Protein AF-0000000074072069 (afdb_homodimer)

InterPro domains:
  IPR000812 Transcription factor TFIIB [PR00685] (5-18)
  IPR000812 Transcription factor TFIIB [PR00685] (19-40)
  IPR000812 Transcription factor TFIIB [PR00685] (115-134)
  IPR000812 Transcription factor TFIIB [PR00685] (141-156)
  IPR000812 Transcription factor TFIIB [PR00685] (168-186)
  IPR000812 Transcription factor TFIIB [PR00685] (202-218)
  IPR000812 Transcription factor TFIIB [PR00685] (234-248)
  IPR000812 Transcription factor TFIIB [PTHR11618] (2-258)
  IPR013150 Transcription factor TFIIB, cyclin-like domain [PF00382] (65-154)
  IPR013150 Transcription factor TFIIB, cyclin-like domain [PF00382] (160-248)
  IPR013763 Cyclin-like domain [SM00385] (73-154)
  IPR013763 Cyclin-like domain [SM00385] (167-248)
  IPR023486 Transcription factor TFIIB, conserved site [PS00782] (107-122)
  IPR023486 Transcription factor TFIIB, conserved site [PS00782] (201-216)
  IPR036915 Cyclin-like superfamily [SSF47954] (69-160)
  IPR036915 Cyclin-like superfamily [SSF47954] (163-268)

Organism: Necator americanus (NCBI:txid51031)

Sequence (540 aa):
LVDVGTEWRSFSNERSGTDPSRVGAPENPLLSGGDLSTSIAVGFGASDSDTSLANAQRKSMNNTDRQMTQAMSVIREMSERIHLAKSIQDLASKTFKDVLDSKALKGKNNEAQAAACLYIACRKEGVPRTFKEICAVSRVSKKEIGRCFKLIIKSLETNLEQITSADFMSRFCGNLSLPNSIQAAATRIAKRAVEMDLVAGRSPISIAAAAIYMASQASSEKRSAKDIGEIAGAAEVTVKQTYKLLYPKAAELFPEDFKFFTPIDQLPTSLVDVGTEWRSFSNERSGTDPSRVGAPENPLLSGGDLSTSIAVGFGASDSDTSLANAQRKSMNNTDRQMTQAMSVIREMSERIHLAKSIQDLASKTFKDVLDSKALKGKNNEAQAAACLYIACRKEGVPRTFKEICAVSRVSKKEIGRCFKLIIKSLETNLEQITSADFMSRFCGNLSLPNSIQAAATRIAKRAVEMDLVAGRSPISIAAAAIYMASQASSEKRSAKDIGEIAGAAEVTVKQTYKLLYPKAAELFPEDFKFFTPIDQLPTS

Foldseek 3Di:
DCPPCPPPPPDPPDPPPPVVPPPPDPPPPLAPPPPPPVPPPPPDPPPPVVVVVVVVVVVVSVVLRVLLVVLLVLLVQLCVVVVHDPVLSVQLSVLLSVCSVLCLQPPADSQLLSLLSSQQSCQVVLQHDDLVSSVVSGVDDSVSNVVSNVSSCVRVVDDGDDDALLSCLVVLCVVVVHDVLLSVFLNQLLVVCVVVVLQPPDDRLLSSLLSSQLSCQQDPRHDQLCSSCVSSVHDSVSNLVSNLSSLVVVVVRGDPPDDGPPDSVRGDND/DPPPPPPPPPPPPDPDDPPVPPPPDPPDPLAPPPPPPVPPPPPPPDPPVNVVVVVVVVVVSVVLRVLLVVLLVLLVQLCVVVVHDPVLSVQLSVLLSVCSVLCLQPPADSQLLSLLSSQQSCQVVLQHDDLVSSVVSGVDDSVSNVVSNVSSCVRVVDDGDDDALLSCLVVLCVVLVHDVLLSVFLNQLLVVCVVVVLQPPDDRLLSSLLSSQLSQQQDPRHDQLCSSCVSSVHDSVSNLVSNLSSLVVVVVRGDPPDDGPPDSVRGDND

Secondary structure (DSSP, 8-state):
----------------------------TTSGGGS--------TT--HHHHHHHHHHHHHHHHHHHHHHHHHHHHHHHHHHTT--HHHHHHHHHHHHHHHHHTTTTTS-HHHHHHHHHHHHHHHHT----HHHHHHTSSS-HHHHHHHHHHHHHHHT--PPPP-THHHHHHHHHHTT--HHHHHHHHHHHHHHHHTT-STT--HHHHHHHHHHHHHHTSSS---HHHHHHHHT--HHHHHHHHHHHGGGHHHHS-TT---SS-GGGS---/----------------------------TTSGGGS--------TT--HHHHHHHHHHHHHHHHHHHHHHHHHHHHHHHHHHTT--HHHHHHHHHHHHHHHHHTTTTTS-HHHHHHHHHHHHHHHHT----HHHHHHTSSS-HHHHHHHHHHHHHHHT--PPPP-THHHHHHHHHHTT--HHHHHHHHHHHHHHHHTT-STT--HHHHHHHHHHHHHHTSSS---HHHHHHHHT--HHHHHHHHHHHGGGHHHHS-TT---SS-GGGS---

Structure (mmCIF, N/CA/C/O backbone):
data_AF-0000000074072069-model_v1
#
loop_
_entity.id
_entity.type
_entity.pdbx_description
1 polymer 'Transcription initiation factor IIB'
#
loop_
_atom_site.group_PDB
_atom_site.id
_atom_site.type_symbol
_atom_site.label_atom_id
_atom_site.label_alt_id
_atom_site.label_comp_id
_atom_site.label_asym_id
_atom_site.label_entity_id
_atom_site.label_seq_id
_atom_site.pdbx_PDB_ins_code
_atom_site.Cartn_x
_atom_site.Cartn_y
_atom_site.Cartn_z
_atom_site.occupancy
_atom_site.B_iso_or_equiv
_atom_site.auth_seq_id
_atom_site.auth_comp_id
_atom_site.auth_asym_id
_atom_site.auth_atom_id
_atom_site.pdbx_PDB_model_num
ATOM 1 N N . LEU A 1 1 ? -30 -32.469 71 1 23.97 1 LEU A N 1
ATOM 2 C CA . LEU A 1 1 ? -28.828 -31.594 70.875 1 23.97 1 LEU A CA 1
ATOM 3 C C . LEU A 1 1 ? -27.906 -32.125 69.75 1 23.97 1 LEU A C 1
ATOM 5 O O . LEU A 1 1 ? -26.797 -31.625 69.625 1 23.97 1 LEU A O 1
ATOM 9 N N . VAL A 1 2 ? -28.266 -32.938 68.75 1 26.06 2 VAL A N 1
ATOM 10 C CA . VAL A 1 2 ? -27.312 -33.719 67.938 1 26.06 2 VAL A CA 1
ATOM 11 C C . VAL A 1 2 ? -26.484 -32.781 67.062 1 26.06 2 VAL A C 1
ATOM 13 O O . VAL A 1 2 ? -27.031 -32.125 66.188 1 26.06 2 VAL A O 1
ATOM 16 N N . ASP A 1 3 ? -25.359 -32.156 67.562 1 31.73 3 ASP A N 1
ATOM 17 C CA . ASP A 1 3 ? -24.438 -31.125 67.062 1 31.73 3 ASP A CA 1
ATOM 18 C C . ASP A 1 3 ? -23.578 -31.672 65.938 1 31.73 3 ASP A C 1
ATOM 20 O O . ASP A 1 3 ? -22.766 -32.562 66.125 1 31.73 3 ASP A O 1
ATOM 24 N N . VAL A 1 4 ? -24.078 -32.062 64.75 1 32.41 4 VAL A N 1
ATOM 25 C CA . VAL A 1 4 ? -23.359 -32.719 63.625 1 32.41 4 VAL A CA 1
ATOM 26 C C . VAL A 1 4 ? -22.203 -31.828 63.188 1 32.41 4 VAL A C 1
ATOM 28 O O . VAL A 1 4 ? -22.422 -30.703 62.688 1 32.41 4 VAL A O 1
ATOM 31 N N . GLY A 1 5 ? -20.984 -31.75 63.812 1 28.97 5 GLY A N 1
ATOM 32 C CA . GLY A 1 5 ? -19.672 -31.109 63.75 1 28.97 5 GLY A CA 1
ATOM 33 C C . GLY A 1 5 ? -18.938 -31.406 62.469 1 28.97 5 GLY A C 1
ATOM 34 O O . GLY A 1 5 ? -18.031 -32.25 62.438 1 28.97 5 GLY A O 1
ATOM 35 N N . THR A 1 6 ? -19.531 -31.391 61.25 1 31.88 6 THR A N 1
ATOM 36 C CA . THR A 1 6 ? -18.766 -31.891 60.094 1 31.88 6 THR A CA 1
ATOM 37 C C . THR A 1 6 ? -17.5 -31.062 59.875 1 31.88 6 THR A C 1
ATOM 39 O O . THR A 1 6 ? -17.594 -29.844 59.688 1 31.88 6 THR A O 1
ATOM 42 N N . GLU A 1 7 ? -16.344 -31.344 60.531 1 29.14 7 GLU A N 1
ATOM 43 C CA . GLU A 1 7 ? -15.016 -30.75 60.469 1 29.14 7 GLU A CA 1
ATOM 44 C C . GLU A 1 7 ? -14.445 -30.781 59.062 1 29.14 7 GLU A C 1
ATOM 46 O O . GLU A 1 7 ? -14.281 -31.844 58.469 1 29.14 7 GLU A O 1
ATOM 51 N N . TRP A 1 8 ? -14.859 -29.922 58.094 1 32.12 8 TRP A N 1
ATOM 52 C CA . TRP A 1 8 ? -14.328 -29.828 56.75 1 32.12 8 TRP A CA 1
ATOM 53 C C . TRP A 1 8 ? -12.82 -29.625 56.781 1 32.12 8 TRP A C 1
ATOM 55 O O . TRP A 1 8 ? -12.32 -28.688 57.406 1 32.12 8 TRP A O 1
ATOM 65 N N . ARG A 1 9 ? -11.93 -30.672 56.656 1 30.89 9 ARG A N 1
ATOM 66 C CA . ARG A 1 9 ? -10.477 -30.766 56.625 1 30.89 9 ARG A CA 1
ATOM 67 C C . ARG A 1 9 ? -9.898 -29.953 55.469 1 30.89 9 ARG A C 1
ATOM 69 O O . ARG A 1 9 ? -10.352 -30.094 54.344 1 30.89 9 ARG A O 1
ATOM 76 N N . SER A 1 10 ? -9.414 -28.734 55.75 1 28.14 10 SER A N 1
ATOM 77 C CA . SER A 1 10 ? -8.688 -27.781 54.906 1 28.14 10 SER A CA 1
ATOM 78 C C . SER A 1 10 ? -7.41 -28.406 54.344 1 28.14 10 SER A C 1
ATOM 80 O O . SER A 1 10 ? -6.48 -28.719 55.094 1 28.14 10 SER A O 1
ATOM 82 N N . PHE A 1 11 ? -7.48 -29.484 53.531 1 31.08 11 PHE A N 1
ATOM 83 C CA . PHE A 1 11 ? -6.238 -30.078 53.062 1 31.08 11 PHE A CA 1
ATOM 84 C C . PHE A 1 11 ? -5.324 -29.016 52.469 1 31.08 11 PHE A C 1
ATOM 86 O O . PHE A 1 11 ? -5.793 -28 51.938 1 31.08 11 PHE A O 1
ATOM 93 N N . SER A 1 12 ? -4.086 -29.047 52.938 1 28.52 12 SER A N 1
ATOM 94 C CA . SER A 1 12 ? -2.797 -28.391 52.719 1 28.52 12 SER A CA 1
ATOM 95 C C . SER A 1 12 ? -2.354 -28.5 51.281 1 28.52 12 SER A C 1
ATOM 97 O O . SER A 1 12 ? -1.916 -29.562 50.844 1 28.52 12 SER A O 1
ATOM 99 N N . ASN A 1 13 ? -3.164 -28.25 50.312 1 27.48 13 ASN A N 1
ATOM 100 C CA . ASN A 1 13 ? -2.592 -28.422 48.969 1 27.48 13 ASN A CA 1
ATOM 101 C C . ASN A 1 13 ? -1.275 -27.672 48.812 1 27.48 13 ASN A C 1
ATOM 103 O O . ASN A 1 13 ? -1.2 -26.484 49.125 1 27.48 13 ASN A O 1
ATOM 107 N N . GLU A 1 14 ? -0.168 -28.359 48.844 1 28.91 14 GLU A N 1
ATOM 108 C CA . GLU A 1 14 ? 1.23 -28.016 48.594 1 28.91 14 GLU A CA 1
ATOM 109 C C . GLU A 1 14 ? 1.391 -27.188 47.312 1 28.91 14 GLU A C 1
ATOM 111 O O . GLU A 1 14 ? 0.972 -27.625 46.25 1 28.91 14 GLU A O 1
ATOM 116 N N . ARG A 1 15 ? 1.472 -25.828 47.375 1 29.03 15 ARG A N 1
ATOM 117 C CA . ARG A 1 15 ? 1.812 -24.75 46.469 1 29.03 15 ARG A CA 1
ATOM 118 C C . ARG A 1 15 ? 3.137 -25.016 45.781 1 29.03 15 ARG A C 1
ATOM 120 O O . ARG A 1 15 ? 4.094 -24.25 45.906 1 29.03 15 ARG A O 1
ATOM 127 N N . SER A 1 16 ? 3.488 -26.25 45.5 1 28.53 16 SER A N 1
ATOM 128 C CA . SER A 1 16 ? 4.84 -26.375 44.969 1 28.53 16 SER A CA 1
ATOM 129 C C . SER A 1 16 ? 4.996 -25.594 43.688 1 28.53 16 SER A C 1
ATOM 131 O O . SER A 1 16 ? 6.09 -25.516 43.125 1 28.53 16 SER A O 1
ATOM 133 N N . GLY A 1 17 ? 3.924 -25.469 42.938 1 25.38 17 GLY A N 1
ATOM 134 C CA . GLY A 1 17 ? 4.332 -25.391 41.531 1 25.38 17 GLY A CA 1
ATOM 135 C C . GLY A 1 17 ? 5.094 -24.125 41.219 1 25.38 17 GLY A C 1
ATOM 136 O O . GLY A 1 17 ? 4.551 -23.016 41.344 1 25.38 17 GLY A O 1
ATOM 137 N N . THR A 1 18 ? 6.328 -23.953 41.594 1 29.69 18 THR A N 1
ATOM 138 C CA . THR A 1 18 ? 7.211 -22.906 41.094 1 29.69 18 THR A CA 1
ATOM 139 C C . THR A 1 18 ? 7.129 -22.797 39.594 1 29.69 18 THR A C 1
ATOM 141 O O . THR A 1 18 ? 7.574 -23.703 38.875 1 29.69 18 THR A O 1
ATOM 144 N N . ASP A 1 19 ? 5.984 -22.547 39.062 1 31.66 19 ASP A N 1
ATOM 145 C CA . ASP A 1 19 ? 6 -22.359 37.594 1 31.66 19 ASP A CA 1
ATOM 146 C C . ASP A 1 19 ? 7.074 -21.359 37.188 1 31.66 19 ASP A C 1
ATOM 148 O O . ASP A 1 19 ? 7.027 -20.188 37.562 1 31.66 19 ASP A O 1
ATOM 152 N N . PRO A 1 20 ? 8.32 -21.75 37.031 1 33.88 20 PRO A N 1
ATOM 153 C CA . PRO A 1 20 ? 9.445 -20.938 36.562 1 33.88 20 PRO A CA 1
ATOM 154 C C . PRO A 1 20 ? 9.125 -20.172 35.281 1 33.88 20 PRO A C 1
ATOM 156 O O . PRO A 1 20 ? 9.961 -19.422 34.75 1 33.88 20 PRO A O 1
ATOM 159 N N . SER A 1 21 ? 8.133 -20.656 34.5 1 32.31 21 SER A N 1
ATOM 160 C CA . SER A 1 21 ? 8.148 -20.234 33.125 1 32.31 21 SER A CA 1
ATOM 161 C C . SER A 1 21 ? 7.902 -18.734 33 1 32.31 21 SER A C 1
ATOM 163 O O . SER A 1 21 ? 7.461 -18.25 31.969 1 32.31 21 SER A O 1
ATOM 165 N N . ARG A 1 22 ? 7.879 -18 34.062 1 31.23 22 ARG A N 1
ATOM 166 C CA . ARG A 1 22 ? 7.695 -16.609 33.656 1 31.23 22 ARG A CA 1
ATOM 167 C C . ARG A 1 22 ? 8.797 -16.172 32.688 1 31.23 22 ARG A C 1
ATOM 169 O O . ARG A 1 22 ? 9.898 -15.828 33.125 1 31.23 22 ARG A O 1
ATOM 176 N N . VAL A 1 23 ? 9.086 -16.859 31.641 1 34.81 23 VAL A N 1
ATOM 177 C CA . VAL A 1 23 ? 9.93 -16.234 30.625 1 34.81 23 VAL A CA 1
ATOM 178 C C . VAL A 1 23 ? 9.484 -14.789 30.422 1 34.81 23 VAL A C 1
ATOM 180 O O . VAL A 1 23 ? 8.289 -14.508 30.281 1 34.81 23 VAL A O 1
ATOM 183 N N . GLY A 1 24 ? 10.086 -13.805 30.969 1 33.72 24 GLY A N 1
ATOM 184 C CA . GLY A 1 24 ? 9.922 -12.375 30.75 1 33.72 24 GLY A CA 1
ATOM 185 C C . GLY A 1 24 ? 9.625 -12.031 29.297 1 33.72 24 GLY A C 1
ATOM 186 O O . GLY A 1 24 ? 10.18 -12.641 28.391 1 33.72 24 GLY A O 1
ATOM 187 N N . ALA A 1 25 ? 8.477 -11.688 29.016 1 39 25 ALA A N 1
ATOM 188 C CA . ALA A 1 25 ? 8.148 -11.125 27.719 1 39 25 ALA A CA 1
ATOM 189 C C . ALA A 1 25 ? 9.328 -10.344 27.141 1 39 25 ALA A C 1
ATOM 191 O O . ALA A 1 25 ? 10.102 -9.734 27.891 1 39 25 ALA A O 1
ATOM 192 N N . PRO A 1 26 ? 9.859 -10.695 26.016 1 44.06 26 PRO A N 1
ATOM 193 C CA . PRO A 1 26 ? 10.961 -9.922 25.438 1 44.06 26 PRO A CA 1
ATOM 194 C C . PRO A 1 26 ? 10.797 -8.414 25.625 1 44.06 26 PRO A C 1
ATOM 196 O O . PRO A 1 26 ? 9.672 -7.902 25.594 1 44.06 26 PRO A O 1
ATOM 199 N N . GLU A 1 27 ? 11.617 -7.746 26.359 1 53.62 27 GLU A N 1
ATOM 200 C CA . GLU A 1 27 ? 11.688 -6.312 26.625 1 53.62 27 GLU A CA 1
ATOM 201 C C . GLU A 1 27 ? 11.547 -5.508 25.344 1 53.62 27 GLU A C 1
ATOM 203 O O . GLU A 1 27 ? 12.18 -5.82 24.328 1 53.62 27 GLU A O 1
ATOM 208 N N . ASN A 1 28 ? 10.438 -4.777 25.156 1 62.47 28 ASN A N 1
ATOM 209 C CA . ASN A 1 28 ? 10.281 -3.854 24.031 1 62.47 28 ASN A CA 1
ATOM 210 C C . ASN A 1 28 ? 11.367 -2.781 24.047 1 62.47 28 ASN A C 1
ATOM 212 O O . ASN A 1 28 ? 11.445 -1.977 24.969 1 62.47 28 ASN A O 1
ATOM 216 N N . PRO A 1 29 ? 12.305 -2.93 23.156 1 71.19 29 PRO A N 1
ATOM 217 C CA . PRO A 1 29 ? 13.438 -2.006 23.125 1 71.19 29 PRO A CA 1
ATOM 218 C C . PRO A 1 29 ? 13.008 -0.541 23.125 1 71.19 29 PRO A C 1
ATOM 220 O O . PRO A 1 29 ? 13.828 0.345 23.406 1 71.19 29 PRO A O 1
ATOM 223 N N . LEU A 1 30 ? 11.734 -0.346 22.938 1 76 30 LEU A N 1
ATOM 224 C CA . LEU A 1 30 ? 11.297 1.04 22.812 1 76 30 LEU A CA 1
ATOM 225 C C . LEU A 1 30 ? 10.859 1.582 24.172 1 76 30 LEU A C 1
ATOM 227 O O . LEU A 1 30 ? 10.68 2.791 24.328 1 76 30 LEU A O 1
ATOM 231 N N . LEU A 1 31 ? 10.766 0.556 25.109 1 74.06 31 LEU A N 1
ATOM 232 C CA . LEU A 1 31 ? 10.32 0.964 26.438 1 74.06 31 LEU A CA 1
ATOM 233 C C . LEU A 1 31 ? 11.5 1.03 27.406 1 74.06 31 LEU A C 1
ATOM 235 O O . LEU A 1 31 ? 12.477 0.3 27.25 1 74.06 31 LEU A O 1
ATOM 239 N N . SER A 1 32 ? 11.617 1.961 28.25 1 64.44 32 SER A N 1
ATOM 240 C CA . SER A 1 32 ? 12.695 2.152 29.234 1 64.44 32 SER A CA 1
ATOM 241 C C . SER A 1 32 ? 12.773 0.983 30.203 1 64.44 32 SER A C 1
ATOM 243 O O . SER A 1 32 ? 13.852 0.669 30.719 1 64.44 32 SER A O 1
ATOM 245 N N . GLY A 1 33 ? 11.711 0.391 30.672 1 55.16 33 GLY A N 1
ATOM 246 C CA . GLY A 1 33 ? 11.672 -0.431 31.859 1 55.16 33 GLY A CA 1
ATOM 247 C C . GLY A 1 33 ? 12.219 -1.828 31.656 1 55.16 33 GLY A C 1
ATOM 248 O O . GLY A 1 33 ? 12.016 -2.717 32.469 1 55.16 33 GLY A O 1
ATOM 249 N N . GLY A 1 34 ? 12.617 -2.236 30.469 1 46.59 34 GLY A N 1
ATOM 250 C CA . GLY A 1 34 ? 12.992 -3.639 30.516 1 46.59 34 GLY A CA 1
ATOM 251 C C . GLY A 1 34 ? 13.984 -3.945 31.625 1 46.59 34 GLY A C 1
ATOM 252 O O . GLY A 1 34 ? 13.992 -5.051 32.188 1 46.59 34 GLY A O 1
ATOM 253 N N . ASP A 1 35 ? 15.141 -3.324 31.625 1 43.66 35 ASP A N 1
ATOM 254 C CA . ASP A 1 35 ? 16.188 -3.787 32.531 1 43.66 35 ASP A CA 1
ATOM 255 C C . ASP A 1 35 ? 15.797 -3.57 33.969 1 43.66 35 ASP A C 1
ATOM 257 O O . ASP A 1 35 ? 15.898 -4.484 34.812 1 43.66 35 ASP A O 1
ATOM 261 N N . LEU A 1 36 ? 16.141 -2.248 34.5 1 41.69 36 LEU A N 1
ATOM 262 C CA . LEU A 1 36 ? 16.719 -1.829 35.781 1 41.69 36 LEU A CA 1
ATOM 263 C C . LEU A 1 36 ? 15.641 -1.656 36.844 1 41.69 36 LEU A C 1
ATOM 265 O O . LEU A 1 36 ? 15.656 -0.679 37.594 1 41.69 36 LEU A O 1
ATOM 269 N N . SER A 1 37 ? 14.523 -2.188 36.781 1 41.12 37 SER A N 1
ATOM 270 C CA . SER A 1 37 ? 13.805 -1.9 38.031 1 41.12 37 SER A CA 1
ATOM 271 C C . SER A 1 37 ? 14.648 -2.271 39.25 1 41.12 37 SER A C 1
ATOM 273 O O . SER A 1 37 ? 14.312 -3.205 39.969 1 41.12 37 SER A O 1
ATOM 275 N N . THR A 1 38 ? 15.984 -2.322 39.094 1 39.09 38 THR A N 1
ATOM 276 C CA . THR A 1 38 ? 16.641 -2.463 40.406 1 39.09 38 THR A CA 1
ATOM 277 C C . THR A 1 38 ? 16.25 -1.312 41.312 1 39.09 38 THR A C 1
ATOM 279 O O . THR A 1 38 ? 16.547 -0.149 41.031 1 39.09 38 THR A O 1
ATOM 282 N N . SER A 1 39 ? 15.188 -1.306 42.094 1 41.12 39 SER A N 1
ATOM 283 C CA . SER A 1 39 ? 14.961 -0.484 43.281 1 41.12 39 SER A CA 1
ATOM 284 C C . SER A 1 39 ? 16.25 -0.304 44.094 1 41.12 39 SER A C 1
ATOM 286 O O . SER A 1 39 ? 16.75 -1.257 44.688 1 41.12 39 SER A O 1
ATOM 288 N N . ILE A 1 40 ? 17.266 0.395 43.656 1 41.94 40 ILE A N 1
ATOM 289 C CA . ILE A 1 40 ? 18.312 0.728 44.625 1 41.94 40 ILE A CA 1
ATOM 290 C C . ILE A 1 40 ? 17.688 1.212 45.938 1 41.94 40 ILE A C 1
ATOM 292 O O . ILE A 1 40 ? 16.922 2.186 45.938 1 41.94 40 ILE A O 1
ATOM 296 N N . ALA A 1 41 ? 17.672 0.476 47 1 39.41 41 ALA A N 1
ATOM 297 C CA . ALA A 1 41 ? 17.516 0.754 48.406 1 39.41 41 ALA A CA 1
ATOM 298 C C . ALA A 1 41 ? 18.203 2.061 48.781 1 39.41 41 ALA A C 1
ATOM 300 O O . ALA A 1 41 ? 19.422 2.182 48.688 1 39.41 41 ALA A O 1
ATOM 301 N N . VAL A 1 42 ? 17.688 3.289 48.562 1 43.69 42 VAL A N 1
ATOM 302 C CA . VAL A 1 42 ? 18.141 4.488 49.25 1 43.69 42 VAL A CA 1
ATOM 303 C C . VAL A 1 42 ? 18.578 4.129 50.688 1 43.69 42 VAL A C 1
ATOM 305 O O . VAL A 1 42 ? 17.781 3.613 51.469 1 43.69 42 VAL A O 1
ATOM 308 N N . GLY A 1 43 ? 19.797 3.762 50.906 1 42.97 43 GLY A N 1
ATOM 309 C CA . GLY A 1 43 ? 20.328 3.619 52.25 1 42.97 43 GLY A CA 1
ATOM 310 C C . GLY A 1 43 ? 19.828 4.672 53.219 1 42.97 43 GLY A C 1
ATOM 311 O O . GLY A 1 43 ? 19.297 5.703 52.781 1 42.97 43 GLY A O 1
ATOM 312 N N . PHE A 1 44 ? 19.984 4.582 54.594 1 48.69 44 PHE A N 1
ATOM 313 C CA . PHE A 1 44 ? 19.578 5.293 55.781 1 48.69 44 PHE A CA 1
ATOM 314 C C . PHE A 1 44 ? 19.719 6.801 55.594 1 48.69 44 PHE A C 1
ATOM 316 O O . PHE A 1 44 ? 19.094 7.578 56.312 1 48.69 44 PHE A O 1
ATOM 323 N N . GLY A 1 45 ? 20.953 7.316 55.125 1 46.84 45 GLY A N 1
ATOM 324 C CA . GLY A 1 45 ? 21.281 8.734 55.188 1 46.84 45 GLY A CA 1
ATOM 325 C C . GLY A 1 45 ? 20.766 9.508 54 1 46.84 45 GLY A C 1
ATOM 326 O O . GLY A 1 45 ? 21.266 10.586 53.688 1 46.84 45 GLY A O 1
ATOM 327 N N . ALA A 1 46 ? 20.156 8.977 53 1 51 46 ALA A N 1
ATOM 328 C CA . ALA A 1 46 ? 19.766 9.75 51.812 1 51 46 ALA A CA 1
ATOM 329 C C . ALA A 1 46 ? 18.703 10.781 52.156 1 51 46 ALA A C 1
ATOM 331 O O . ALA A 1 46 ? 17.734 10.469 52.844 1 51 46 ALA A O 1
ATOM 332 N N . SER A 1 47 ? 19.109 12.094 52.125 1 59.91 47 SER A N 1
ATOM 333 C CA . SER A 1 47 ? 18.219 13.211 52.438 1 59.91 47 SER A CA 1
ATOM 334 C C . SER A 1 47 ? 16.906 13.102 51.656 1 59.91 47 SER A C 1
ATOM 336 O O . SER A 1 47 ? 16.844 12.43 50.625 1 59.91 47 SER A O 1
ATOM 338 N N . ASP A 1 48 ? 15.75 13.43 52.281 1 63.47 48 ASP A N 1
ATOM 339 C CA . ASP A 1 48 ? 14.383 13.523 51.781 1 63.47 48 ASP A CA 1
ATOM 340 C C . ASP A 1 48 ? 14.367 14.031 50.344 1 63.47 48 ASP A C 1
ATOM 342 O O . ASP A 1 48 ? 13.5 13.633 49.562 1 63.47 48 ASP A O 1
ATOM 346 N N . SER A 1 49 ? 15.484 14.719 50 1 71.5 49 SER A N 1
ATOM 347 C CA . SER A 1 49 ? 15.523 15.336 48.688 1 71.5 49 SER A CA 1
ATOM 348 C C . SER A 1 49 ? 15.859 14.32 47.594 1 71.5 49 SER A C 1
ATOM 350 O O . SER A 1 49 ? 15.297 14.359 46.5 1 71.5 49 SER A O 1
ATOM 352 N N . ASP A 1 50 ? 16.75 13.359 47.938 1 70 50 ASP A N 1
ATOM 353 C CA . ASP A 1 50 ? 17.188 12.367 46.969 1 70 50 ASP A CA 1
ATOM 354 C C . ASP A 1 50 ? 16.062 11.406 46.594 1 70 50 ASP A C 1
ATOM 356 O O . ASP A 1 50 ? 15.914 10.992 45.438 1 70 50 ASP A O 1
ATOM 360 N N . THR A 1 51 ? 15.305 11.109 47.625 1 69.69 51 THR A N 1
ATOM 361 C CA . THR A 1 51 ? 14.18 10.211 47.438 1 69.69 51 THR A CA 1
ATOM 362 C C . THR A 1 51 ? 13.109 10.867 46.562 1 69.69 51 THR A C 1
ATOM 364 O O . THR A 1 51 ? 12.469 10.203 45.75 1 69.69 51 THR A O 1
ATOM 367 N N . SER A 1 52 ? 12.984 12.211 46.781 1 74.81 52 SER A N 1
ATOM 368 C CA . SER A 1 52 ? 11.984 12.945 46 1 74.81 52 SER A CA 1
ATOM 369 C C . SER A 1 52 ? 12.367 13.016 44.531 1 74.81 52 SER A C 1
ATOM 371 O O . SER A 1 52 ? 11.516 12.859 43.656 1 74.81 52 SER A O 1
ATOM 373 N N . LEU A 1 53 ? 13.664 13.18 44.25 1 73.75 53 LEU A N 1
ATOM 374 C CA . LEU A 1 53 ? 14.164 13.234 42.875 1 73.75 53 LEU A CA 1
ATOM 375 C C . LEU A 1 53 ? 14.039 11.867 42.188 1 73.75 53 LEU A C 1
ATOM 377 O O . LEU A 1 53 ? 13.672 11.781 41.031 1 73.75 53 LEU A O 1
ATOM 381 N N . ALA A 1 54 ? 14.336 10.789 42.906 1 70.19 54 ALA A N 1
ATOM 382 C CA . ALA A 1 54 ? 14.219 9.43 42.406 1 70.19 54 ALA A CA 1
ATOM 383 C C . ALA A 1 54 ? 12.766 9.102 42.031 1 70.19 54 ALA A C 1
ATOM 385 O O . ALA A 1 54 ? 12.492 8.484 41 1 70.19 54 ALA A O 1
ATOM 386 N N . ASN A 1 55 ? 11.93 9.555 42.969 1 71.75 55 ASN A N 1
ATOM 387 C CA . ASN A 1 55 ? 10.508 9.328 42.75 1 71.75 55 ASN A CA 1
ATOM 388 C C . ASN A 1 55 ? 10 10.141 41.562 1 71.75 55 ASN A C 1
ATOM 390 O O . ASN A 1 55 ? 9.203 9.648 40.75 1 71.75 55 ASN A O 1
ATOM 394 N N . ALA A 1 56 ? 10.469 11.352 41.438 1 71.25 56 ALA A N 1
ATOM 395 C CA . ALA A 1 56 ? 10.078 12.211 40.312 1 71.25 56 ALA A CA 1
ATOM 396 C C . ALA A 1 56 ? 10.578 11.648 39 1 71.25 56 ALA A C 1
ATOM 398 O O . ALA A 1 56 ? 9.859 11.672 38 1 71.25 56 ALA A O 1
ATOM 399 N N . GLN A 1 57 ? 11.742 11.148 38.969 1 69.06 57 GLN A N 1
ATOM 400 C CA . GLN A 1 57 ? 12.32 10.555 37.75 1 69.06 57 GLN A CA 1
ATOM 401 C C . GLN A 1 57 ? 11.57 9.289 37.344 1 69.06 57 GLN A C 1
ATOM 403 O O . GLN A 1 57 ? 11.336 9.055 36.156 1 69.06 57 GLN A O 1
ATOM 408 N N . ARG A 1 58 ? 11.227 8.539 38.375 1 71 58 ARG A N 1
ATOM 409 C CA . ARG A 1 58 ? 10.469 7.32 38.125 1 71 58 ARG A CA 1
ATOM 410 C C . ARG A 1 58 ? 9.086 7.645 37.531 1 71 58 ARG A C 1
ATOM 412 O O . ARG A 1 58 ? 8.609 6.965 36.625 1 71 58 ARG A O 1
ATOM 419 N N . LYS A 1 59 ? 8.508 8.68 38.156 1 71.44 59 LYS A N 1
ATOM 420 C CA . LYS A 1 59 ? 7.199 9.102 37.656 1 71.44 59 LYS A CA 1
ATOM 421 C C . LYS A 1 59 ? 7.285 9.602 36.219 1 71.44 59 LYS A C 1
ATOM 423 O O . LYS A 1 59 ? 6.414 9.305 35.406 1 71.44 59 LYS A O 1
ATOM 428 N N . SER A 1 60 ? 8.312 10.312 35.906 1 72.62 60 SER A N 1
ATOM 429 C CA . SER A 1 60 ? 8.523 10.828 34.562 1 72.62 60 SER A CA 1
ATOM 430 C C . SER A 1 60 ? 8.75 9.695 33.562 1 72.62 60 SER A C 1
ATOM 432 O O . SER A 1 60 ? 8.203 9.719 32.469 1 72.62 60 SER A O 1
ATOM 434 N N . MET A 1 61 ? 9.477 8.75 34 1 72.69 61 MET A N 1
ATOM 435 C CA . MET A 1 61 ? 9.75 7.594 33.156 1 72.69 61 MET A CA 1
ATOM 436 C C . MET A 1 61 ? 8.484 6.797 32.875 1 72.69 61 MET A C 1
ATOM 438 O O . MET A 1 61 ? 8.258 6.34 31.766 1 72.69 61 MET A O 1
ATOM 442 N N . ASN A 1 62 ? 7.703 6.805 33.906 1 78.69 62 ASN A N 1
ATOM 443 C CA . ASN A 1 62 ? 6.441 6.082 33.75 1 78.69 62 ASN A CA 1
ATOM 444 C C . ASN A 1 62 ? 5.496 6.773 32.781 1 78.69 62 ASN A C 1
ATOM 446 O O . ASN A 1 62 ? 4.832 6.113 31.984 1 78.69 62 ASN A O 1
ATOM 450 N N . ASN A 1 63 ? 5.656 8.125 32.812 1 84.19 63 ASN A N 1
ATOM 451 C CA . ASN A 1 63 ? 4.801 8.883 31.906 1 84.19 63 ASN A CA 1
ATOM 452 C C . ASN A 1 63 ? 5.242 8.727 30.453 1 84.19 63 ASN A C 1
ATOM 454 O O . ASN A 1 63 ? 4.41 8.562 29.562 1 84.19 63 ASN A O 1
ATOM 458 N N . THR A 1 64 ? 6.555 8.742 30.297 1 86 64 THR A N 1
ATOM 459 C CA . THR A 1 64 ? 7.109 8.578 28.953 1 86 64 THR A CA 1
ATOM 460 C C . THR A 1 64 ? 6.777 7.199 28.391 1 86 64 THR A C 1
ATOM 462 O O . THR A 1 64 ? 6.457 7.066 27.219 1 86 64 THR A O 1
ATOM 465 N N . ASP A 1 65 ? 6.797 6.242 29.219 1 89.62 65 ASP A N 1
ATOM 466 C CA . ASP A 1 65 ? 6.477 4.883 28.797 1 89.62 65 ASP A CA 1
ATOM 467 C C . ASP A 1 65 ? 5.004 4.758 28.422 1 89.62 65 ASP A C 1
ATOM 469 O O . ASP A 1 65 ? 4.66 4.039 27.484 1 89.62 65 ASP A O 1
ATOM 473 N N . ARG A 1 66 ? 4.273 5.406 29.188 1 91.56 66 ARG A N 1
ATOM 474 C CA . ARG A 1 66 ? 2.85 5.391 28.875 1 91.56 66 ARG A CA 1
ATOM 475 C C . ARG A 1 66 ? 2.572 6.078 27.547 1 91.56 66 ARG A C 1
ATOM 477 O O . ARG A 1 66 ? 1.805 5.566 26.734 1 91.56 66 ARG A O 1
ATOM 484 N N . GLN A 1 67 ? 3.219 7.223 27.359 1 93.31 67 GLN A N 1
ATOM 485 C CA . GLN A 1 67 ? 3.057 7.945 26.094 1 93.31 67 GLN A CA 1
ATOM 486 C C . GLN A 1 67 ? 3.531 7.105 24.922 1 93.31 67 GLN A C 1
ATOM 488 O O . GLN A 1 67 ? 2.875 7.07 23.875 1 93.31 67 GLN A O 1
ATOM 493 N N . MET A 1 68 ? 4.582 6.422 25.141 1 94.75 68 MET A N 1
ATOM 494 C CA . MET A 1 68 ? 5.152 5.578 24.094 1 94.75 68 MET A CA 1
ATOM 495 C C . MET A 1 68 ? 4.219 4.422 23.75 1 94.75 68 MET A C 1
ATOM 497 O O . MET A 1 68 ? 3.971 4.141 22.578 1 94.75 68 MET A O 1
ATOM 501 N N . THR A 1 69 ? 3.715 3.777 24.703 1 94.25 69 THR A N 1
ATOM 502 C CA . THR A 1 69 ? 2.818 2.643 24.5 1 94.25 69 THR A CA 1
ATOM 503 C C . THR A 1 69 ? 1.553 3.08 23.781 1 94.25 69 THR A C 1
ATOM 505 O O . THR A 1 69 ? 1.096 2.398 22.859 1 94.25 69 THR A O 1
ATOM 508 N N . GLN A 1 70 ? 1.066 4.152 24.172 1 95.06 70 GLN A N 1
ATOM 509 C CA . GLN A 1 70 ? -0.125 4.688 23.531 1 95.06 70 GLN A CA 1
ATOM 510 C C . GLN A 1 70 ? 0.156 5.039 22.062 1 95.06 70 GLN A C 1
ATOM 512 O O . GLN A 1 70 ? -0.651 4.742 21.188 1 95.06 70 GLN A O 1
ATOM 517 N N . ALA A 1 71 ? 1.252 5.664 21.859 1 96.38 71 ALA A N 1
ATOM 518 C CA . ALA A 1 71 ? 1.62 6.062 20.5 1 96.38 71 ALA A CA 1
ATOM 519 C C . ALA A 1 71 ? 1.8 4.84 19.594 1 96.38 71 ALA A C 1
ATOM 521 O O . ALA A 1 71 ? 1.366 4.844 18.453 1 96.38 71 ALA A O 1
ATOM 522 N N . MET A 1 72 ? 2.379 3.859 20.125 1 96.88 72 MET A N 1
ATOM 523 C CA . MET A 1 72 ? 2.582 2.631 19.359 1 96.88 72 MET A CA 1
ATOM 524 C C . MET A 1 72 ? 1.249 2.014 18.953 1 96.88 72 MET A C 1
ATOM 526 O O . MET A 1 72 ? 1.096 1.536 17.828 1 96.88 72 MET A O 1
ATOM 530 N N . SER A 1 73 ? 0.382 2.039 19.859 1 96.69 73 SER A N 1
ATOM 531 C CA . SER A 1 73 ? -0.944 1.5 19.578 1 96.69 73 SER A CA 1
ATOM 532 C C . SER A 1 73 ? -1.646 2.307 18.484 1 96.69 73 SER A C 1
ATOM 534 O O . SER A 1 73 ? -2.236 1.737 17.562 1 96.69 73 SER A O 1
ATOM 536 N N . VAL A 1 74 ? -1.578 3.592 18.578 1 96.69 74 VAL A N 1
ATOM 537 C CA . VAL A 1 74 ? -2.207 4.488 17.609 1 96.69 74 VAL A CA 1
ATOM 538 C C . VAL A 1 74 ? -1.559 4.305 16.25 1 96.69 74 VAL A C 1
ATOM 540 O O . VAL A 1 74 ? -2.254 4.223 15.227 1 96.69 74 VAL A O 1
ATOM 543 N N . ILE A 1 75 ? -0.294 4.223 16.203 1 97.81 75 ILE A N 1
ATOM 544 C CA . ILE A 1 75 ? 0.448 4.031 14.969 1 97.81 75 ILE A CA 1
ATOM 545 C C . ILE A 1 75 ? 0.034 2.713 14.312 1 97.81 75 ILE A C 1
ATOM 547 O O . ILE A 1 75 ? -0.192 2.654 13.102 1 97.81 75 ILE A O 1
ATOM 551 N N . ARG A 1 76 ? -0.081 1.728 15.117 1 95.56 76 ARG A N 1
ATOM 552 C CA . ARG A 1 76 ? -0.491 0.422 14.609 1 95.56 76 ARG A CA 1
ATOM 553 C C . ARG A 1 76 ? -1.895 0.482 14.016 1 95.56 76 ARG A C 1
ATOM 555 O O . ARG A 1 76 ? -2.129 -0.02 12.914 1 95.56 76 ARG A O 1
ATOM 562 N N . GLU A 1 77 ? -2.744 1.069 14.688 1 93.69 77 GLU A N 1
ATOM 563 C CA . GLU A 1 77 ? -4.125 1.178 14.227 1 93.69 77 GLU A CA 1
ATOM 564 C C . GLU A 1 77 ? -4.211 1.964 12.922 1 93.69 77 GLU A C 1
ATOM 566 O O . GLU A 1 77 ? -4.863 1.531 11.969 1 93.69 77 GLU A O 1
ATOM 571 N N . MET A 1 78 ? -3.52 3.102 12.883 1 94.94 78 MET A N 1
ATOM 572 C CA . MET A 1 78 ? -3.525 3.918 11.672 1 94.94 78 MET A CA 1
ATOM 573 C C . MET A 1 78 ? -2.928 3.152 10.492 1 94.94 78 MET A C 1
ATOM 575 O O . MET A 1 78 ? -3.469 3.188 9.383 1 94.94 78 MET A O 1
ATOM 579 N N . SER A 1 79 ? -1.878 2.482 10.781 1 95.5 79 SER A N 1
ATOM 580 C CA . SER A 1 79 ? -1.167 1.736 9.75 1 95.5 79 SER A CA 1
ATOM 581 C C . SER A 1 79 ? -2.041 0.631 9.172 1 95.5 79 SER A C 1
ATOM 583 O O . SER A 1 79 ? -2.055 0.419 7.957 1 95.5 79 SER A O 1
ATOM 585 N N . GLU A 1 80 ? -2.777 -0.016 10 1 89 80 GLU A N 1
ATOM 586 C CA . GLU A 1 80 ? -3.627 -1.118 9.562 1 89 80 GLU A CA 1
ATOM 587 C C . GLU A 1 80 ? -4.777 -0.616 8.695 1 89 80 GLU A C 1
ATOM 589 O O . GLU A 1 80 ? -5.172 -1.277 7.73 1 89 80 GLU A O 1
ATOM 594 N N . ARG A 1 81 ? -5.223 0.508 8.953 1 87.62 81 ARG A N 1
ATOM 595 C CA . ARG A 1 81 ? -6.355 1.063 8.219 1 87.62 81 ARG A CA 1
ATOM 596 C C . ARG A 1 81 ? -5.957 1.421 6.789 1 87.62 81 ARG A C 1
ATOM 598 O O . ARG A 1 81 ? -6.785 1.377 5.879 1 87.62 81 ARG A O 1
ATOM 605 N N . ILE A 1 82 ? -4.684 1.746 6.59 1 88.44 82 ILE A N 1
ATOM 606 C CA . ILE A 1 82 ? -4.258 2.15 5.254 1 88.44 82 ILE A CA 1
ATOM 607 C C . ILE A 1 82 ? -3.201 1.176 4.734 1 88.44 82 ILE A C 1
ATOM 609 O O . ILE A 1 82 ? -2.434 1.508 3.828 1 88.44 82 ILE A O 1
ATOM 613 N N . HIS A 1 83 ? -3.084 0.047 5.336 1 87.5 83 HIS A N 1
ATOM 614 C CA . HIS A 1 83 ? -2.352 -1.125 4.867 1 87.5 83 HIS A CA 1
ATOM 615 C C . HIS A 1 83 ? -0.863 -0.825 4.73 1 87.5 83 HIS A C 1
ATOM 617 O O . HIS A 1 83 ? -0.271 -1.066 3.676 1 87.5 83 HIS A O 1
ATOM 623 N N . LEU A 1 84 ? -0.293 -0.316 5.781 1 93.75 84 LEU A N 1
ATOM 624 C CA . LEU A 1 84 ? 1.146 -0.082 5.816 1 93.75 84 LEU A CA 1
ATOM 625 C C . LEU A 1 84 ? 1.878 -1.287 6.398 1 93.75 84 LEU A C 1
ATOM 627 O O . LEU A 1 84 ? 1.351 -1.977 7.273 1 93.75 84 LEU A O 1
ATOM 631 N N . ALA A 1 85 ? 3.07 -1.453 5.922 1 94.44 85 ALA A N 1
ATOM 632 C CA . ALA A 1 85 ? 3.904 -2.574 6.344 1 94.44 85 ALA A CA 1
ATOM 633 C C . ALA A 1 85 ? 4.371 -2.395 7.789 1 94.44 85 ALA A C 1
ATOM 635 O O . ALA A 1 85 ? 4.449 -1.27 8.289 1 94.44 85 ALA A O 1
ATOM 636 N N . LYS A 1 86 ? 4.77 -3.514 8.375 1 95 86 LYS A N 1
ATOM 637 C CA . LYS A 1 86 ? 5.258 -3.529 9.75 1 95 86 LYS A CA 1
ATOM 638 C C . LYS A 1 86 ? 6.52 -2.686 9.898 1 95 86 LYS A C 1
ATOM 640 O O . LYS A 1 86 ? 6.715 -2.018 10.914 1 95 86 LYS A O 1
ATOM 645 N N . SER A 1 87 ? 7.305 -2.732 8.875 1 96.31 87 SER A N 1
ATOM 646 C CA . SER A 1 87 ? 8.555 -1.987 8.922 1 96.31 87 SER A CA 1
ATOM 647 C C . SER A 1 87 ? 8.305 -0.486 9.016 1 96.31 87 SER A C 1
ATOM 649 O O . SER A 1 87 ? 9.062 0.239 9.656 1 96.31 87 SER A O 1
ATOM 651 N N . ILE A 1 88 ? 7.238 -0.082 8.414 1 97.06 88 ILE A N 1
ATOM 652 C CA . ILE A 1 88 ? 6.895 1.335 8.469 1 97.06 88 ILE A CA 1
ATOM 653 C C . ILE A 1 88 ? 6.391 1.69 9.867 1 97.06 88 ILE A C 1
ATOM 655 O O . ILE A 1 88 ? 6.746 2.736 10.414 1 97.06 88 ILE A O 1
ATOM 659 N N . GLN A 1 89 ? 5.613 0.795 10.422 1 97.38 89 GLN A N 1
ATOM 660 C CA . GLN A 1 89 ? 5.133 0.984 11.789 1 97.38 89 GLN A CA 1
ATOM 661 C C . GLN A 1 89 ? 6.297 1.098 12.766 1 97.38 89 GLN A C 1
ATOM 663 O O . GLN A 1 89 ? 6.301 1.975 13.633 1 97.38 89 GLN A O 1
ATOM 668 N N . ASP A 1 90 ? 7.238 0.243 12.562 1 97.25 90 ASP A N 1
ATOM 669 C CA . ASP A 1 90 ? 8.398 0.221 13.445 1 97.25 90 ASP A CA 1
ATOM 670 C C . ASP A 1 90 ? 9.219 1.506 13.312 1 97.25 90 ASP A C 1
ATOM 672 O O . ASP A 1 90 ? 9.68 2.061 14.312 1 97.25 90 ASP A O 1
ATOM 676 N N . LEU A 1 91 ? 9.359 1.934 12.133 1 97.25 91 LEU A N 1
ATOM 677 C CA . LEU A 1 91 ? 10.102 3.166 11.891 1 97.25 91 LEU A CA 1
ATOM 678 C C . LEU A 1 91 ? 9.383 4.363 12.516 1 97.25 91 LEU A C 1
ATOM 680 O O . LEU A 1 91 ? 10.023 5.238 13.102 1 97.25 91 LEU A O 1
ATOM 684 N N . ALA A 1 92 ? 8.078 4.41 12.344 1 98.19 92 ALA A N 1
ATOM 685 C CA . ALA A 1 92 ? 7.289 5.484 12.938 1 98.19 92 ALA A CA 1
ATOM 686 C C . ALA A 1 92 ? 7.422 5.48 14.461 1 98.19 92 ALA A C 1
ATOM 688 O O . ALA A 1 92 ? 7.582 6.535 15.078 1 98.19 92 ALA A O 1
ATOM 689 N N . SER A 1 93 ? 7.375 4.297 15.016 1 98 93 SER A N 1
ATOM 690 C CA . SER A 1 93 ? 7.516 4.156 16.469 1 98 93 SER A CA 1
ATOM 691 C C . SER A 1 93 ? 8.898 4.598 16.938 1 98 93 SER A C 1
ATOM 693 O O . SER A 1 93 ? 9.031 5.258 17.969 1 98 93 SER A O 1
ATOM 695 N N . LYS A 1 94 ? 9.875 4.246 16.188 1 96.88 94 LYS A N 1
ATOM 696 C CA . LYS A 1 94 ? 11.234 4.668 16.516 1 96.88 94 LYS A CA 1
ATOM 697 C C . LYS A 1 94 ? 11.375 6.188 16.422 1 96.88 94 LYS A C 1
ATOM 699 O O . LYS A 1 94 ? 12.008 6.805 17.281 1 96.88 94 LYS A O 1
ATOM 704 N N . THR A 1 95 ? 10.844 6.734 15.406 1 96.31 95 THR A N 1
ATOM 705 C CA . THR A 1 95 ? 10.867 8.188 15.25 1 96.31 95 THR A CA 1
ATOM 706 C C . THR A 1 95 ? 10.172 8.867 16.422 1 96.31 95 THR A C 1
ATOM 708 O O . THR A 1 95 ? 10.641 9.898 16.906 1 96.31 95 THR A O 1
ATOM 711 N N . PHE A 1 96 ? 9.055 8.289 16.891 1 97.19 96 PHE A N 1
ATOM 712 C CA . PHE A 1 96 ? 8.328 8.844 18.016 1 97.19 96 PHE A CA 1
ATOM 713 C C . PHE A 1 96 ? 9.18 8.805 19.281 1 97.19 96 PHE A C 1
ATOM 715 O O . PHE A 1 96 ? 9.164 9.742 20.078 1 97.19 96 PHE A O 1
ATOM 722 N N . LYS A 1 97 ? 9.859 7.719 19.453 1 96.31 97 LYS A N 1
ATOM 723 C CA . LYS A 1 97 ? 10.758 7.609 20.609 1 96.31 97 LYS A CA 1
ATOM 724 C C . LYS A 1 97 ? 11.812 8.711 20.594 1 96.31 97 LYS A C 1
ATOM 726 O O . LYS A 1 97 ? 12.078 9.336 21.609 1 96.31 97 LYS A O 1
ATOM 731 N N . ASP A 1 98 ? 12.367 8.922 19.438 1 95.5 98 ASP A N 1
ATOM 732 C CA . ASP A 1 98 ? 13.359 9.984 19.281 1 95.5 98 ASP A CA 1
ATOM 733 C C . ASP A 1 98 ? 12.758 11.344 19.609 1 95.5 98 ASP A C 1
ATOM 735 O O . ASP A 1 98 ? 13.43 12.195 20.203 1 95.5 98 ASP A O 1
ATOM 739 N N . VAL A 1 99 ? 11.547 11.531 19.219 1 95 99 VAL A N 1
ATOM 740 C CA . VAL A 1 99 ? 10.844 12.781 19.484 1 95 99 VAL A CA 1
ATOM 741 C C . VAL A 1 99 ? 10.609 12.945 20.984 1 95 99 VAL A C 1
ATOM 743 O O . VAL A 1 99 ? 10.82 14.031 21.531 1 95 99 VAL A O 1
ATOM 746 N N . LEU A 1 100 ? 10.172 11.898 21.609 1 92.75 100 LEU A N 1
ATOM 747 C CA . LEU A 1 100 ? 9.945 11.93 23.047 1 92.75 100 LEU A CA 1
ATOM 748 C C . LEU A 1 100 ? 11.234 12.242 23.797 1 92.75 100 LEU A C 1
ATOM 750 O O . LEU A 1 100 ? 11.234 13.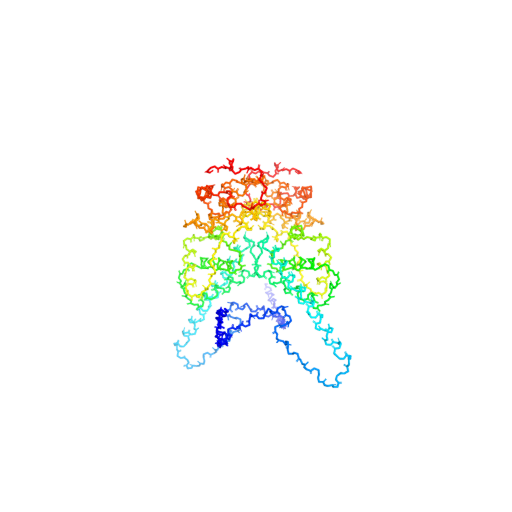039 24.734 1 92.75 100 LEU A O 1
ATOM 754 N N . ASP A 1 101 ? 12.281 11.609 23.375 1 91.69 101 ASP A N 1
ATOM 755 C CA . ASP A 1 101 ? 13.57 11.773 24.031 1 91.69 101 ASP A CA 1
ATOM 756 C C . ASP A 1 101 ? 14.102 13.195 23.859 1 91.69 101 ASP A C 1
ATOM 758 O O . ASP A 1 101 ? 14.758 13.734 24.75 1 91.69 101 ASP A O 1
ATOM 762 N N . SER A 1 102 ? 13.852 13.75 22.781 1 91.69 102 SER A N 1
ATOM 763 C CA . SER A 1 102 ? 14.336 15.094 22.484 1 91.69 102 SER A CA 1
ATOM 764 C C . SER A 1 102 ? 13.484 16.156 23.188 1 91.69 102 SER A C 1
ATOM 766 O O . SER A 1 102 ? 13.891 17.312 23.297 1 91.69 102 SER A O 1
ATOM 768 N N . LYS A 1 103 ? 12.25 15.812 23.562 1 90.25 103 LYS A N 1
ATOM 769 C CA . LYS A 1 103 ? 11.281 16.719 24.188 1 90.25 103 LYS A CA 1
ATOM 770 C C . LYS A 1 103 ? 10.992 17.906 23.281 1 90.25 103 LYS A C 1
ATOM 772 O O . LYS A 1 103 ? 10.68 19 23.781 1 90.25 103 LYS A O 1
ATOM 777 N N . ALA A 1 104 ? 11.188 17.734 22.016 1 89.69 104 ALA A N 1
ATOM 778 C CA . ALA A 1 104 ? 11.016 18.797 21.047 1 89.69 104 ALA A CA 1
ATOM 779 C C . ALA A 1 104 ? 9.547 19.203 20.922 1 89.69 104 ALA A C 1
ATOM 781 O O . ALA A 1 104 ? 9.234 20.344 20.578 1 89.69 104 ALA A O 1
ATOM 782 N N . LEU A 1 105 ? 8.68 18.281 21.266 1 93.88 105 LEU A N 1
ATOM 783 C CA . LEU A 1 105 ? 7.254 18.516 21.047 1 93.88 105 LEU A CA 1
ATOM 784 C C . LEU A 1 105 ? 6.48 18.391 22.359 1 93.88 105 LEU A C 1
ATOM 786 O O . LEU A 1 105 ? 5.293 18.047 22.359 1 93.88 105 LEU A O 1
ATOM 790 N N . LYS A 1 106 ? 7.145 18.688 23.375 1 90.56 106 LYS A N 1
ATOM 791 C CA . LYS A 1 106 ? 6.492 18.641 24.672 1 90.56 106 LYS A CA 1
ATOM 792 C C . LYS A 1 106 ? 5.25 19.516 24.703 1 90.56 106 LYS A C 1
ATOM 794 O O . LYS A 1 106 ? 5.285 20.672 24.25 1 90.56 106 LYS A O 1
ATOM 799 N N . GLY A 1 107 ? 4.098 18.984 25.109 1 89.75 107 GLY A N 1
ATOM 800 C CA . GLY A 1 107 ? 2.869 19.75 25.234 1 89.75 107 GLY A CA 1
ATOM 801 C C . GLY A 1 107 ? 1.948 19.594 24.031 1 89.75 107 GLY A C 1
ATOM 802 O O . GLY A 1 107 ? 0.786 20 24.078 1 89.75 107 GLY A O 1
ATOM 803 N N . LYS A 1 108 ? 2.475 19.062 22.984 1 93.5 108 LYS A N 1
ATOM 804 C CA . LYS A 1 108 ? 1.639 18.844 21.812 1 93.5 108 LYS A CA 1
ATOM 805 C C . LYS A 1 108 ? 0.831 17.562 21.953 1 93.5 108 LYS A C 1
ATOM 807 O O . LYS A 1 108 ? 1.167 16.688 22.75 1 93.5 108 LYS A O 1
ATOM 812 N N . ASN A 1 109 ? -0.219 17.5 21.156 1 94.75 109 ASN A N 1
ATOM 813 C CA . ASN A 1 109 ? -1.097 16.344 21.156 1 94.75 109 ASN A CA 1
ATOM 814 C C . ASN A 1 109 ? -0.34 15.07 20.766 1 94.75 109 ASN A C 1
ATOM 816 O O . ASN A 1 109 ? 0.353 15.039 19.75 1 94.75 109 ASN A O 1
ATOM 820 N N . ASN A 1 110 ? -0.454 14.086 21.578 1 94.81 110 ASN A N 1
ATOM 821 C CA . ASN A 1 110 ? 0.262 12.828 21.391 1 94.81 110 ASN A CA 1
ATOM 822 C C . ASN A 1 110 ? -0.144 12.148 20.078 1 94.81 110 ASN A C 1
ATOM 824 O O . ASN A 1 110 ? 0.697 11.57 19.391 1 94.81 110 ASN A O 1
ATOM 828 N N . GLU A 1 111 ? -1.384 12.164 19.797 1 96.62 111 GLU A N 1
ATOM 829 C CA . GLU A 1 111 ? -1.86 11.547 18.562 1 96.62 111 GLU A CA 1
ATOM 830 C C . GLU A 1 111 ? -1.349 12.297 17.344 1 96.62 111 GLU A C 1
ATOM 832 O O . GLU A 1 111 ? -1.023 11.68 16.328 1 96.62 111 GLU A O 1
ATOM 837 N N . ALA A 1 112 ? -1.276 13.57 17.484 1 97.38 112 ALA A N 1
ATOM 838 C CA . ALA A 1 112 ? -0.745 14.383 16.391 1 97.38 112 ALA A CA 1
ATOM 839 C C . ALA A 1 112 ? 0.729 14.07 16.156 1 97.38 112 ALA A C 1
ATOM 841 O O . ALA A 1 112 ? 1.171 13.984 15 1 97.38 112 ALA A O 1
ATOM 842 N N . GLN A 1 113 ? 1.432 13.914 17.203 1 97.62 113 GLN A N 1
ATOM 843 C CA . GLN A 1 113 ? 2.838 13.547 17.094 1 97.62 113 GLN A CA 1
ATOM 844 C C . GLN A 1 113 ? 2.99 12.18 16.422 1 97.62 113 GLN A C 1
ATOM 846 O O . GLN A 1 113 ? 3.824 12.008 15.531 1 97.62 113 GLN A O 1
ATOM 851 N N . ALA A 1 114 ? 2.164 11.25 16.859 1 98 114 ALA A N 1
ATOM 852 C CA . ALA A 1 114 ? 2.205 9.906 16.297 1 98 114 ALA A CA 1
ATOM 853 C C . ALA A 1 114 ? 1.877 9.922 14.805 1 98 114 ALA A C 1
ATOM 855 O O . ALA A 1 114 ? 2.551 9.266 14.008 1 98 114 ALA A O 1
ATOM 856 N N . ALA A 1 115 ? 0.909 10.68 14.43 1 98.06 115 ALA A N 1
ATOM 857 C CA . ALA A 1 115 ? 0.5 10.797 13.031 1 98.06 115 ALA A CA 1
ATOM 858 C C . ALA A 1 115 ? 1.612 11.406 12.188 1 98.06 115 ALA A C 1
ATOM 860 O O . ALA A 1 115 ? 1.876 10.945 11.07 1 98.06 115 ALA A O 1
ATOM 861 N N . ALA A 1 116 ? 2.26 12.391 12.742 1 97.81 116 ALA A N 1
ATOM 862 C CA . ALA A 1 116 ? 3.367 13.031 12.039 1 97.81 116 ALA A CA 1
ATOM 863 C C . ALA A 1 116 ? 4.523 12.055 11.844 1 97.81 116 ALA A C 1
ATOM 865 O O . ALA A 1 116 ? 5.152 12.031 10.781 1 97.81 116 ALA A O 1
ATOM 866 N N . CYS A 1 117 ? 4.773 11.266 12.836 1 97.94 117 CYS A N 1
ATOM 867 C CA . CYS A 1 117 ? 5.836 10.273 12.734 1 97.94 117 CYS A CA 1
ATOM 868 C C . CYS A 1 117 ? 5.512 9.234 11.672 1 97.94 117 CYS A C 1
ATOM 870 O O . CYS A 1 117 ? 6.398 8.789 10.938 1 97.94 117 CYS A O 1
ATOM 872 N N . LEU A 1 118 ? 4.262 8.859 11.617 1 98.19 118 LEU A N 1
ATOM 873 C CA . LEU A 1 118 ? 3.85 7.91 10.586 1 98.19 118 LEU A CA 1
ATOM 874 C C . LEU A 1 118 ? 4.008 8.508 9.195 1 98.19 118 LEU A C 1
ATOM 876 O O . LEU A 1 118 ? 4.488 7.84 8.281 1 98.19 118 LEU A O 1
ATOM 880 N N . TYR A 1 119 ? 3.674 9.789 9.078 1 97.62 119 TYR A N 1
ATOM 881 C CA . TYR A 1 119 ? 3.832 10.5 7.816 1 97.62 119 TYR A CA 1
ATOM 882 C C . TYR A 1 119 ? 5.293 10.516 7.379 1 97.62 119 TYR A C 1
ATOM 884 O O . TYR A 1 119 ? 5.602 10.234 6.215 1 97.62 119 TYR A O 1
ATOM 892 N N . ILE A 1 120 ? 6.137 10.758 8.297 1 97.19 120 ILE A N 1
ATOM 893 C CA . 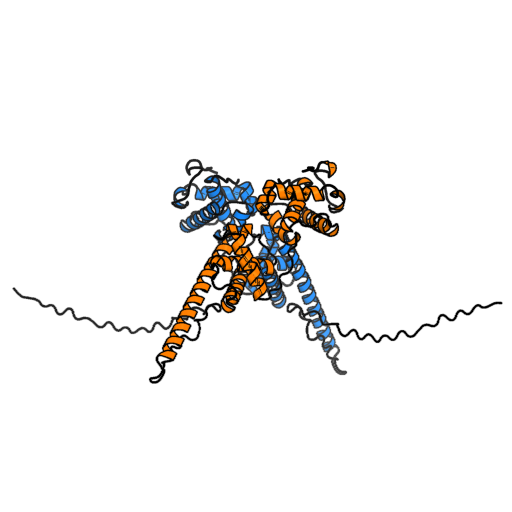ILE A 1 120 ? 7.566 10.828 8.039 1 97.19 120 ILE A CA 1
ATOM 894 C C . ILE A 1 120 ? 8.094 9.445 7.656 1 97.19 120 ILE 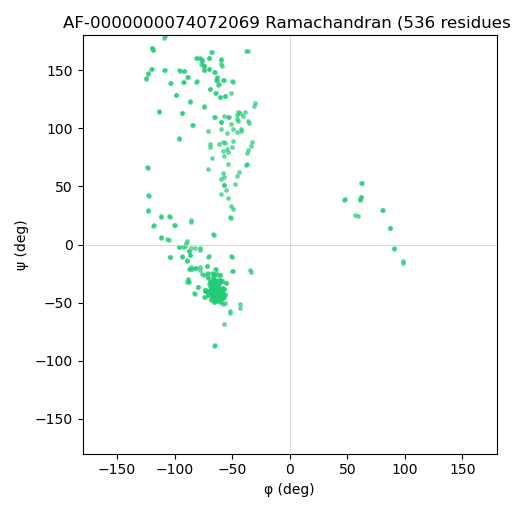A C 1
ATOM 896 O O . ILE A 1 120 ? 8.891 9.312 6.719 1 97.19 120 ILE A O 1
ATOM 900 N N . ALA A 1 121 ? 7.637 8.461 8.391 1 97.38 121 ALA A N 1
ATOM 901 C CA . ALA A 1 121 ? 8.07 7.094 8.109 1 97.38 121 ALA A CA 1
ATOM 902 C C . ALA A 1 121 ? 7.676 6.672 6.699 1 97.38 121 ALA A C 1
ATOM 904 O O . ALA A 1 121 ? 8.461 6.047 5.988 1 97.38 121 ALA A O 1
ATOM 905 N N . CYS A 1 122 ? 6.523 7.02 6.305 1 96.88 122 CYS A N 1
ATOM 906 C CA . CYS A 1 122 ? 6.066 6.695 4.957 1 96.88 122 CYS A CA 1
ATOM 907 C C . CYS A 1 122 ? 6.953 7.359 3.91 1 96.88 122 CYS A C 1
ATOM 909 O O . CYS A 1 122 ? 7.344 6.719 2.93 1 96.88 122 CYS A O 1
ATOM 911 N N . ARG A 1 123 ? 7.293 8.562 4.121 1 95.12 123 ARG A N 1
ATOM 912 C CA . ARG A 1 123 ? 8.133 9.297 3.188 1 95.12 123 ARG A CA 1
ATOM 913 C C . ARG A 1 123 ? 9.523 8.672 3.098 1 95.12 123 ARG A C 1
ATOM 915 O O . ARG A 1 123 ? 10.062 8.492 2 1 95.12 123 ARG A O 1
ATOM 922 N N . LYS A 1 124 ? 10.008 8.336 4.211 1 94.75 124 LYS A N 1
ATOM 923 C CA . LYS A 1 124 ? 11.344 7.746 4.242 1 94.75 124 LYS A CA 1
ATOM 924 C C . LYS A 1 124 ? 11.367 6.395 3.535 1 94.75 124 LYS A C 1
ATOM 926 O O . LYS A 1 124 ? 12.375 6.02 2.936 1 94.75 124 LYS A O 1
ATOM 931 N N . GLU A 1 125 ? 10.266 5.746 3.607 1 94.75 125 GLU A N 1
ATOM 932 C CA . GLU A 1 125 ? 10.18 4.406 3.033 1 94.75 125 GLU A CA 1
ATOM 933 C C . GLU A 1 125 ? 9.789 4.461 1.56 1 94.75 125 GLU A C 1
ATOM 935 O O . GLU A 1 125 ? 9.703 3.428 0.895 1 94.75 125 GLU A O 1
ATOM 940 N N . GLY A 1 126 ? 9.477 5.617 1.014 1 92.12 126 GLY A N 1
ATOM 941 C CA . GLY A 1 126 ? 9.203 5.801 -0.402 1 92.12 126 GLY A CA 1
ATOM 942 C C . GLY A 1 126 ? 7.754 5.543 -0.769 1 92.12 126 GLY A C 1
ATOM 943 O O . GLY A 1 126 ? 7.441 5.273 -1.931 1 92.12 126 GLY A O 1
ATOM 944 N N . VAL A 1 127 ? 6.926 5.477 0.222 1 93.06 127 VAL A N 1
ATOM 945 C CA . VAL A 1 127 ? 5.492 5.324 -0.003 1 93.06 127 VAL A CA 1
ATOM 946 C C . VAL A 1 127 ? 4.738 6.469 0.672 1 93.06 127 VAL A C 1
ATOM 948 O O . VAL A 1 127 ? 3.889 6.238 1.534 1 93.06 127 VAL A O 1
ATOM 951 N N . PRO A 1 128 ? 4.973 7.637 0.152 1 94.69 128 PRO A N 1
ATOM 952 C CA . PRO A 1 128 ? 4.398 8.812 0.816 1 94.69 128 PRO A CA 1
ATOM 953 C C . PRO A 1 128 ? 2.871 8.805 0.807 1 94.69 128 PRO A C 1
ATOM 955 O O . PRO A 1 128 ? 2.258 8.359 -0.167 1 94.69 128 PRO A O 1
ATOM 958 N N . ARG A 1 129 ? 2.35 9.242 1.941 1 94.19 129 ARG A N 1
ATOM 959 C CA . ARG A 1 129 ? 0.915 9.469 2.098 1 94.19 129 ARG A CA 1
ATOM 960 C C . ARG A 1 129 ? 0.597 10.953 2.166 1 94.19 129 ARG A C 1
ATOM 962 O O . ARG A 1 129 ? 1.422 11.75 2.621 1 94.19 129 ARG A O 1
ATOM 969 N N . THR A 1 130 ? -0.584 11.328 1.702 1 92.81 130 THR A N 1
ATOM 970 C CA . THR A 1 130 ? -1.003 12.719 1.806 1 92.81 130 THR A CA 1
ATOM 971 C C . THR A 1 130 ? -1.461 13.047 3.225 1 92.81 130 THR A C 1
ATOM 973 O O . THR A 1 130 ? -1.806 12.141 3.992 1 92.81 130 THR A O 1
ATOM 976 N N . PHE A 1 131 ? -1.473 14.312 3.561 1 92.31 131 PHE A N 1
ATOM 977 C CA . PHE A 1 131 ? -1.977 14.734 4.859 1 92.31 131 PHE A CA 1
ATOM 978 C C . PHE A 1 131 ? -3.445 14.359 5.023 1 92.31 131 PHE A C 1
ATOM 980 O O . PHE A 1 131 ? -3.883 14 6.117 1 92.31 131 PHE A O 1
ATOM 987 N N . LYS A 1 132 ? -4.109 14.391 3.938 1 91.5 132 LYS A N 1
ATOM 988 C CA . LYS A 1 132 ? -5.535 14.07 3.977 1 91.5 132 LYS A CA 1
ATOM 989 C C . LYS A 1 132 ? -5.758 12.602 4.336 1 91.5 132 LYS A C 1
ATOM 991 O O . LYS A 1 132 ? -6.672 12.281 5.102 1 91.5 132 LYS A O 1
ATOM 996 N N . GLU A 1 133 ? -4.922 11.758 3.826 1 91 133 GLU A N 1
ATOM 997 C CA . GLU A 1 133 ? -5.008 10.336 4.125 1 91 133 GLU A CA 1
ATOM 998 C C . GLU A 1 133 ? -4.734 10.062 5.602 1 91 133 GLU A C 1
ATOM 1000 O O . GLU A 1 133 ? -5.461 9.297 6.242 1 91 133 GLU A O 1
ATOM 1005 N N . ILE A 1 134 ? -3.674 10.68 6.09 1 95.25 134 ILE A N 1
ATOM 1006 C CA . ILE A 1 134 ? -3.285 10.469 7.48 1 95.25 134 ILE A CA 1
ATOM 1007 C C . ILE A 1 134 ? -4.348 11.047 8.406 1 95.25 134 ILE A C 1
ATOM 1009 O O . ILE A 1 134 ? -4.684 10.445 9.43 1 95.25 134 ILE A O 1
ATOM 1013 N N . CYS A 1 135 ? -4.91 12.164 8.055 1 93.88 135 CYS A N 1
ATOM 1014 C CA . CYS A 1 135 ? -5.965 12.789 8.836 1 93.88 135 CYS A CA 1
ATOM 1015 C C . CYS A 1 135 ? -7.211 11.906 8.883 1 93.88 135 CYS A C 1
ATOM 1017 O O . CYS A 1 135 ? -7.906 11.859 9.898 1 93.88 135 CYS A O 1
ATOM 1019 N N . ALA A 1 136 ? -7.461 11.242 7.816 1 88.62 136 ALA A N 1
ATOM 1020 C CA . ALA A 1 136 ? -8.664 10.422 7.707 1 88.62 136 ALA A CA 1
ATOM 1021 C C . ALA A 1 136 ? -8.617 9.242 8.672 1 88.62 136 ALA A C 1
ATOM 1023 O O . ALA A 1 136 ? -9.664 8.758 9.125 1 88.62 136 ALA A O 1
ATOM 1024 N N . VAL A 1 137 ? -7.457 8.812 8.992 1 90.75 137 VAL A N 1
ATOM 1025 C CA . VAL A 1 137 ? -7.348 7.637 9.844 1 90.75 137 VAL A CA 1
ATOM 1026 C C . VAL A 1 137 ? -6.906 8.055 11.242 1 90.75 137 VAL A C 1
ATOM 1028 O O . VAL A 1 137 ? -6.582 7.207 12.078 1 90.75 137 VAL A O 1
ATOM 1031 N N . SER A 1 138 ? -6.816 9.328 11.391 1 91.31 138 SER A N 1
ATOM 1032 C CA . SER A 1 138 ? -6.504 9.891 12.703 1 91.31 138 SER A CA 1
ATOM 1033 C C . SER A 1 138 ? -7.621 10.805 13.188 1 91.31 138 SER A C 1
ATOM 1035 O O . SER A 1 138 ? -8.594 11.047 12.469 1 91.31 138 SER A O 1
ATOM 1037 N N . ARG A 1 139 ? -7.594 11.211 14.406 1 90.25 139 ARG A N 1
ATOM 1038 C CA . ARG A 1 139 ? -8.578 12.133 14.961 1 90.25 139 ARG A CA 1
ATOM 1039 C C . ARG A 1 139 ? -7.988 13.531 15.109 1 90.25 139 ARG A C 1
ATOM 1041 O O . ARG A 1 139 ? -8.453 14.328 15.93 1 90.25 139 ARG A O 1
ATOM 1048 N N . VAL A 1 140 ? -6.957 13.805 14.281 1 95.12 140 VAL A N 1
ATOM 1049 C CA . VAL A 1 140 ? -6.258 15.078 14.422 1 95.12 140 VAL A CA 1
ATOM 1050 C C . VAL A 1 140 ? -6.348 15.875 13.125 1 95.12 140 VAL A C 1
ATOM 1052 O O . VAL A 1 140 ? -6.465 15.289 12.039 1 95.12 140 VAL A O 1
ATOM 1055 N N . SER A 1 141 ? -6.324 17.156 13.211 1 95.5 141 SER A N 1
ATOM 1056 C CA . SER A 1 141 ? -6.457 18.031 12.062 1 95.5 141 SER A CA 1
ATOM 1057 C C . SER A 1 141 ? -5.168 18.094 11.25 1 95.5 141 SER A C 1
ATOM 1059 O O . SER A 1 141 ? -4.086 17.812 11.781 1 95.5 141 SER A O 1
ATOM 1061 N N . LYS A 1 142 ? -5.391 18.484 10.008 1 94 142 LYS A N 1
ATOM 1062 C CA . LYS A 1 142 ? -4.254 18.641 9.109 1 94 142 LYS A CA 1
ATOM 1063 C C . LYS A 1 142 ? -3.262 19.672 9.648 1 94 142 LYS A C 1
ATOM 1065 O O . LYS A 1 142 ? -2.049 19.469 9.586 1 94 142 LYS A O 1
ATOM 1070 N N . LYS A 1 143 ? -3.719 20.688 10.18 1 95.56 143 LYS A N 1
ATOM 1071 C CA . LYS A 1 143 ? -2.895 21.781 10.711 1 95.56 143 LYS A CA 1
ATOM 1072 C C . LYS A 1 143 ? -2.012 21.281 11.852 1 95.56 143 LYS A C 1
ATOM 1074 O O . LYS A 1 143 ? -0.825 21.609 11.914 1 95.56 143 LYS A O 1
ATOM 1079 N N . GLU A 1 144 ? -2.578 20.516 12.711 1 96.31 144 GLU A N 1
ATOM 1080 C CA . GLU A 1 144 ? -1.841 20 13.867 1 96.31 144 GLU A CA 1
ATOM 1081 C C . GLU A 1 144 ? -0.755 19.016 13.43 1 96.31 144 GLU A C 1
ATOM 1083 O O . GLU A 1 144 ? 0.365 19.047 13.945 1 96.31 144 GLU A O 1
ATOM 1088 N N . ILE A 1 145 ? -1.134 18.188 12.516 1 96.75 145 ILE A N 1
ATOM 1089 C CA . ILE A 1 145 ? -0.1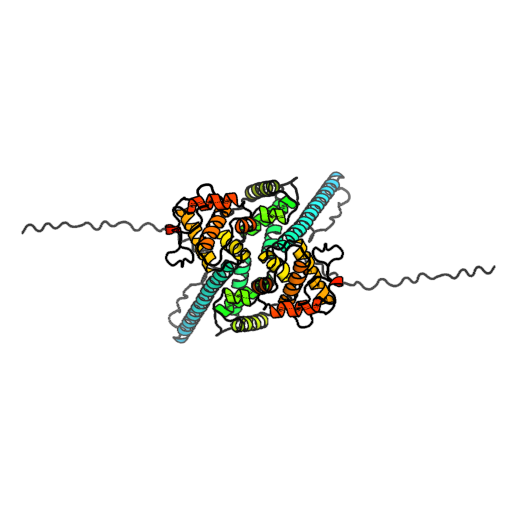52 17.234 12.008 1 96.75 145 ILE A CA 1
ATOM 1090 C C . ILE A 1 145 ? 0.989 17.984 11.328 1 96.75 145 ILE A C 1
ATOM 1092 O O . ILE A 1 145 ? 2.162 17.656 11.523 1 96.75 145 ILE A O 1
ATOM 1096 N N . GLY A 1 146 ? 0.642 18.938 10.547 1 96.06 146 GLY A N 1
ATOM 1097 C CA . GLY A 1 146 ? 1.637 19.75 9.859 1 96.06 146 GLY A CA 1
ATOM 1098 C C . GLY A 1 146 ? 2.592 20.453 10.805 1 96.06 146 GLY A C 1
ATOM 1099 O O . GLY A 1 146 ? 3.793 20.531 10.539 1 96.06 146 GLY A O 1
ATOM 1100 N N . ARG A 1 147 ? 2.098 20.969 11.859 1 96.25 147 ARG A N 1
ATOM 1101 C CA . ARG A 1 147 ? 2.93 21.625 12.859 1 96.25 147 ARG A CA 1
ATOM 1102 C C . ARG A 1 147 ? 3.91 20.641 13.492 1 96.25 147 ARG A C 1
ATOM 1104 O O . ARG A 1 147 ? 5.094 20.953 13.656 1 96.25 147 ARG A O 1
ATOM 1111 N N . CYS A 1 148 ? 3.387 19.531 13.867 1 96.81 148 CYS A N 1
ATOM 1112 C CA . CYS A 1 148 ? 4.25 18.5 14.453 1 96.81 148 CYS A CA 1
ATOM 1113 C C . CYS A 1 148 ? 5.324 18.078 13.461 1 96.81 148 CYS A C 1
ATOM 1115 O O . CYS A 1 148 ? 6.484 17.891 13.836 1 96.81 148 CYS A O 1
ATOM 1117 N N . PHE A 1 149 ? 4.902 17.922 12.219 1 96.56 149 PHE A N 1
ATOM 1118 C CA . PHE A 1 149 ? 5.82 17.531 11.156 1 96.56 149 PHE A CA 1
ATOM 1119 C C . PHE A 1 149 ? 6.984 18.5 11.055 1 96.56 149 PHE A C 1
ATOM 1121 O O . PHE A 1 149 ? 8.148 18.094 11.055 1 96.56 149 PHE A O 1
ATOM 1128 N N . LYS A 1 150 ? 6.727 19.719 10.992 1 95.19 150 LYS A N 1
ATOM 1129 C CA . LYS A 1 150 ? 7.75 20.75 10.859 1 95.19 150 LYS A CA 1
ATOM 1130 C C . LYS A 1 150 ? 8.703 20.75 12.055 1 95.19 150 LYS A C 1
ATOM 1132 O O . LYS A 1 150 ? 9.914 20.844 11.891 1 95.19 150 LYS A O 1
ATOM 1137 N N . LEU A 1 151 ? 8.18 20.625 13.234 1 95.75 151 LEU A N 1
ATOM 1138 C CA . LEU A 1 151 ? 8.977 20.625 14.453 1 95.75 151 LEU A CA 1
ATOM 1139 C C . LEU A 1 151 ? 9.883 19.391 14.508 1 95.75 151 LEU A C 1
ATOM 1141 O O . LEU A 1 151 ? 11.039 19.484 14.938 1 95.75 151 LEU A O 1
ATOM 1145 N N . ILE A 1 152 ? 9.359 18.297 14.055 1 95.94 152 ILE A N 1
ATOM 1146 C CA . ILE A 1 152 ? 10.133 17.047 14.109 1 95.94 152 ILE A CA 1
ATOM 1147 C C . ILE A 1 152 ? 11.305 17.141 13.141 1 95.94 152 ILE A C 1
ATOM 1149 O O . ILE A 1 152 ? 12.438 16.781 13.492 1 95.94 152 ILE A O 1
ATOM 1153 N N . ILE A 1 153 ? 11.047 17.562 11.945 1 94.5 153 ILE A N 1
ATOM 1154 C CA . ILE A 1 153 ? 12.094 17.641 10.93 1 94.5 153 ILE A CA 1
ATOM 1155 C C . ILE A 1 153 ? 13.188 18.609 11.398 1 94.5 153 ILE A C 1
ATOM 1157 O O . ILE A 1 153 ? 14.375 18.344 11.195 1 94.5 153 ILE A O 1
ATOM 1161 N N . LYS A 1 154 ? 12.789 19.688 12.008 1 92.38 154 LYS A N 1
ATOM 1162 C CA . LYS A 1 154 ? 13.742 20.672 12.508 1 92.38 154 LYS A CA 1
ATOM 1163 C C . LYS A 1 154 ? 14.555 20.109 13.672 1 92.38 154 LYS A C 1
ATOM 1165 O O . LYS A 1 154 ? 15.773 20.297 13.727 1 92.38 154 LYS A O 1
ATOM 1170 N N . SER A 1 155 ? 13.93 19.438 14.547 1 91.81 155 SER A N 1
ATOM 1171 C CA . SER A 1 155 ? 14.562 18.969 15.781 1 91.81 155 SER A CA 1
ATOM 1172 C C . SER A 1 155 ? 15.484 17.797 15.508 1 91.81 155 SER A C 1
ATOM 1174 O O . SER A 1 155 ? 16.562 17.688 16.094 1 91.81 155 SER A O 1
ATOM 1176 N N . LEU A 1 156 ? 15.031 16.859 14.719 1 90.94 156 LEU A N 1
ATOM 1177 C CA . LEU A 1 156 ? 15.781 15.617 14.508 1 90.94 156 LEU A CA 1
ATOM 1178 C C . LEU A 1 156 ? 16.734 15.766 13.32 1 90.94 156 LEU A C 1
ATOM 1180 O O . LEU A 1 156 ? 17.5 14.844 13.023 1 90.94 156 LEU A O 1
ATOM 1184 N N . GLU A 1 157 ? 16.781 16.891 12.711 1 86.38 157 GLU A N 1
ATOM 1185 C CA . GLU A 1 157 ? 17.609 17.109 11.531 1 86.38 157 GLU A CA 1
ATOM 1186 C C . GLU A 1 157 ? 17.422 15.992 10.508 1 86.38 157 GLU A C 1
ATOM 1188 O O . GLU A 1 157 ? 18.406 15.43 10.016 1 86.38 157 GLU A O 1
ATOM 1193 N N . THR A 1 158 ? 16.234 15.688 10.492 1 83.06 158 THR A N 1
ATOM 1194 C CA . THR A 1 158 ? 15.883 14.633 9.539 1 83.06 158 THR A CA 1
ATOM 1195 C C . THR A 1 158 ? 15.891 15.164 8.109 1 83.06 158 THR A C 1
ATOM 1197 O O . THR A 1 158 ? 15.234 16.172 7.816 1 83.06 158 THR A O 1
ATOM 1200 N N . ASN A 1 159 ? 16.766 14.562 7.328 1 85.94 159 ASN A N 1
ATOM 1201 C CA . ASN A 1 159 ? 16.797 14.906 5.914 1 85.94 159 ASN A CA 1
ATOM 1202 C C . ASN A 1 159 ? 15.773 14.094 5.121 1 85.94 159 ASN A C 1
ATOM 1204 O O . ASN A 1 159 ? 15.898 12.875 4.996 1 85.94 159 ASN A O 1
ATOM 1208 N N . LEU A 1 160 ? 14.742 14.781 4.832 1 88.94 160 LEU A N 1
ATOM 1209 C CA . LEU A 1 160 ? 13.734 14.148 3.992 1 88.94 160 LEU A CA 1
ATOM 1210 C C . LEU A 1 160 ? 13.883 14.578 2.537 1 88.94 160 LEU A C 1
ATOM 1212 O O . LEU A 1 160 ? 14.07 15.758 2.25 1 88.94 160 LEU A O 1
ATOM 1216 N N . GLU A 1 161 ? 13.938 13.625 1.683 1 87.12 161 GLU A N 1
ATOM 1217 C CA . GLU A 1 161 ? 13.977 13.93 0.256 1 87.12 161 GLU A CA 1
ATOM 1218 C C . GLU A 1 161 ? 12.703 14.633 -0.194 1 87.12 161 GLU A C 1
ATOM 1220 O O . GLU A 1 161 ? 11.625 14.406 0.372 1 87.12 161 GLU A O 1
ATOM 1225 N N . GLN A 1 162 ? 12.938 15.5 -1.091 1 90 162 GLN A N 1
ATOM 1226 C CA . GLN A 1 162 ? 11.773 16.172 -1.657 1 90 162 GLN A CA 1
ATOM 1227 C C . GLN A 1 162 ? 10.852 15.188 -2.361 1 90 162 GLN A C 1
ATOM 1229 O O . GLN A 1 162 ? 11.312 14.273 -3.045 1 90 162 GLN A O 1
ATOM 1234 N N . ILE A 1 163 ? 9.57 15.375 -2.125 1 91.88 163 ILE A N 1
ATOM 1235 C CA . ILE A 1 163 ? 8.562 14.508 -2.74 1 91.88 163 ILE A CA 1
ATOM 1236 C C . ILE A 1 163 ? 8.297 14.969 -4.172 1 91.88 163 ILE A C 1
ATOM 1238 O O . ILE A 1 163 ? 8.297 16.172 -4.457 1 91.88 163 ILE A O 1
ATOM 1242 N N . THR A 1 164 ? 8.125 14.031 -5.055 1 93.62 164 THR A N 1
ATOM 1243 C CA . THR A 1 164 ? 7.766 14.328 -6.438 1 93.62 164 THR A CA 1
ATOM 1244 C C . THR A 1 164 ? 6.422 13.703 -6.793 1 93.62 164 THR A C 1
ATOM 1246 O O . THR A 1 164 ? 5.883 12.898 -6.027 1 93.62 164 THR A O 1
ATOM 1249 N N . SER A 1 165 ? 5.883 14.102 -7.906 1 95.75 165 SER A N 1
ATOM 1250 C CA . SER A 1 165 ? 4.625 13.539 -8.383 1 95.75 165 SER A CA 1
ATOM 1251 C C . SER A 1 165 ? 4.75 12.039 -8.641 1 95.75 165 SER A C 1
ATOM 1253 O O . SER A 1 165 ? 3.789 11.289 -8.445 1 95.75 165 SER A O 1
ATOM 1255 N N . ALA A 1 166 ? 5.93 11.656 -9.023 1 92.62 166 ALA A N 1
ATOM 1256 C CA . ALA A 1 166 ? 6.184 10.258 -9.359 1 92.62 166 ALA A CA 1
ATOM 1257 C C . ALA A 1 166 ? 5.988 9.359 -8.148 1 92.62 166 ALA A C 1
ATOM 1259 O O . ALA A 1 166 ? 5.586 8.203 -8.281 1 92.62 166 ALA A O 1
ATOM 1260 N N . ASP A 1 167 ? 6.145 9.883 -7.047 1 93.06 167 ASP A N 1
ATOM 1261 C CA . ASP A 1 167 ? 6.062 9.102 -5.816 1 93.06 167 ASP A CA 1
ATOM 1262 C C . ASP A 1 167 ? 4.625 8.688 -5.523 1 93.06 167 ASP A C 1
ATOM 1264 O O . ASP A 1 167 ? 4.387 7.73 -4.777 1 93.06 167 ASP A O 1
ATOM 1268 N N . PHE A 1 168 ? 3.688 9.328 -6.109 1 94.5 168 PHE A N 1
ATOM 1269 C CA . PHE A 1 168 ? 2.281 9.062 -5.836 1 94.5 168 PHE A CA 1
ATOM 1270 C C . PHE A 1 168 ? 1.646 8.266 -6.969 1 94.5 168 PHE A C 1
ATOM 1272 O O . PHE A 1 168 ? 0.548 7.73 -6.816 1 94.5 168 PHE A O 1
ATOM 1279 N N . MET A 1 169 ? 2.342 8.141 -8.055 1 95 169 MET A N 1
ATOM 1280 C CA . MET A 1 169 ? 1.74 7.676 -9.305 1 95 169 MET A CA 1
ATOM 1281 C C . MET A 1 169 ? 1.266 6.23 -9.18 1 95 169 MET A C 1
ATOM 1283 O O . MET A 1 169 ? 0.118 5.922 -9.5 1 95 169 MET A O 1
ATOM 1287 N N . SER A 1 170 ? 2.1 5.414 -8.648 1 91.38 170 SER A N 1
ATOM 1288 C CA . SER A 1 170 ? 1.763 3.998 -8.57 1 91.38 170 SER A CA 1
ATOM 1289 C C . SER A 1 170 ? 0.561 3.762 -7.664 1 91.38 170 SER A C 1
ATOM 1291 O O . SER A 1 170 ? -0.366 3.035 -8.023 1 91.38 170 SER A O 1
ATOM 1293 N N . ARG A 1 171 ? 0.576 4.336 -6.59 1 91.25 171 ARG A N 1
ATOM 1294 C CA . ARG A 1 171 ? -0.511 4.152 -5.633 1 91.25 171 ARG A CA 1
ATOM 1295 C C . ARG A 1 171 ? -1.813 4.738 -6.164 1 91.25 171 ARG A C 1
ATOM 1297 O O . ARG A 1 171 ? -2.865 4.102 -6.09 1 91.25 171 ARG A O 1
ATOM 1304 N N . PHE A 1 172 ? -1.765 5.98 -6.723 1 94 172 PHE A N 1
ATOM 1305 C CA . PHE A 1 172 ? -2.971 6.625 -7.227 1 94 172 PHE A CA 1
ATOM 1306 C C . PHE A 1 172 ? -3.57 5.828 -8.375 1 94 172 PHE A C 1
ATOM 1308 O O . PHE A 1 172 ? -4.777 5.582 -8.406 1 94 172 PHE A O 1
ATOM 1315 N N . CYS A 1 173 ? -2.73 5.422 -9.273 1 93.31 173 CYS A N 1
ATOM 1316 C CA . CYS A 1 173 ? -3.221 4.652 -10.414 1 93.31 173 CYS A CA 1
ATOM 1317 C C . CYS A 1 173 ? -3.762 3.301 -9.961 1 93.31 173 CYS A C 1
ATOM 1319 O O . CYS A 1 173 ? -4.785 2.836 -10.469 1 93.31 173 CYS A O 1
ATOM 1321 N N . GLY A 1 174 ? -3.078 2.729 -9 1 87.81 174 GLY A N 1
ATOM 1322 C CA . GLY A 1 174 ? -3.578 1.479 -8.445 1 87.81 174 GLY A CA 1
ATOM 1323 C C . GLY A 1 174 ? -4.949 1.611 -7.812 1 87.81 174 GLY A C 1
ATOM 1324 O O . GLY A 1 174 ? -5.84 0.795 -8.07 1 87.81 174 GL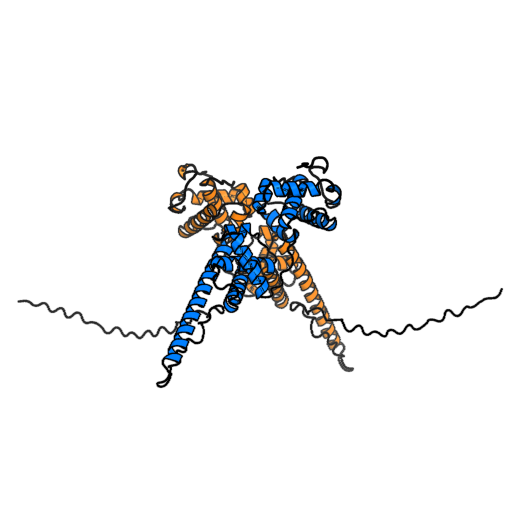Y A O 1
ATOM 1325 N N . ASN A 1 175 ? -5.109 2.574 -7.051 1 87.75 175 ASN A N 1
ATOM 1326 C CA . ASN A 1 175 ? -6.379 2.811 -6.371 1 87.75 175 ASN A CA 1
ATOM 1327 C C . ASN A 1 175 ? -7.496 3.113 -7.367 1 87.75 175 ASN A C 1
ATOM 1329 O O . ASN A 1 175 ? -8.68 2.934 -7.055 1 87.75 175 ASN A O 1
ATOM 1333 N N . LEU A 1 176 ? -7.066 3.545 -8.562 1 91.12 176 LEU A N 1
ATOM 1334 C CA . LEU A 1 176 ? -8.031 3.838 -9.617 1 91.12 176 LEU A CA 1
ATOM 1335 C C . LEU A 1 176 ? -8.18 2.65 -10.562 1 91.12 176 LEU A C 1
ATOM 1337 O O . LEU A 1 176 ? -8.93 2.721 -11.539 1 91.12 176 LEU A O 1
ATOM 1341 N N . SER A 1 177 ? -7.426 1.607 -10.328 1 86.31 177 SER A N 1
ATOM 1342 C CA . SER A 1 177 ? -7.438 0.389 -11.133 1 86.31 177 SER A CA 1
ATOM 1343 C C . SER A 1 177 ? -7.047 0.676 -12.578 1 86.31 177 SER A C 1
ATOM 1345 O O . SER A 1 177 ? -7.695 0.19 -13.508 1 86.31 177 SER A O 1
ATOM 1347 N N . LEU A 1 178 ? -6.117 1.551 -12.695 1 91.69 178 LEU A N 1
ATOM 1348 C CA . LEU A 1 178 ? -5.625 1.869 -14.031 1 91.69 178 LEU A CA 1
ATOM 1349 C C . LEU A 1 178 ? -4.48 0.94 -14.422 1 91.69 178 LEU A C 1
ATOM 1351 O O . LEU A 1 178 ? -3.643 0.592 -13.586 1 91.69 178 LEU A O 1
ATOM 1355 N N . PRO A 1 179 ? -4.453 0.617 -15.648 1 90.12 179 PRO A N 1
ATOM 1356 C CA . PRO A 1 179 ? -3.371 -0.265 -16.094 1 90.12 179 PRO A CA 1
ATOM 1357 C C . PRO A 1 179 ? -2 0.404 -16.031 1 90.12 179 PRO A C 1
ATOM 1359 O O . PRO A 1 179 ? -1.912 1.633 -15.961 1 90.12 179 PRO A O 1
ATOM 1362 N N . ASN A 1 180 ? -0.98 -0.398 -16.125 1 89.25 180 ASN A N 1
ATOM 1363 C CA . ASN A 1 180 ? 0.399 0.064 -16.016 1 89.25 180 ASN A CA 1
ATOM 1364 C C . ASN A 1 180 ? 0.777 0.989 -17.172 1 89.25 180 ASN A C 1
ATOM 1366 O O . ASN A 1 180 ? 1.603 1.889 -17 1 89.25 180 ASN A O 1
ATOM 1370 N N . SER A 1 181 ? 0.165 0.753 -18.297 1 92.69 181 SER A N 1
ATOM 1371 C CA . SER A 1 181 ? 0.462 1.597 -19.453 1 92.69 181 SER A CA 1
ATOM 1372 C C . SER A 1 181 ? 0.052 3.043 -19.203 1 92.69 181 SER A C 1
ATOM 1374 O O . SER A 1 181 ? 0.772 3.973 -19.562 1 92.69 181 SER A O 1
ATOM 1376 N N . ILE A 1 182 ? -1.05 3.197 -18.531 1 95.94 182 ILE A N 1
ATOM 1377 C CA . ILE A 1 182 ? -1.526 4.539 -18.219 1 95.94 182 ILE A CA 1
ATOM 1378 C C . ILE A 1 182 ? -0.653 5.148 -17.125 1 95.94 182 ILE A C 1
ATOM 1380 O O . ILE A 1 182 ? -0.323 6.336 -17.172 1 95.94 182 ILE A O 1
ATOM 1384 N N . GLN A 1 183 ? -0.296 4.316 -16.172 1 94.94 183 GLN A N 1
ATOM 1385 C CA . GLN A 1 183 ? 0.603 4.777 -15.117 1 94.94 183 GLN A CA 1
ATOM 1386 C C . GLN A 1 183 ? 1.921 5.281 -15.703 1 94.94 183 GLN A C 1
ATOM 1388 O O . GLN A 1 183 ? 2.422 6.332 -15.305 1 94.94 183 GLN A O 1
ATOM 1393 N N . ALA A 1 184 ? 2.492 4.543 -16.609 1 94.5 184 ALA A N 1
ATOM 1394 C CA . ALA A 1 184 ? 3.748 4.922 -17.25 1 94.5 184 ALA A CA 1
ATOM 1395 C C . ALA A 1 184 ? 3.602 6.234 -18.016 1 94.5 184 ALA A C 1
ATOM 1397 O O . ALA A 1 184 ? 4.477 7.102 -17.953 1 94.5 184 ALA A O 1
ATOM 1398 N N . ALA A 1 185 ? 2.51 6.336 -18.719 1 97.62 185 ALA A N 1
ATOM 1399 C CA . ALA A 1 185 ? 2.25 7.562 -19.469 1 97.62 185 ALA A CA 1
ATOM 1400 C C . ALA A 1 185 ? 2.1 8.758 -18.531 1 97.62 185 ALA A C 1
ATOM 1402 O O . ALA A 1 185 ? 2.682 9.82 -18.781 1 97.62 185 ALA A O 1
ATOM 1403 N N . ALA A 1 186 ? 1.297 8.578 -17.516 1 98.25 186 ALA A N 1
ATOM 1404 C CA . ALA A 1 186 ? 1.08 9.656 -16.547 1 98.25 186 ALA A CA 1
ATOM 1405 C C . ALA A 1 186 ? 2.395 10.086 -15.906 1 98.25 186 ALA A C 1
ATOM 1407 O O . ALA A 1 186 ? 2.623 11.273 -15.688 1 98.25 186 ALA A O 1
ATOM 1408 N N . THR A 1 187 ? 3.209 9.156 -15.594 1 97.12 187 THR A N 1
ATOM 1409 C CA . THR A 1 187 ? 4.512 9.445 -15.008 1 97.12 187 THR A CA 1
ATOM 1410 C C . THR A 1 187 ? 5.359 10.289 -15.961 1 97.12 187 THR A C 1
ATOM 1412 O O . THR A 1 187 ? 6 11.25 -15.547 1 97.12 187 THR A O 1
ATOM 1415 N N . ARG A 1 188 ? 5.367 9.914 -17.188 1 97.56 188 ARG A N 1
ATOM 1416 C CA . ARG A 1 188 ? 6.105 10.656 -18.203 1 97.56 188 ARG A CA 1
ATOM 1417 C C . ARG A 1 188 ? 5.551 12.062 -18.375 1 97.56 188 ARG A C 1
ATOM 1419 O O . ARG A 1 188 ? 6.309 13.031 -18.484 1 97.56 188 ARG A O 1
ATOM 1426 N N . ILE A 1 189 ? 4.301 12.156 -18.391 1 98.5 189 ILE A N 1
ATOM 1427 C CA . ILE A 1 189 ? 3.639 13.445 -18.531 1 98.5 189 ILE A CA 1
ATOM 1428 C C . ILE A 1 189 ? 4.031 14.359 -17.375 1 98.5 189 ILE A C 1
ATOM 1430 O O . ILE A 1 189 ? 4.41 15.516 -17.594 1 98.5 189 ILE A O 1
ATOM 1434 N N . ALA A 1 190 ? 3.938 13.867 -16.203 1 98.44 190 ALA A N 1
ATOM 1435 C CA . ALA A 1 190 ? 4.277 14.656 -15.023 1 98.44 190 ALA A CA 1
ATOM 1436 C C . ALA A 1 190 ? 5.738 15.094 -15.055 1 98.44 190 ALA A C 1
ATOM 1438 O O . ALA A 1 190 ? 6.055 16.25 -14.766 1 98.44 190 ALA A O 1
ATOM 1439 N N . LYS A 1 191 ? 6.594 14.219 -15.406 1 97.62 191 LYS A N 1
ATOM 1440 C CA . LYS A 1 191 ? 8.023 14.523 -15.484 1 97.62 191 LYS A CA 1
ATOM 1441 C C . LYS A 1 191 ? 8.297 15.617 -16.516 1 97.62 191 LYS A C 1
ATOM 1443 O O . LYS A 1 191 ? 9.008 16.578 -16.234 1 97.62 191 LYS A O 1
ATOM 1448 N N . ARG A 1 192 ? 7.734 15.484 -17.641 1 98.06 192 ARG A N 1
ATOM 1449 C CA . ARG A 1 192 ? 7.938 16.453 -18.719 1 98.06 192 ARG A CA 1
ATOM 1450 C C . ARG A 1 192 ? 7.328 17.812 -18.359 1 98.06 192 ARG A C 1
ATOM 1452 O O . ARG A 1 192 ? 7.879 18.859 -18.703 1 98.06 192 ARG A O 1
ATOM 1459 N N . ALA A 1 193 ? 6.215 17.75 -17.734 1 98.31 193 ALA A N 1
ATOM 1460 C CA . ALA A 1 193 ? 5.57 18.984 -17.312 1 98.31 193 ALA A CA 1
ATOM 1461 C C . ALA A 1 193 ? 6.477 19.781 -16.375 1 98.31 193 ALA A C 1
ATOM 1463 O O . ALA A 1 193 ? 6.543 21.016 -16.469 1 98.31 193 ALA A O 1
ATOM 1464 N N . VAL A 1 194 ? 7.16 19.094 -15.516 1 97.25 194 VAL A N 1
ATOM 1465 C CA . VAL A 1 194 ? 8.078 19.734 -14.578 1 97.25 194 VAL A CA 1
ATOM 1466 C C . VAL A 1 194 ? 9.305 20.25 -15.328 1 97.25 194 VAL A C 1
ATOM 1468 O O . VAL A 1 194 ? 9.75 21.375 -15.102 1 97.25 194 VAL A O 1
ATOM 1471 N N . GLU A 1 195 ? 9.789 19.484 -16.188 1 97.06 195 GLU A N 1
ATOM 1472 C CA . GLU A 1 195 ? 10.969 19.844 -16.969 1 97.06 195 GLU A CA 1
ATOM 1473 C C . GLU A 1 195 ? 10.703 21.078 -17.828 1 97.06 195 GLU A C 1
ATOM 1475 O O . GLU A 1 195 ? 11.586 21.922 -18 1 97.06 195 GLU A O 1
ATOM 1480 N N . MET A 1 196 ? 9.5 21.188 -18.25 1 97.62 196 MET A N 1
ATOM 1481 C CA . MET A 1 196 ? 9.125 22.297 -19.141 1 97.62 196 MET A CA 1
ATOM 1482 C C . MET A 1 196 ? 8.602 23.484 -18.328 1 97.62 196 MET A C 1
ATOM 1484 O O . MET A 1 196 ? 8.164 24.484 -18.906 1 97.62 196 MET A O 1
ATOM 1488 N N . ASP A 1 197 ? 8.523 23.359 -17.047 1 96.88 197 ASP A N 1
ATOM 1489 C CA . ASP A 1 197 ? 8.109 24.406 -16.125 1 96.88 197 ASP A CA 1
ATOM 1490 C C . ASP A 1 197 ? 6.676 24.859 -16.406 1 96.88 197 ASP A C 1
ATOM 1492 O O . ASP A 1 197 ? 6.371 26.047 -16.375 1 96.88 197 ASP A O 1
ATOM 1496 N N . LEU A 1 198 ? 5.836 23.891 -16.688 1 97.44 198 LEU A N 1
ATOM 1497 C CA . LEU A 1 198 ? 4.445 24.203 -16.984 1 97.44 198 LEU A CA 1
ATOM 1498 C C . LEU A 1 198 ? 3.627 24.328 -15.703 1 97.44 198 LEU A C 1
ATOM 1500 O O . LEU A 1 198 ? 2.535 24.906 -15.711 1 97.44 198 LEU A O 1
ATOM 1504 N N . VAL A 1 199 ? 4.176 23.719 -14.648 1 97.06 199 VAL A N 1
ATOM 1505 C CA . VAL A 1 199 ? 3.365 23.547 -13.445 1 97.06 199 VAL A CA 1
ATOM 1506 C C . VAL A 1 199 ? 4.062 24.203 -12.258 1 97.06 199 VAL A C 1
ATOM 1508 O O . VAL A 1 199 ? 4.031 23.672 -11.141 1 97.06 199 VAL A O 1
ATOM 1511 N N . ALA A 1 200 ? 4.605 25.344 -12.5 1 93.25 200 ALA A N 1
ATOM 1512 C CA . ALA A 1 200 ? 5.254 26.078 -11.414 1 93.25 200 ALA A CA 1
ATOM 1513 C C . ALA A 1 200 ? 4.242 26.469 -10.344 1 93.25 200 ALA A C 1
ATOM 1515 O O . ALA A 1 200 ? 3.15 26.953 -10.656 1 93.25 200 ALA A O 1
ATOM 1516 N N . GLY A 1 201 ? 4.555 26.188 -9.109 1 93.44 201 GLY A N 1
ATOM 1517 C CA . GLY A 1 201 ? 3.715 26.594 -7.992 1 93.44 201 GLY A CA 1
ATOM 1518 C C . GLY A 1 201 ? 2.672 25.547 -7.621 1 93.44 201 GLY A C 1
ATOM 1519 O O . GLY A 1 201 ? 1.939 25.719 -6.645 1 93.44 201 GLY A O 1
ATOM 1520 N N . ARG A 1 202 ? 2.611 24.484 -8.359 1 95.94 202 ARG A N 1
ATOM 1521 C CA . ARG A 1 202 ? 1.642 23.438 -8.062 1 95.94 202 ARG A CA 1
ATOM 1522 C C . ARG A 1 202 ? 2.271 22.328 -7.227 1 95.94 202 ARG A C 1
ATOM 1524 O O . ARG A 1 202 ? 3.477 22.094 -7.312 1 95.94 202 ARG A O 1
ATOM 1531 N N . SER A 1 203 ? 1.423 21.75 -6.445 1 95.25 203 SER A N 1
ATOM 1532 C CA . SER A 1 203 ? 1.923 20.672 -5.594 1 95.25 203 SER A CA 1
ATOM 1533 C C . SER A 1 203 ? 2.174 19.406 -6.398 1 95.25 203 SER A C 1
ATOM 1535 O O . SER A 1 203 ? 1.52 19.172 -7.418 1 95.25 203 SER A O 1
ATOM 1537 N N . PRO A 1 204 ? 3.094 18.578 -5.902 1 96.44 204 PRO A N 1
ATOM 1538 C CA . PRO A 1 204 ? 3.309 17.281 -6.551 1 96.44 204 PRO A CA 1
ATOM 1539 C C . PRO A 1 204 ? 2.027 16.453 -6.66 1 96.44 204 PRO A C 1
ATOM 1541 O O . PRO A 1 204 ? 1.836 15.734 -7.641 1 96.44 204 PRO A O 1
ATOM 1544 N N . ILE A 1 205 ? 1.183 16.578 -5.719 1 96.44 205 ILE A N 1
ATOM 1545 C CA . ILE A 1 205 ? -0.081 15.852 -5.695 1 96.44 205 ILE A CA 1
ATOM 1546 C C . ILE A 1 205 ? -0.967 16.328 -6.848 1 96.44 205 ILE A C 1
ATOM 1548 O O . ILE A 1 205 ? -1.519 15.5 -7.586 1 96.44 205 ILE A O 1
ATOM 1552 N N . SER A 1 206 ? -1.054 17.594 -7.027 1 97.5 206 SER A N 1
ATOM 1553 C CA . SER A 1 206 ? -1.876 18.172 -8.086 1 97.5 206 SER A CA 1
ATOM 1554 C C . SER A 1 206 ? -1.319 17.828 -9.461 1 97.5 206 SER A C 1
ATOM 1556 O O . SER A 1 206 ? -2.08 17.547 -10.398 1 97.5 206 SER A O 1
ATOM 1558 N N . ILE A 1 207 ? -0.032 17.859 -9.531 1 98.19 207 ILE A N 1
ATOM 1559 C CA . ILE A 1 207 ? 0.627 17.516 -10.789 1 98.19 207 ILE A CA 1
ATOM 1560 C C . ILE A 1 207 ? 0.343 16.062 -11.148 1 98.19 207 ILE A C 1
ATOM 1562 O O . ILE A 1 207 ? -0.013 15.75 -12.289 1 98.19 207 ILE A O 1
ATOM 1566 N N . ALA A 1 208 ? 0.464 15.188 -10.195 1 98.38 208 ALA A N 1
ATOM 1567 C CA . ALA A 1 208 ? 0.172 13.773 -10.398 1 98.38 208 ALA A CA 1
ATOM 1568 C C . ALA A 1 208 ? -1.278 13.57 -10.836 1 98.38 208 ALA A C 1
ATOM 1570 O O . ALA A 1 208 ? -1.551 12.852 -11.797 1 98.38 208 ALA A O 1
ATOM 1571 N N . ALA A 1 209 ? -2.152 14.203 -10.164 1 98.44 209 ALA A N 1
ATOM 1572 C CA . ALA A 1 209 ? -3.578 14.07 -10.453 1 98.44 209 ALA A CA 1
ATOM 1573 C C . ALA A 1 209 ? -3.902 14.555 -11.859 1 98.44 209 ALA A C 1
ATOM 1575 O O . ALA A 1 209 ? -4.629 13.883 -12.602 1 98.44 209 ALA A O 1
ATOM 1576 N N . ALA A 1 210 ? -3.344 15.672 -12.211 1 98.56 210 ALA A N 1
ATOM 1577 C CA . ALA A 1 210 ? -3.588 16.234 -13.539 1 98.56 210 ALA A CA 1
ATOM 1578 C C . ALA A 1 210 ? -3.006 15.328 -14.625 1 98.56 210 ALA A C 1
ATOM 1580 O O . ALA A 1 210 ? -3.621 15.141 -15.68 1 98.56 210 ALA A O 1
ATOM 1581 N N . ALA A 1 211 ? -1.838 14.844 -14.383 1 98.75 211 ALA A N 1
ATOM 1582 C CA . ALA A 1 211 ? -1.196 13.938 -15.328 1 98.75 211 ALA A CA 1
ATOM 1583 C C . ALA A 1 2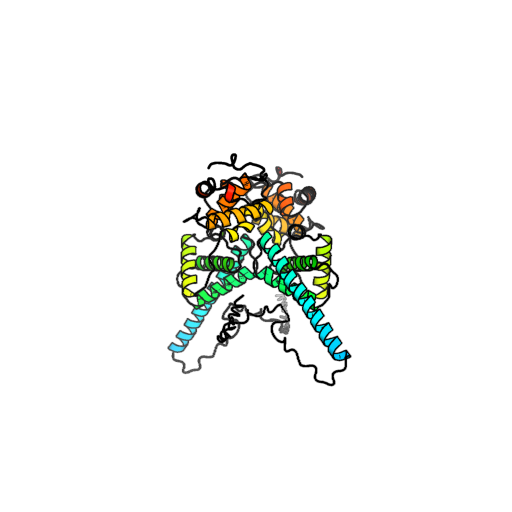11 ? -2.018 12.672 -15.523 1 98.75 211 ALA A C 1
ATOM 1585 O O . ALA A 1 211 ? -2.184 12.188 -16.641 1 98.75 211 ALA A O 1
ATOM 1586 N N . ILE A 1 212 ? -2.516 12.109 -14.453 1 98.5 212 ILE A N 1
ATOM 1587 C CA . ILE A 1 212 ? -3.357 10.914 -14.523 1 98.5 212 ILE A CA 1
ATOM 1588 C C . ILE A 1 212 ? -4.629 11.227 -15.305 1 98.5 212 ILE A C 1
ATOM 1590 O O . ILE A 1 212 ? -5.074 10.422 -16.125 1 98.5 212 ILE A O 1
ATOM 1594 N N . TYR A 1 213 ? -5.156 12.383 -15.047 1 98.56 213 TYR A N 1
ATOM 1595 C CA . TYR A 1 213 ? -6.363 12.789 -15.758 1 98.56 213 TYR A CA 1
ATOM 1596 C C . TYR A 1 213 ? -6.113 12.859 -17.266 1 98.56 213 TYR A C 1
ATOM 1598 O O . TYR A 1 213 ? -6.879 12.297 -18.047 1 98.56 213 TYR A O 1
ATOM 1606 N N . MET A 1 214 ? -5.062 13.445 -17.625 1 98.5 214 MET A N 1
ATOM 1607 C CA . MET A 1 214 ? -4.727 13.578 -19.047 1 98.5 214 MET A CA 1
ATOM 1608 C C . MET A 1 214 ? -4.5 12.219 -19.672 1 98.5 214 MET A C 1
ATOM 1610 O O . MET A 1 214 ? -5.059 11.922 -20.734 1 98.5 214 MET A O 1
ATOM 1614 N N . ALA A 1 215 ? -3.715 11.414 -19.016 1 98.44 215 ALA A N 1
ATOM 1615 C CA . ALA A 1 215 ? -3.396 10.086 -19.547 1 98.44 215 ALA A CA 1
ATOM 1616 C C . ALA A 1 215 ? -4.648 9.219 -19.656 1 98.44 215 ALA A C 1
ATOM 1618 O O . ALA A 1 215 ? -4.848 8.516 -20.656 1 98.44 215 ALA A O 1
ATOM 1619 N N . SER A 1 216 ? -5.461 9.273 -18.641 1 98.19 216 SER A N 1
ATOM 1620 C CA . SER A 1 216 ? -6.668 8.453 -18.625 1 98.19 216 SER A CA 1
ATOM 1621 C C . SER A 1 216 ? -7.656 8.906 -19.703 1 98.19 216 SER A C 1
ATOM 1623 O O . SER A 1 216 ? -8.273 8.078 -20.375 1 98.19 216 SER A O 1
ATOM 1625 N N . GLN A 1 217 ? -7.781 10.219 -19.875 1 98.06 217 GLN A N 1
ATOM 1626 C CA . GLN A 1 217 ? -8.703 10.758 -20.875 1 98.06 217 GLN A CA 1
ATOM 1627 C C . GLN A 1 217 ? -8.258 10.391 -22.281 1 98.06 217 GLN A C 1
ATOM 1629 O O . GLN A 1 217 ? -9.078 10.266 -23.188 1 98.06 217 GLN A O 1
ATOM 1634 N N . ALA A 1 218 ? -7.012 10.18 -22.422 1 98.12 218 ALA A N 1
ATOM 1635 C CA . ALA A 1 218 ? -6.469 9.836 -23.734 1 98.12 218 ALA A CA 1
ATOM 1636 C C . ALA A 1 218 ? -6.539 8.336 -23.984 1 98.12 218 ALA A C 1
ATOM 1638 O O . ALA A 1 218 ? -6.297 7.875 -25.109 1 98.12 218 ALA A O 1
ATOM 1639 N N . SER A 1 219 ? -6.883 7.617 -22.969 1 97.56 219 SER A N 1
ATOM 1640 C CA . SER A 1 219 ? -6.91 6.16 -23.047 1 97.56 219 SER A CA 1
ATOM 1641 C C . SER A 1 219 ? -8.344 5.633 -23.031 1 97.56 219 SER A C 1
ATOM 1643 O O . SER A 1 219 ? -9.297 6.414 -22.984 1 97.56 219 SER A O 1
ATOM 1645 N N . SER A 1 220 ? -8.477 4.312 -23.141 1 96 220 SER A N 1
ATOM 1646 C CA . SER A 1 220 ? -9.789 3.689 -23.109 1 96 220 SER A CA 1
ATOM 1647 C C . SER A 1 220 ? -10.375 3.662 -21.703 1 96 220 SER A C 1
ATOM 1649 O O . SER A 1 220 ? -11.594 3.648 -21.531 1 96 220 SER A O 1
ATOM 1651 N N . GLU A 1 221 ? -9.492 3.67 -20.703 1 95.06 221 GLU A N 1
ATOM 1652 C CA . GLU A 1 221 ? -9.914 3.664 -19.312 1 95.06 221 GLU A CA 1
ATOM 1653 C C . GLU A 1 221 ? -9.938 5.078 -18.734 1 95.06 221 GLU A C 1
ATOM 1655 O O . GLU A 1 221 ? -9.008 5.488 -18.047 1 95.06 221 GLU A O 1
ATOM 1660 N N . LYS A 1 222 ? -11.078 5.652 -18.844 1 96.69 222 LYS A N 1
ATOM 1661 C CA . LYS A 1 222 ? -11.211 7.051 -18.438 1 96.69 222 LYS A CA 1
ATOM 1662 C C . LYS A 1 222 ? -11.656 7.168 -16.984 1 96.69 222 LYS A C 1
ATOM 1664 O O . LYS A 1 222 ? -12.469 6.371 -16.516 1 96.69 222 LYS A O 1
ATOM 1669 N N . ARG A 1 223 ? -11.031 8.148 -16.344 1 96.44 223 ARG A N 1
ATOM 1670 C CA . ARG A 1 223 ? -11.438 8.5 -14.984 1 96.44 223 ARG A CA 1
ATOM 1671 C C . ARG A 1 223 ? -11.781 9.984 -14.891 1 96.44 223 ARG A C 1
ATOM 1673 O O . ARG A 1 223 ? -11.109 10.828 -15.492 1 96.44 223 ARG A O 1
ATOM 1680 N N . SER A 1 224 ? -12.773 10.289 -14.109 1 97.12 224 SER A N 1
ATOM 1681 C CA . SER A 1 224 ? -13.164 11.688 -13.938 1 97.12 224 SER A CA 1
ATOM 1682 C C . SER A 1 224 ? -12.195 12.422 -13.008 1 97.12 224 SER A C 1
ATOM 1684 O O . SER A 1 224 ? -11.531 11.797 -12.172 1 97.12 224 SER A O 1
ATOM 1686 N N . ALA A 1 225 ? -12.141 13.742 -13.188 1 97.56 225 ALA A N 1
ATOM 1687 C CA . ALA A 1 225 ? -11.344 14.57 -12.289 1 97.56 225 ALA A CA 1
ATOM 1688 C C . ALA A 1 225 ? -11.812 14.43 -10.844 1 97.56 225 ALA A C 1
ATOM 1690 O O . ALA A 1 225 ? -11 14.484 -9.914 1 97.56 225 ALA A O 1
ATOM 1691 N N . LYS A 1 226 ? -13.023 14.211 -10.68 1 96.19 226 LYS A N 1
ATOM 1692 C CA . LYS A 1 226 ? -13.602 14.023 -9.359 1 96.19 226 LYS A CA 1
ATOM 1693 C C . LYS A 1 226 ? -13.07 12.75 -8.695 1 96.19 226 LYS A C 1
ATOM 1695 O O . LYS A 1 226 ? -12.617 12.781 -7.551 1 96.19 226 LYS A O 1
ATOM 1700 N N . ASP A 1 227 ? -13.148 11.672 -9.492 1 94.5 227 ASP A N 1
ATOM 1701 C CA . ASP A 1 227 ? -12.664 10.398 -8.977 1 94.5 227 ASP A CA 1
ATOM 1702 C C . ASP A 1 227 ? -11.18 10.477 -8.617 1 94.5 227 ASP A C 1
ATOM 1704 O O . ASP A 1 227 ? -10.758 9.969 -7.57 1 94.5 227 ASP A O 1
ATOM 1708 N N . ILE A 1 228 ? -10.445 11.086 -9.422 1 96.88 228 ILE A N 1
ATOM 1709 C CA . ILE A 1 228 ? -9.008 11.219 -9.227 1 96.88 228 ILE A CA 1
ATOM 1710 C C . ILE A 1 228 ? -8.727 12.102 -8.016 1 96.88 228 ILE A C 1
ATOM 1712 O O . ILE A 1 228 ? -7.871 11.781 -7.191 1 96.88 228 ILE A O 1
ATOM 1716 N N . GLY A 1 229 ? -9.461 13.203 -7.934 1 96.19 229 GLY A N 1
ATOM 1717 C CA . GLY A 1 229 ? -9.32 14.102 -6.797 1 96.19 229 GLY A CA 1
ATOM 1718 C C . GLY A 1 229 ? -9.594 13.422 -5.465 1 96.19 229 GLY A C 1
ATOM 1719 O O . GLY A 1 229 ? -8.891 13.672 -4.48 1 96.19 229 GLY A O 1
ATOM 1720 N N . GLU A 1 230 ? -10.516 12.562 -5.426 1 90.94 230 GLU A N 1
ATOM 1721 C CA . GLU A 1 230 ? -10.883 11.852 -4.203 1 90.94 230 GLU A CA 1
ATOM 1722 C C . GLU A 1 230 ? -9.758 10.93 -3.746 1 90.94 230 GLU A C 1
ATOM 1724 O O . GLU A 1 230 ? -9.477 10.828 -2.551 1 90.94 230 GLU A O 1
ATOM 1729 N N . ILE A 1 231 ? -9.109 10.297 -4.668 1 90.31 231 ILE A N 1
ATOM 1730 C CA . ILE A 1 231 ? -8.016 9.391 -4.359 1 90.31 231 ILE A CA 1
ATOM 1731 C C . ILE A 1 231 ? -6.777 10.188 -3.951 1 90.31 231 ILE A C 1
ATOM 1733 O O . ILE A 1 231 ? -6.07 9.812 -3.014 1 90.31 231 ILE A O 1
ATOM 1737 N N . ALA A 1 232 ? -6.562 11.273 -4.645 1 93.94 232 ALA A N 1
ATOM 1738 C CA . ALA A 1 232 ? -5.344 12.055 -4.453 1 93.94 232 ALA A CA 1
ATOM 1739 C C . ALA A 1 232 ? -5.465 12.977 -3.244 1 93.94 232 ALA A C 1
ATOM 1741 O O . ALA A 1 232 ? -4.457 13.477 -2.732 1 93.94 232 ALA A O 1
ATOM 1742 N N . GLY A 1 233 ? -6.695 13.227 -2.85 1 90.75 233 GLY A N 1
ATOM 1743 C CA . GLY A 1 233 ? -6.906 14.195 -1.784 1 90.75 233 GLY A CA 1
ATOM 1744 C C . GLY A 1 233 ? -6.859 15.633 -2.266 1 90.75 233 GLY A C 1
ATOM 1745 O O . GLY A 1 233 ? -6.391 16.516 -1.547 1 90.75 233 GLY A O 1
ATOM 1746 N N . ALA A 1 234 ? -7.23 15.859 -3.494 1 93.75 234 ALA A N 1
ATOM 1747 C CA . ALA A 1 234 ? -7.273 17.188 -4.102 1 93.75 234 ALA A CA 1
ATOM 1748 C C . ALA A 1 234 ? -8.672 17.5 -4.629 1 93.75 234 ALA A C 1
ATOM 1750 O O . ALA A 1 234 ? -9.414 16.594 -5.02 1 93.75 234 ALA A O 1
ATOM 1751 N N . ALA A 1 235 ? -8.961 18.75 -4.543 1 95.62 235 ALA A N 1
ATOM 1752 C CA . ALA A 1 235 ? -10.25 19.156 -5.09 1 95.62 235 ALA A CA 1
ATOM 1753 C C . ALA A 1 235 ? -10.297 18.969 -6.602 1 95.62 235 ALA A C 1
ATOM 1755 O O . ALA A 1 235 ? -9.289 19.156 -7.285 1 95.62 235 ALA A O 1
ATOM 1756 N N . GLU A 1 236 ? -11.539 18.672 -7.062 1 97.12 236 GLU A N 1
ATOM 1757 C CA . GLU A 1 236 ? -11.758 18.5 -8.5 1 97.12 236 GLU A CA 1
ATOM 1758 C C . GLU A 1 236 ? -11.305 19.734 -9.273 1 97.12 236 GLU A C 1
ATOM 1760 O O . GLU A 1 236 ? -10.68 19.625 -10.328 1 97.12 236 GLU A O 1
ATOM 1765 N N . VAL A 1 237 ? -11.625 20.891 -8.766 1 97.44 237 VAL A N 1
ATOM 1766 C CA . VAL A 1 237 ? -11.297 22.156 -9.406 1 97.44 237 VAL A CA 1
ATOM 1767 C C . VAL A 1 237 ? -9.781 22.281 -9.547 1 97.44 237 VAL A C 1
ATOM 1769 O O . VAL A 1 237 ? -9.281 22.75 -10.578 1 97.44 237 VAL A O 1
ATOM 1772 N N . THR A 1 238 ? -9.039 21.875 -8.539 1 97.12 238 THR A N 1
ATOM 1773 C CA . THR A 1 238 ? -7.578 21.953 -8.539 1 97.12 238 THR A CA 1
ATOM 1774 C C . THR A 1 238 ? -6.992 21.031 -9.609 1 97.12 238 THR A C 1
ATOM 1776 O O . THR A 1 238 ? -6.051 21.406 -10.312 1 97.12 238 THR A O 1
ATOM 1779 N N . VAL A 1 239 ? -7.562 19.875 -9.758 1 97.88 239 VAL A N 1
ATOM 1780 C CA . VAL A 1 239 ? -7.117 18.906 -10.766 1 97.88 239 VAL A CA 1
ATOM 1781 C C . VAL A 1 239 ? -7.324 19.5 -12.156 1 97.88 239 VAL A C 1
ATOM 1783 O O . VAL A 1 239 ? -6.418 19.469 -12.992 1 97.88 239 VAL A O 1
ATOM 1786 N N . LYS A 1 240 ? -8.406 20.094 -12.359 1 97.94 240 LYS A N 1
ATOM 1787 C CA . LYS A 1 240 ? -8.758 20.656 -13.656 1 97.94 240 LYS A CA 1
ATOM 1788 C C . LYS A 1 240 ? -7.906 21.875 -13.977 1 97.94 240 LYS A C 1
ATOM 1790 O O . LYS A 1 240 ? -7.504 22.078 -15.125 1 97.94 240 LYS A O 1
ATOM 1795 N N . GLN A 1 241 ? -7.691 22.656 -12.984 1 97.56 241 GLN A N 1
ATOM 1796 C CA . GLN A 1 241 ? -6.867 23.844 -13.18 1 97.56 241 GLN A CA 1
ATOM 1797 C C . GLN A 1 241 ? -5.441 23.469 -13.57 1 97.56 241 GLN A C 1
ATOM 1799 O O . GLN A 1 241 ? -4.836 24.109 -14.43 1 97.56 241 GLN A O 1
ATOM 1804 N N . THR A 1 242 ? -4.938 22.484 -12.898 1 98.06 242 THR A N 1
ATOM 1805 C CA . THR A 1 242 ? -3.598 22.016 -13.234 1 98.06 242 THR A CA 1
ATOM 1806 C C . THR A 1 242 ? 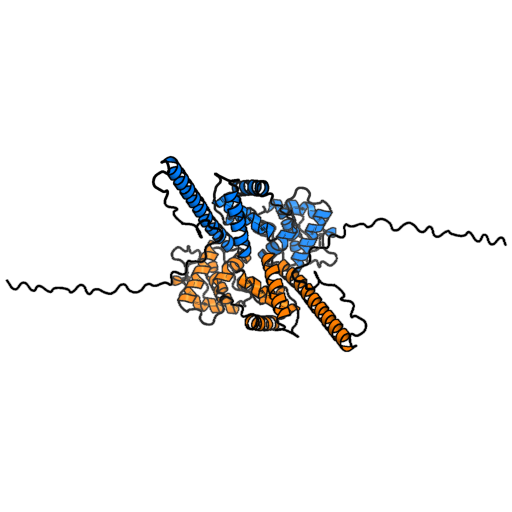-3.572 21.391 -14.625 1 98.06 242 THR A C 1
ATOM 1808 O O . THR A 1 242 ? -2.617 21.578 -15.383 1 98.06 242 THR A O 1
ATOM 1811 N N . TYR A 1 243 ? -4.598 20.688 -14.93 1 98.31 243 TYR A N 1
ATOM 1812 C CA . TYR A 1 243 ? -4.734 20.062 -16.234 1 98.31 243 TYR A CA 1
ATOM 1813 C C . TYR A 1 243 ? -4.73 21.109 -17.344 1 98.31 243 TYR A C 1
ATOM 1815 O O . TYR A 1 243 ? -4.121 20.906 -18.406 1 98.31 243 TYR A O 1
ATOM 1823 N N . LYS A 1 244 ? -5.352 22.172 -17.109 1 97.56 244 LYS A N 1
ATOM 1824 C CA . LYS A 1 244 ? -5.434 23.25 -18.094 1 97.56 244 LYS A CA 1
ATOM 1825 C C . LYS A 1 244 ? -4.047 23.781 -18.438 1 97.56 244 LYS A C 1
ATOM 1827 O O . LYS A 1 244 ? -3.82 24.266 -19.547 1 97.56 244 LYS A O 1
ATOM 1832 N N . LEU A 1 245 ? -3.172 23.734 -17.484 1 97.44 245 LEU A N 1
ATOM 1833 C CA . LEU A 1 245 ? -1.802 24.172 -17.719 1 97.44 245 LEU A CA 1
ATOM 1834 C C . LEU A 1 245 ? -1.057 23.188 -18.609 1 97.44 245 LEU A C 1
ATOM 1836 O O . LEU A 1 245 ? -0.133 23.578 -19.328 1 97.44 245 LEU A O 1
ATOM 1840 N N . LEU A 1 246 ? -1.493 21.922 -18.625 1 97.94 246 LEU A N 1
ATOM 1841 C CA . LEU A 1 246 ? -0.819 20.875 -19.375 1 97.94 246 LEU A CA 1
ATOM 1842 C C . LEU A 1 246 ? -1.354 20.797 -20.812 1 97.94 246 LEU A C 1
ATOM 1844 O O . LEU A 1 246 ? -0.609 20.469 -21.734 1 97.94 246 LEU A O 1
ATOM 1848 N N . TYR A 1 247 ? -2.559 21.141 -20.953 1 97.25 247 TYR A N 1
ATOM 1849 C CA . TYR A 1 247 ? -3.316 20.844 -22.156 1 97.25 247 TYR A CA 1
ATOM 1850 C C . TYR A 1 247 ? -2.67 21.5 -23.375 1 97.25 247 TYR A C 1
ATOM 1852 O O . TYR A 1 247 ? -2.518 20.859 -24.422 1 97.25 247 TYR A O 1
ATOM 1860 N N . PRO A 1 248 ? -2.256 22.719 -23.312 1 96.5 248 PRO A N 1
ATOM 1861 C CA . PRO A 1 248 ? -1.686 23.375 -24.484 1 96.5 248 PRO A CA 1
ATOM 1862 C C . PRO A 1 248 ? -0.442 22.672 -25.016 1 96.5 248 PRO A C 1
ATOM 1864 O O . PRO A 1 248 ? -0.139 22.75 -26.203 1 96.5 248 PRO A O 1
ATOM 1867 N N . LYS A 1 249 ? 0.273 21.953 -24.125 1 97.25 249 LYS A N 1
ATOM 1868 C CA . LYS A 1 249 ? 1.5 21.281 -24.531 1 97.25 249 LYS A CA 1
ATOM 1869 C C . LYS A 1 249 ? 1.327 19.766 -24.5 1 97.25 249 LYS A C 1
ATOM 1871 O O . LYS A 1 249 ? 2.309 19.016 -24.406 1 97.25 249 LYS A O 1
ATOM 1876 N N . ALA A 1 250 ? 0.137 19.297 -24.609 1 97.25 250 ALA A N 1
ATOM 1877 C CA . ALA A 1 250 ? -0.191 17.875 -24.484 1 97.25 250 ALA A CA 1
ATOM 1878 C C . ALA A 1 250 ? 0.595 17.031 -25.484 1 97.25 250 ALA A C 1
ATOM 1880 O O . ALA A 1 250 ? 1.062 15.945 -25.156 1 97.25 250 ALA A O 1
ATOM 1881 N N . ALA A 1 251 ? 0.769 17.516 -26.625 1 95.62 251 ALA A N 1
ATOM 1882 C CA . ALA A 1 251 ? 1.425 16.75 -27.688 1 95.62 251 ALA A CA 1
ATOM 1883 C C . ALA A 1 251 ? 2.865 16.422 -27.312 1 95.62 251 ALA A C 1
ATOM 1885 O O . ALA A 1 251 ? 3.379 15.359 -27.672 1 95.62 251 ALA A O 1
ATOM 1886 N N . GLU A 1 252 ? 3.469 17.297 -26.547 1 97.19 252 GLU A N 1
ATOM 1887 C CA . GLU A 1 252 ? 4.867 17.109 -26.172 1 97.19 252 GLU A CA 1
ATOM 1888 C C . GLU A 1 252 ? 4.996 16.297 -24.891 1 97.19 252 GLU A C 1
ATOM 1890 O O . GLU A 1 252 ? 6.078 15.797 -24.562 1 97.19 252 GLU A O 1
ATOM 1895 N N . LEU A 1 253 ? 3.922 16.141 -24.219 1 98.31 253 LEU A N 1
ATOM 1896 C CA . LEU A 1 253 ? 3.986 15.547 -22.875 1 98.31 253 LEU A CA 1
ATOM 1897 C C . LEU A 1 253 ? 3.863 14.031 -22.953 1 98.31 253 LEU A C 1
ATOM 1899 O O . LEU A 1 253 ? 4.477 13.312 -22.172 1 98.31 253 LEU A O 1
ATOM 1903 N N . PHE A 1 254 ? 3.133 13.555 -23.906 1 97.88 254 PHE A N 1
ATOM 1904 C CA . PHE A 1 254 ? 2.904 12.117 -24.031 1 97.88 254 PHE A CA 1
ATOM 1905 C C . PHE A 1 254 ? 4.148 11.414 -24.562 1 97.88 254 PHE A C 1
ATOM 1907 O O . PHE A 1 254 ? 4.945 12.016 -25.281 1 97.88 254 PHE A O 1
ATOM 1914 N N . PRO A 1 255 ? 4.277 10.172 -24.141 1 95.81 255 PRO A N 1
ATOM 1915 C CA . PRO A 1 255 ? 5.32 9.383 -24.812 1 95.81 255 PRO A CA 1
ATOM 1916 C C . PRO A 1 255 ? 5.105 9.273 -26.312 1 95.81 255 PRO A C 1
ATOM 1918 O O . PRO A 1 255 ? 3.963 9.258 -26.781 1 95.81 255 PRO A O 1
ATOM 1921 N N . GLU A 1 256 ? 6.184 9.086 -27 1 93.56 256 GLU A N 1
ATOM 1922 C CA . GLU A 1 256 ? 6.121 9.055 -28.453 1 93.56 256 GLU A CA 1
ATOM 1923 C C . GLU A 1 256 ? 5.324 7.852 -28.953 1 93.56 256 GLU A C 1
ATOM 1925 O O . GLU A 1 256 ? 4.625 7.938 -29.969 1 93.56 256 GLU A O 1
ATOM 1930 N N . ASP A 1 257 ? 5.383 6.82 -28.203 1 93.62 257 ASP A N 1
ATOM 1931 C CA . ASP A 1 257 ? 4.754 5.582 -28.656 1 93.62 257 ASP A CA 1
ATOM 1932 C C . ASP A 1 257 ? 3.389 5.391 -28 1 93.62 257 ASP A C 1
ATOM 1934 O O . ASP A 1 257 ? 2.836 4.289 -28.016 1 93.62 257 ASP A O 1
ATOM 1938 N N . PHE A 1 258 ? 2.9 6.438 -27.469 1 95.31 258 PHE A N 1
ATOM 1939 C CA . PHE A 1 258 ? 1.621 6.309 -26.781 1 95.31 258 PHE A CA 1
ATOM 1940 C C . PHE A 1 258 ? 0.497 6.039 -27.766 1 95.31 258 PHE A C 1
ATOM 1942 O O . PHE A 1 258 ? 0.435 6.66 -28.828 1 95.31 258 PHE A O 1
ATOM 1949 N N . LYS A 1 259 ? -0.337 5.086 -27.469 1 94.56 259 LYS A N 1
ATOM 1950 C CA . LYS A 1 259 ? -1.493 4.77 -28.297 1 94.56 259 LYS A CA 1
ATOM 1951 C C . LYS A 1 259 ? -2.736 5.512 -27.812 1 94.56 259 LYS A C 1
ATOM 1953 O O . LYS A 1 259 ? -3.365 5.109 -26.844 1 94.56 259 LYS A O 1
ATOM 1958 N N . PHE A 1 260 ? -3.172 6.383 -28.625 1 95.81 260 PHE A N 1
ATOM 1959 C CA . PHE A 1 260 ? -4.305 7.223 -28.266 1 95.81 260 PHE A CA 1
ATOM 1960 C C . PHE A 1 260 ? -5.621 6.539 -28.609 1 95.81 260 PHE A C 1
ATOM 1962 O O . PHE A 1 260 ? -5.84 6.145 -29.75 1 95.81 260 PHE A O 1
ATOM 1969 N N . PHE A 1 261 ? -6.387 6.402 -27.656 1 96.69 261 PHE A N 1
ATOM 1970 C CA . PHE A 1 261 ? -7.785 6.066 -27.891 1 96.69 261 PHE A CA 1
ATOM 1971 C C . PHE A 1 261 ? -8.594 7.312 -28.234 1 96.69 261 PHE A C 1
ATOM 1973 O O . PHE A 1 261 ? -9.477 7.273 -29.094 1 96.69 261 PHE A O 1
ATOM 1980 N N . THR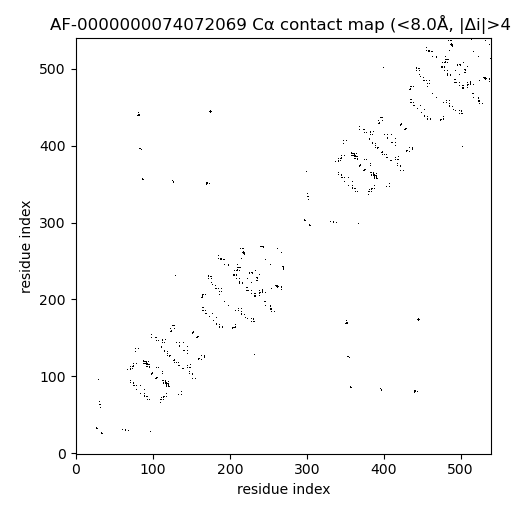 A 1 262 ? -8.297 8.367 -27.484 1 96.81 262 THR A N 1
ATOM 1981 C CA . THR A 1 262 ? -8.812 9.703 -27.766 1 96.81 262 THR A CA 1
ATOM 1982 C C . THR A 1 262 ? -7.68 10.641 -28.172 1 96.81 262 THR A C 1
ATOM 1984 O O . THR A 1 262 ? -6.785 10.93 -27.391 1 96.81 262 THR A O 1
ATOM 1987 N N . PRO A 1 263 ? -7.754 11.062 -29.375 1 96 263 PRO A N 1
ATOM 1988 C CA . PRO A 1 263 ? -6.699 11.969 -29.828 1 96 263 PRO A CA 1
ATOM 1989 C C . PRO A 1 263 ? -6.633 13.25 -29 1 96 263 PRO A C 1
ATOM 1991 O O . PRO A 1 263 ? -7.617 13.633 -28.359 1 96 263 PRO A O 1
ATOM 1994 N N . ILE A 1 264 ? -5.516 13.906 -29.047 1 95.06 264 ILE A N 1
ATOM 1995 C CA . ILE A 1 264 ? -5.219 15.062 -28.203 1 95.06 264 ILE A CA 1
ATOM 1996 C C . ILE A 1 264 ? -6.234 16.172 -28.469 1 95.06 264 ILE A C 1
ATOM 1998 O O . ILE A 1 264 ? -6.68 16.859 -27.547 1 95.06 264 ILE A O 1
ATOM 2002 N N . ASP A 1 265 ? -6.625 16.344 -29.703 1 93.81 265 ASP A N 1
ATOM 2003 C CA . ASP A 1 265 ? -7.52 17.422 -30.094 1 93.81 265 ASP A CA 1
ATOM 2004 C C . ASP A 1 265 ? -8.938 17.188 -29.562 1 93.81 265 ASP A C 1
ATOM 2006 O O . ASP A 1 265 ? -9.766 18.109 -29.562 1 93.81 265 ASP A O 1
ATOM 2010 N N . GLN A 1 266 ? -9.195 15.984 -29.031 1 95.44 266 GLN A N 1
ATOM 2011 C CA . GLN A 1 266 ? -10.516 15.656 -28.516 1 95.44 266 GLN A CA 1
ATOM 2012 C C . GLN A 1 266 ? -10.484 15.492 -27 1 95.44 266 GLN A C 1
ATOM 2014 O O . GLN A 1 266 ? -11.492 15.117 -26.391 1 95.44 266 GLN A O 1
ATOM 2019 N N . LEU A 1 267 ? -9.367 15.797 -26.438 1 95.19 267 LEU A N 1
ATOM 2020 C CA . LEU A 1 267 ? -9.281 15.781 -24.984 1 95.19 267 LEU A CA 1
ATOM 2021 C C . LEU A 1 267 ? -10.086 16.922 -24.375 1 95.19 267 LEU A C 1
ATOM 2023 O O . LEU A 1 267 ? -10.266 17.969 -25.016 1 95.19 267 LEU A O 1
ATOM 2027 N N . PRO A 1 268 ? -10.562 16.656 -23.141 1 93.19 268 PRO A N 1
ATOM 2028 C CA . PRO A 1 268 ? -11.273 17.766 -22.5 1 93.19 268 PRO A CA 1
ATOM 2029 C C . PRO A 1 268 ? -10.43 19.016 -22.375 1 93.19 268 PRO A C 1
ATOM 2031 O O . PRO A 1 268 ? -9.219 18.938 -22.109 1 93.19 268 PRO A O 1
ATOM 2034 N N . THR A 1 269 ? -11.023 20.172 -22.562 1 88.19 269 THR A N 1
ATOM 2035 C CA . THR A 1 269 ? -10.305 21.438 -22.484 1 88.19 269 THR A CA 1
ATOM 2036 C C . THR A 1 269 ? -10.266 21.953 -21.047 1 88.19 269 THR A C 1
ATOM 2038 O O . THR A 1 269 ? -9.531 22.891 -20.734 1 88.19 269 THR A O 1
ATOM 2041 N N . SER A 1 270 ? -11.234 21.438 -20.219 1 80.69 270 SER A N 1
ATOM 2042 C CA . SER A 1 270 ? -11.25 21.734 -18.781 1 80.69 270 SER A CA 1
ATOM 2043 C C . SER A 1 270 ? -11.695 20.531 -17.969 1 80.69 270 SER A C 1
ATOM 2045 O O . SER A 1 270 ? -12.359 19.625 -18.484 1 80.69 270 SER A O 1
ATOM 2047 N N . LEU B 1 1 ? 60.625 22.141 -54.312 1 24.16 1 LEU B N 1
ATOM 2048 C CA . LEU B 1 1 ? 59.906 21.078 -53.625 1 24.16 1 LEU B CA 1
ATOM 2049 C C . LEU B 1 1 ? 60.219 21.078 -52.125 1 24.16 1 LEU B C 1
ATOM 2051 O O . LEU B 1 1 ? 61.094 20.297 -51.688 1 24.16 1 LEU B O 1
ATOM 2055 N N . VAL B 1 2 ? 60.25 22.203 -51.375 1 26.19 2 VAL B N 1
ATOM 2056 C CA . VAL B 1 2 ? 60.812 22.438 -50.062 1 26.19 2 VAL B CA 1
ATOM 2057 C C . VAL B 1 2 ? 60 21.703 -49 1 26.19 2 VAL B C 1
ATOM 2059 O O . VAL B 1 2 ? 58.781 21.938 -48.875 1 26.19 2 VAL B O 1
ATOM 2062 N N . ASP B 1 3 ? 60.312 20.391 -48.719 1 31.2 3 ASP B N 1
ATOM 2063 C CA . ASP B 1 3 ? 59.625 19.406 -47.875 1 31.2 3 ASP B CA 1
ATOM 2064 C C . ASP B 1 3 ? 59.531 19.891 -46.438 1 31.2 3 ASP B C 1
ATOM 2066 O O . ASP B 1 3 ? 60.562 19.984 -45.75 1 31.2 3 ASP B O 1
ATOM 2070 N N . VAL B 1 4 ? 58.969 21.047 -46.125 1 30.33 4 VAL B N 1
ATOM 2071 C CA . VAL B 1 4 ? 58.969 21.641 -44.781 1 30.33 4 VAL B CA 1
ATOM 2072 C C . VAL B 1 4 ? 58.406 20.641 -43.781 1 30.33 4 VAL B C 1
ATOM 2074 O O . VAL B 1 4 ? 57.25 20.234 -43.875 1 30.33 4 VAL B O 1
ATOM 2077 N N . GLY B 1 5 ? 59.188 19.625 -43.219 1 29.09 5 GLY B N 1
ATOM 2078 C CA . GLY B 1 5 ? 59.094 18.578 -42.219 1 29.09 5 GLY B CA 1
ATOM 2079 C C . GLY B 1 5 ? 58.656 19.078 -40.875 1 29.09 5 GLY B C 1
ATOM 2080 O O . GLY B 1 5 ? 59.469 19.25 -39.938 1 29.09 5 GLY B O 1
ATOM 2081 N N . THR B 1 6 ? 57.656 20.047 -40.812 1 31.44 6 THR B N 1
ATOM 2082 C CA . THR B 1 6 ? 57.531 20.672 -39.5 1 31.44 6 THR B CA 1
ATOM 2083 C C . THR B 1 6 ? 57.281 19.625 -38.438 1 31.44 6 THR B C 1
ATOM 2085 O O . THR B 1 6 ? 56.5 18.672 -38.625 1 31.44 6 THR B O 1
ATOM 2088 N N . GLU B 1 7 ? 58.25 19.344 -37.5 1 28.83 7 GLU B N 1
ATOM 2089 C CA . GLU B 1 7 ? 58.5 18.531 -36.312 1 28.83 7 GLU B CA 1
ATOM 2090 C C . GLU B 1 7 ? 57.406 18.766 -35.25 1 28.83 7 GLU B C 1
ATOM 2092 O O . GLU B 1 7 ? 57.25 19.891 -34.75 1 28.83 7 GLU B O 1
ATOM 2097 N N . TRP B 1 8 ? 56.125 18.328 -35.469 1 31.03 8 TRP B N 1
ATOM 2098 C CA . TRP B 1 8 ? 55 18.5 -34.5 1 31.03 8 TRP B CA 1
ATOM 2099 C C . TRP B 1 8 ? 55.406 17.938 -33.125 1 31.03 8 TRP B C 1
ATOM 2101 O O . TRP B 1 8 ? 55.688 16.75 -33 1 31.03 8 TRP B O 1
ATOM 2111 N N . ARG B 1 9 ? 56.188 18.625 -32.25 1 30.33 9 ARG B N 1
ATOM 2112 C CA . ARG B 1 9 ? 56.625 18.25 -30.922 1 30.33 9 ARG B CA 1
ATOM 2113 C C . ARG B 1 9 ? 55.438 17.875 -30.031 1 30.33 9 ARG B C 1
ATOM 2115 O O . ARG B 1 9 ? 54.438 18.562 -30.047 1 30.33 9 ARG B O 1
ATOM 2122 N N . SER B 1 10 ? 55.312 16.547 -29.688 1 27.11 10 SER B N 1
ATOM 2123 C CA . SER B 1 10 ? 54.438 15.758 -28.812 1 27.11 10 SER B CA 1
ATOM 2124 C C . SER B 1 10 ? 54.5 16.281 -27.375 1 27.11 10 SER B C 1
ATOM 2126 O O . SER B 1 10 ? 55.5 16.141 -26.703 1 27.11 10 SER B O 1
ATOM 2128 N N . PHE B 1 11 ? 54.188 17.547 -27.078 1 30.42 11 PHE B N 1
ATOM 2129 C CA . PHE B 1 11 ? 54.344 17.953 -25.688 1 30.42 11 PHE B CA 1
ATOM 2130 C C . PHE B 1 11 ? 53.594 17 -24.75 1 30.42 11 PHE B C 1
ATOM 2132 O O . PHE B 1 11 ? 52.5 16.578 -25.047 1 30.42 11 PHE B O 1
ATOM 2139 N N . SER B 1 12 ? 54.406 16.188 -23.969 1 27.14 12 SER B N 1
ATOM 2140 C CA . SER B 1 12 ? 54.188 15.312 -22.828 1 27.14 12 SER B CA 1
ATOM 2141 C C . SER B 1 12 ? 53.344 16.016 -21.75 1 27.14 12 SER B C 1
ATOM 2143 O O . SER B 1 12 ? 53.844 16.938 -21.094 1 27.14 12 SER B O 1
ATOM 2145 N N . ASN B 1 13 ? 52.219 16.562 -22.062 1 27.33 13 ASN B N 1
ATOM 2146 C CA . ASN B 1 13 ? 51.438 17.172 -20.984 1 27.33 13 ASN B CA 1
ATOM 2147 C C . ASN B 1 13 ? 51.375 16.266 -19.75 1 27.33 13 ASN B C 1
ATOM 2149 O O . ASN B 1 13 ? 51.125 15.062 -19.875 1 27.33 13 ASN B O 1
ATOM 2153 N N . GLU B 1 14 ? 51.969 16.672 -18.656 1 28.22 14 GLU B N 1
ATOM 2154 C CA . GLU B 1 14 ? 52.125 16.203 -17.297 1 28.22 14 GLU B CA 1
ATOM 2155 C C . GLU B 1 14 ? 50.781 15.797 -16.688 1 28.22 14 GLU B C 1
ATOM 2157 O O . GLU B 1 14 ? 49.844 16.594 -16.656 1 28.22 14 GLU B O 1
ATOM 2162 N N . ARG B 1 15 ? 50.406 14.453 -16.641 1 29.3 15 ARG B N 1
ATOM 2163 C CA . ARG B 1 15 ? 49.406 13.609 -15.984 1 29.3 15 ARG B CA 1
ATOM 2164 C C . ARG B 1 15 ? 49.375 13.883 -14.484 1 29.3 15 ARG B C 1
ATOM 2166 O O . ARG B 1 15 ? 48.875 13.055 -13.711 1 29.3 15 ARG B O 1
ATOM 2173 N N . SER B 1 16 ? 49.656 15.07 -14.008 1 26.91 16 SER B N 1
ATOM 2174 C CA . SER B 1 16 ? 49.812 15.07 -12.555 1 26.91 16 SER B CA 1
ATOM 2175 C C . SER B 1 16 ? 48.562 14.547 -11.867 1 26.91 16 SER B C 1
ATOM 2177 O O . SER B 1 16 ? 48.656 13.828 -10.867 1 26.91 16 SER B O 1
ATOM 2179 N N . GLY B 1 17 ? 47.469 15.32 -11.953 1 26.31 17 GLY B N 1
ATOM 2180 C CA . GLY B 1 17 ? 46.719 15.508 -10.719 1 26.31 17 GLY B CA 1
ATOM 2181 C C . GLY B 1 17 ? 45.969 14.266 -10.273 1 26.31 17 GLY B C 1
ATOM 2182 O O . GLY B 1 17 ? 45.312 13.625 -11.078 1 26.31 17 GLY B O 1
ATOM 2183 N N . THR B 1 18 ? 46.5 13.453 -9.344 1 29.83 18 THR B N 1
ATOM 2184 C CA . THR B 1 18 ? 45.938 12.359 -8.555 1 29.83 18 THR B CA 1
ATOM 2185 C C . THR B 1 18 ? 44.562 12.734 -8.016 1 29.83 18 THR B C 1
ATOM 2187 O O . THR B 1 18 ? 44.438 13.625 -7.168 1 29.83 18 THR B O 1
ATOM 2190 N N . ASP B 1 19 ? 43.594 12.992 -8.836 1 32.12 19 ASP B N 1
ATOM 2191 C CA . ASP B 1 19 ? 42.281 13.219 -8.219 1 32.12 19 ASP B CA 1
ATOM 2192 C C . ASP B 1 19 ? 41.938 12.109 -7.227 1 32.12 19 ASP B C 1
ATOM 2194 O O . ASP B 1 19 ? 41.844 10.938 -7.605 1 32.12 19 ASP B O 1
ATOM 2198 N N . PRO B 1 20 ? 42.281 12.156 -5.945 1 33.47 20 PRO B N 1
ATOM 2199 C CA . PRO B 1 20 ? 42 11.234 -4.84 1 33.47 20 PRO B CA 1
ATOM 2200 C C . PRO B 1 20 ? 40.531 10.867 -4.738 1 33.47 20 PRO B C 1
ATOM 2202 O O . PRO B 1 20 ? 40.156 10.086 -3.867 1 33.47 20 PRO B O 1
ATOM 2205 N N . SER B 1 21 ? 39.625 11.695 -5.266 1 32.59 21 SER B N 1
ATOM 2206 C CA . SER B 1 21 ? 38.25 11.578 -4.746 1 32.59 21 SER B CA 1
ATOM 2207 C C . SER B 1 21 ? 37.625 10.234 -5.113 1 32.59 21 SER B C 1
ATOM 2209 O O . SER B 1 21 ? 36.406 10.102 -5.172 1 32.59 21 SER B O 1
ATOM 2211 N N . ARG B 1 22 ? 38.312 9.281 -5.637 1 32.44 22 ARG B N 1
ATOM 2212 C CA . ARG B 1 22 ? 37.531 8.07 -5.812 1 32.44 22 ARG B CA 1
ATOM 2213 C C . ARG B 1 22 ? 36.938 7.598 -4.48 1 32.44 22 ARG B C 1
ATOM 2215 O O . ARG B 1 22 ? 37.625 6.914 -3.713 1 32.44 22 ARG B O 1
ATOM 2222 N N . VAL B 1 23 ? 36.281 8.352 -3.713 1 35.41 23 VAL B N 1
ATOM 2223 C CA . VAL B 1 23 ? 35.5 7.754 -2.619 1 35.41 23 VAL B CA 1
ATOM 2224 C C . VAL B 1 23 ? 34.781 6.512 -3.117 1 35.41 23 VAL B C 1
ATOM 2226 O O . VAL B 1 23 ? 34.156 6.531 -4.188 1 35.41 23 VAL B O 1
ATOM 2229 N N . GLY B 1 24 ? 35.25 5.324 -2.93 1 33 24 GLY B N 1
ATOM 2230 C CA . GLY B 1 24 ? 34.625 4.039 -3.178 1 33 24 GLY B CA 1
ATOM 2231 C C . GLY B 1 24 ? 33.125 4.043 -2.895 1 33 24 GLY B C 1
ATOM 2232 O O . GLY B 1 24 ? 32.688 4.637 -1.911 1 33 24 GLY B O 1
ATOM 2233 N N . ALA B 1 25 ? 32.312 4.059 -3.84 1 40.81 25 ALA B N 1
ATOM 2234 C CA . ALA B 1 25 ? 30.891 3.82 -3.672 1 40.81 25 ALA B CA 1
ATOM 2235 C C . ALA B 1 25 ? 30.625 2.875 -2.504 1 40.81 25 ALA B C 1
ATOM 2237 O O . ALA B 1 25 ? 31.422 1.969 -2.238 1 40.81 25 ALA B O 1
ATOM 2238 N N . PRO B 1 26 ? 29.891 3.203 -1.513 1 46.44 26 PRO B N 1
ATOM 2239 C CA . PRO B 1 26 ? 29.578 2.27 -0.426 1 46.44 26 PRO B CA 1
ATOM 2240 C C . PRO B 1 26 ? 29.297 0.854 -0.926 1 46.44 26 PRO B C 1
ATOM 2242 O O . PRO B 1 26 ? 28.703 0.679 -1.993 1 46.44 26 PRO B O 1
ATOM 2245 N N . GLU B 1 27 ? 30.109 -0.125 -0.695 1 54.66 27 GLU B N 1
ATOM 2246 C CA . GLU B 1 27 ? 30 -1.55 -0.996 1 54.66 27 GLU B CA 1
ATOM 2247 C C . GLU B 1 27 ? 28.594 -2.074 -0.679 1 54.66 27 GLU B C 1
ATOM 2249 O O . GLU B 1 27 ? 28.047 -1.784 0.385 1 54.66 27 GLU B O 1
ATOM 2254 N N . ASN B 1 28 ? 27.812 -2.479 -1.679 1 63.09 28 ASN B N 1
ATOM 2255 C CA . ASN B 1 28 ? 26.531 -3.145 -1.465 1 63.09 28 ASN B CA 1
ATOM 2256 C C . ASN B 1 28 ? 26.688 -4.441 -0.681 1 63.09 28 ASN B C 1
ATOM 2258 O O . ASN B 1 28 ? 27.344 -5.379 -1.153 1 63.09 28 ASN B O 1
ATOM 2262 N N . PRO B 1 29 ? 26.312 -4.391 0.555 1 72.06 29 PRO B N 1
ATOM 2263 C CA . PRO B 1 29 ? 26.5 -5.555 1.428 1 72.06 29 PRO B CA 1
ATOM 2264 C C . PRO B 1 29 ? 25.953 -6.844 0.82 1 72.06 29 PRO B C 1
ATOM 2266 O O . PRO B 1 29 ? 26.297 -7.938 1.281 1 72.06 29 PRO B O 1
ATOM 2269 N N . LEU B 1 30 ? 25.234 -6.695 -0.255 1 76.12 30 LEU B N 1
ATOM 2270 C CA . LEU B 1 30 ? 24.609 -7.887 -0.81 1 76.12 30 LEU B CA 1
ATOM 2271 C C . LEU B 1 30 ? 25.484 -8.516 -1.888 1 76.12 30 LEU B C 1
ATOM 2273 O O . LEU B 1 30 ? 25.234 -9.648 -2.309 1 76.12 30 LEU B O 1
ATOM 2277 N N . LEU B 1 31 ? 26.531 -7.668 -2.211 1 73.5 31 LEU B N 1
ATOM 2278 C CA . LEU B 1 31 ? 27.422 -8.164 -3.256 1 73.5 31 LEU B CA 1
ATOM 2279 C C . LEU B 1 31 ? 28.734 -8.68 -2.658 1 73.5 31 LEU B C 1
ATOM 2281 O O . LEU B 1 31 ? 29.172 -8.195 -1.615 1 73.5 31 LEU B O 1
ATOM 2285 N N . SER B 1 32 ? 29.297 -9.734 -3.07 1 64.31 32 SER B N 1
ATOM 2286 C CA . SER B 1 32 ? 30.531 -10.344 -2.578 1 64.31 32 SER B CA 1
ATOM 2287 C C . SER B 1 32 ? 31.719 -9.414 -2.762 1 64.31 32 SER B C 1
ATOM 2289 O O . SER B 1 32 ? 32.688 -9.484 -2.006 1 64.31 32 SER B O 1
ATOM 2291 N N . GLY B 1 33 ? 31.844 -8.648 -3.812 1 54.84 33 GLY B N 1
ATOM 2292 C CA . GLY B 1 33 ? 33.094 -8.062 -4.262 1 54.84 33 GLY B CA 1
ATOM 2293 C C . GLY B 1 33 ? 33.5 -6.848 -3.451 1 54.84 33 GLY B C 1
ATOM 2294 O O . GLY B 1 33 ? 34.406 -6.098 -3.857 1 54.84 33 GLY B O 1
ATOM 2295 N N . GLY B 1 34 ? 32.719 -6.348 -2.506 1 47.19 34 GLY B N 1
ATOM 2296 C CA . GLY B 1 34 ? 33.312 -5.125 -1.965 1 47.19 34 GLY B CA 1
ATOM 2297 C C . GLY B 1 34 ? 34.75 -5.285 -1.519 1 47.19 34 GLY B C 1
ATOM 2298 O O . GLY B 1 34 ? 35.531 -4.324 -1.555 1 47.19 34 GLY B O 1
ATOM 2299 N N . ASP B 1 35 ? 35 -6.195 -0.62 1 44.09 35 ASP B N 1
ATOM 2300 C CA . ASP B 1 35 ? 36.312 -6.195 -0.005 1 44.09 35 ASP B CA 1
ATOM 2301 C C . ASP B 1 35 ? 37.406 -6.52 -1.031 1 44.09 35 ASP B C 1
ATOM 2303 O O . ASP B 1 35 ? 38.406 -5.812 -1.13 1 44.09 35 ASP B O 1
ATOM 2307 N N . LEU B 1 36 ? 37.625 -7.941 -1.201 1 42.28 36 LEU B N 1
ATOM 2308 C CA . LEU B 1 36 ? 38.875 -8.695 -1.318 1 42.28 36 LEU B CA 1
ATOM 2309 C C . LEU B 1 36 ? 39.375 -8.727 -2.764 1 42.28 36 LEU B C 1
ATOM 2311 O O . LEU B 1 36 ? 39.812 -9.773 -3.25 1 42.28 36 LEU B O 1
ATOM 2315 N N . SER B 1 37 ? 39 -7.922 -3.627 1 41.31 37 SER B N 1
ATOM 2316 C CA . SER B 1 37 ? 39.75 -8.203 -4.848 1 41.31 37 SER B CA 1
ATOM 2317 C C . SER B 1 37 ? 41.25 -8.258 -4.578 1 41.31 37 SER B C 1
ATOM 2319 O O . SER B 1 37 ? 42 -7.367 -5.008 1 41.31 37 SER B O 1
ATOM 2321 N N . THR B 1 38 ? 41.656 -8.523 -3.342 1 40.22 38 THR B N 1
ATOM 2322 C CA . THR B 1 38 ? 43.094 -8.758 -3.316 1 40.22 38 THR B CA 1
ATOM 2323 C C . THR B 1 38 ? 43.5 -9.883 -4.273 1 40.22 38 THR B C 1
ATOM 2325 O O . THR B 1 38 ? 43.062 -11.023 -4.098 1 40.22 38 THR B O 1
ATOM 2328 N N . SER B 1 39 ? 43.781 -9.727 -5.559 1 41.94 39 SER B N 1
ATOM 2329 C CA . SER B 1 39 ? 44.531 -10.617 -6.426 1 41.94 39 SER B CA 1
ATOM 2330 C C . SER B 1 39 ? 45.688 -11.258 -5.672 1 41.94 39 SER B C 1
ATOM 2332 O O . SER B 1 39 ? 46.656 -10.57 -5.305 1 41.94 39 SER B O 1
ATOM 2334 N N . ILE B 1 40 ? 45.531 -12.141 -4.727 1 43.28 40 ILE B N 1
ATOM 2335 C CA . ILE B 1 40 ? 46.719 -12.891 -4.273 1 43.28 40 ILE B CA 1
ATOM 2336 C C . ILE B 1 40 ? 47.5 -13.383 -5.48 1 43.28 40 ILE B C 1
ATOM 2338 O O . ILE B 1 40 ? 47 -14.102 -6.332 1 43.28 40 ILE B O 1
ATOM 2342 N N . ALA B 1 41 ? 48.625 -12.852 -5.797 1 39.81 41 ALA B N 1
ATOM 2343 C CA . ALA B 1 41 ? 49.781 -13.297 -6.594 1 39.81 41 ALA B CA 1
ATOM 2344 C C . ALA B 1 41 ? 50.031 -14.789 -6.391 1 39.81 41 ALA B C 1
ATOM 2346 O O . ALA B 1 41 ? 50.344 -15.227 -5.281 1 39.81 41 ALA B O 1
ATOM 2347 N N . VAL B 1 42 ? 49.375 -15.797 -7.016 1 44.22 42 VAL B N 1
ATOM 2348 C CA . VAL B 1 42 ? 49.844 -17.172 -7.148 1 44.22 42 VAL B CA 1
ATOM 2349 C C . VAL B 1 42 ? 51.375 -17.188 -7.27 1 44.22 42 VAL B C 1
ATOM 2351 O O . VAL B 1 42 ? 51.938 -16.594 -8.195 1 44.22 42 VAL B O 1
ATOM 2354 N N . GLY B 1 43 ? 52.062 -17.172 -6.195 1 43.81 43 GLY B N 1
ATOM 2355 C CA . GLY B 1 43 ? 53.5 -17.406 -6.273 1 43.81 43 GLY B CA 1
ATOM 2356 C C . GLY B 1 43 ? 53.875 -18.422 -7.324 1 43.81 43 GLY B C 1
ATOM 2357 O O . GLY B 1 43 ? 53.031 -19.203 -7.785 1 43.81 43 GLY B O 1
ATOM 2358 N N . PHE B 1 44 ? 55.188 -18.609 -7.781 1 49.84 44 PHE B N 1
ATOM 2359 C CA . PHE B 1 44 ? 55.906 -19.391 -8.789 1 49.84 44 PHE B CA 1
ATOM 2360 C C . PHE B 1 44 ? 55.375 -20.828 -8.812 1 49.84 44 PHE B C 1
ATOM 2362 O O . PHE B 1 44 ? 55.5 -21.5 -9.828 1 49.84 44 PHE B O 1
ATOM 2369 N N . GLY B 1 45 ? 55.375 -21.547 -7.613 1 48.28 45 GLY B N 1
ATOM 2370 C CA . GLY B 1 45 ? 55.156 -22.984 -7.578 1 48.28 45 GLY B CA 1
ATOM 2371 C C . GLY B 1 45 ? 53.719 -23.375 -7.617 1 48.28 45 GLY B C 1
ATOM 2372 O O . GLY B 1 45 ? 53.344 -24.484 -7.199 1 48.28 45 GLY B O 1
ATOM 2373 N N . ALA B 1 46 ? 52.719 -22.547 -7.621 1 51.84 46 ALA B N 1
ATOM 2374 C CA . ALA B 1 46 ? 51.344 -23 -7.562 1 51.84 46 ALA B CA 1
ATOM 2375 C C . ALA B 1 46 ? 50.969 -23.797 -8.812 1 51.84 46 ALA B C 1
ATOM 2377 O O . ALA B 1 46 ? 51.281 -23.375 -9.93 1 51.84 46 ALA B O 1
ATOM 2378 N N . SER B 1 47 ? 50.781 -25.156 -8.641 1 60.47 47 SER B N 1
ATOM 2379 C CA . SER B 1 47 ? 50.406 -26.047 -9.734 1 60.47 47 SER B CA 1
ATOM 2380 C C . SER B 1 47 ? 49.219 -25.484 -10.516 1 60.47 47 SER B C 1
ATOM 2382 O O . SER B 1 47 ? 48.469 -24.641 -10.008 1 60.47 47 SER B O 1
ATOM 2384 N N . ASP B 1 48 ? 49.219 -25.594 -11.891 1 64.56 48 ASP B N 1
ATOM 2385 C CA . ASP B 1 48 ? 48.219 -25.266 -12.883 1 64.56 48 ASP B CA 1
ATOM 2386 C C . ASP B 1 48 ? 46.812 -25.5 -12.328 1 64.56 48 ASP B C 1
ATOM 2388 O O . ASP B 1 48 ? 45.875 -24.781 -12.672 1 64.56 48 ASP B O 1
ATOM 2392 N N . SER B 1 49 ? 46.781 -26.391 -11.305 1 72.88 49 SER B N 1
ATOM 2393 C CA . SER B 1 49 ? 45.469 -26.781 -10.781 1 72.88 49 SER B CA 1
ATOM 2394 C C . SER B 1 49 ? 44.906 -25.719 -9.836 1 72.88 49 SER B C 1
ATOM 2396 O O . SER B 1 49 ? 43.719 -25.438 -9.844 1 72.88 49 SER B O 1
ATOM 2398 N N . ASP B 1 50 ? 45.812 -25.094 -9.039 1 70.5 50 ASP B N 1
ATOM 2399 C CA . ASP B 1 50 ? 45.406 -24.094 -8.062 1 70.5 50 ASP B CA 1
ATOM 2400 C C . ASP B 1 50 ? 44.875 -22.828 -8.75 1 70.5 50 ASP B C 1
ATOM 2402 O O . ASP B 1 50 ? 43.906 -22.219 -8.297 1 70.5 50 ASP B O 1
ATOM 2406 N N . THR B 1 51 ? 45.531 -22.531 -9.844 1 69.81 51 THR B N 1
ATOM 2407 C CA . THR B 1 51 ? 45.156 -21.344 -10.609 1 69.81 51 THR B CA 1
ATOM 2408 C C . THR B 1 51 ? 43.781 -21.562 -11.273 1 69.81 51 THR B C 1
ATOM 2410 O O . THR B 1 51 ? 42.969 -20.641 -11.359 1 69.81 51 THR B O 1
ATOM 2413 N N . SER B 1 52 ? 43.562 -22.859 -11.703 1 75.12 52 SER B N 1
ATOM 2414 C CA . SER B 1 52 ? 42.312 -23.172 -12.352 1 75.12 52 SER B CA 1
ATOM 2415 C C . SER B 1 52 ? 41.156 -23.094 -11.367 1 75.12 52 SER B C 1
ATOM 2417 O O . SER B 1 52 ? 40.062 -22.609 -11.711 1 75.12 52 SER B O 1
ATOM 2419 N N . LEU B 1 53 ? 41.375 -23.562 -10.109 1 73.31 53 LEU B N 1
ATOM 2420 C CA . LEU B 1 53 ? 40.344 -23.516 -9.078 1 73.31 53 LEU B CA 1
ATOM 2421 C C . LEU B 1 53 ? 40.062 -22.078 -8.672 1 73.31 53 LEU B C 1
ATOM 2423 O O . LEU B 1 53 ? 38.906 -21.719 -8.461 1 73.31 53 LEU B O 1
ATOM 2427 N N . ALA B 1 54 ? 41.094 -21.234 -8.586 1 68.38 54 ALA B N 1
ATOM 2428 C CA . ALA B 1 54 ? 40.906 -19.828 -8.242 1 68.38 54 ALA B CA 1
ATOM 2429 C C . ALA B 1 54 ? 40.125 -19.094 -9.312 1 68.38 54 ALA B C 1
ATOM 2431 O O . ALA B 1 54 ? 39.25 -18.281 -9 1 68.38 54 ALA B O 1
ATOM 2432 N N . ASN B 1 55 ? 40.469 -19.453 -10.523 1 72.75 55 ASN B N 1
ATOM 2433 C CA . ASN B 1 55 ? 39.75 -18.844 -11.641 1 72.75 55 ASN B CA 1
ATOM 2434 C C . ASN B 1 55 ? 38.281 -19.297 -11.688 1 72.75 55 ASN B C 1
ATOM 2436 O O . ASN B 1 55 ? 37.406 -18.484 -11.961 1 72.75 55 ASN B O 1
ATOM 2440 N N . ALA B 1 56 ? 38.094 -20.547 -11.422 1 71 56 ALA B N 1
ATOM 2441 C CA . ALA B 1 56 ? 36.719 -21.094 -11.406 1 71 56 ALA B CA 1
ATOM 2442 C C . ALA B 1 56 ? 35.906 -20.453 -10.297 1 71 56 ALA B C 1
ATOM 2444 O O . ALA B 1 56 ? 34.719 -20.141 -10.492 1 71 56 ALA B O 1
ATOM 2445 N N . GLN B 1 57 ? 36.469 -20.266 -9.156 1 70 57 GLN B N 1
ATOM 2446 C CA . GLN B 1 57 ? 35.781 -19.656 -8.023 1 70 57 GLN B CA 1
ATOM 2447 C C . GLN B 1 57 ? 35.438 -18.203 -8.305 1 70 57 GLN B C 1
ATOM 2449 O O . GLN B 1 57 ? 34.344 -17.719 -7.953 1 70 57 GLN B O 1
ATOM 2454 N N . ARG B 1 58 ? 36.344 -17.547 -8.961 1 72.06 58 ARG B N 1
ATOM 2455 C CA . ARG B 1 58 ? 36.125 -16.156 -9.336 1 72.06 58 ARG B CA 1
ATOM 2456 C C . ARG B 1 58 ? 35 -16.031 -10.352 1 72.06 58 ARG B C 1
ATOM 2458 O O . ARG B 1 58 ? 34.188 -15.117 -10.258 1 72.06 58 ARG B O 1
ATOM 2465 N N . LYS B 1 59 ? 35.062 -16.953 -11.266 1 72.06 59 LYS B N 1
ATOM 2466 C CA . LYS B 1 59 ? 34 -16.953 -12.273 1 72.06 59 LYS B CA 1
ATOM 2467 C C . LYS B 1 59 ? 32.625 -17.203 -11.641 1 72.06 59 LYS B C 1
ATOM 2469 O O . LYS B 1 59 ? 31.641 -16.562 -12 1 72.06 59 LYS B O 1
ATOM 2474 N N . SER B 1 60 ? 32.594 -18.109 -10.719 1 72.62 60 SER B N 1
ATOM 2475 C CA . SER B 1 60 ? 31.375 -18.438 -10.016 1 72.62 60 SER B CA 1
ATOM 2476 C C . SER B 1 60 ? 30.875 -17.25 -9.195 1 72.62 60 SER B C 1
ATOM 2478 O O . SER B 1 60 ? 29.672 -16.953 -9.18 1 72.62 60 SER B O 1
ATOM 2480 N N . MET B 1 61 ? 31.781 -16.594 -8.586 1 73.19 61 MET B N 1
ATOM 2481 C CA . MET B 1 61 ? 31.453 -15.43 -7.781 1 73.19 61 MET B CA 1
ATOM 2482 C C . MET B 1 61 ? 30.906 -14.305 -8.656 1 73.19 61 MET B C 1
ATOM 2484 O O . MET B 1 61 ? 29.953 -13.625 -8.289 1 73.19 61 MET B O 1
ATOM 2488 N N . ASN B 1 62 ? 31.469 -14.289 -9.82 1 78.88 62 ASN B N 1
ATOM 2489 C CA . ASN B 1 62 ? 31.047 -13.258 -10.766 1 78.88 62 ASN B CA 1
ATOM 2490 C C . ASN B 1 62 ? 29.625 -13.516 -11.273 1 78.88 62 ASN B C 1
ATOM 2492 O O . ASN B 1 62 ? 28.828 -12.594 -11.398 1 78.88 62 ASN B O 1
ATOM 2496 N N . ASN B 1 63 ? 29.375 -14.852 -11.375 1 84.19 63 ASN B N 1
ATOM 2497 C CA . ASN B 1 63 ? 28.047 -15.211 -11.852 1 84.19 63 ASN B CA 1
ATOM 2498 C C . ASN B 1 63 ? 26.984 -14.945 -10.781 1 84.19 63 ASN B C 1
ATOM 2500 O O . ASN B 1 63 ? 25.906 -14.43 -11.094 1 84.19 63 ASN B O 1
ATOM 2504 N N . THR B 1 64 ? 27.359 -15.25 -9.555 1 86.06 64 THR B N 1
ATOM 2505 C CA . THR B 1 64 ? 26.438 -15.023 -8.445 1 86.06 64 THR B CA 1
ATOM 2506 C C . THR B 1 64 ? 26.156 -13.531 -8.266 1 86.06 64 THR B C 1
ATOM 2508 O O . THR B 1 64 ? 25.031 -13.133 -8.008 1 86.06 64 THR B O 1
ATOM 2511 N N . ASP B 1 65 ? 27.125 -12.758 -8.453 1 89.62 65 ASP B N 1
ATOM 2512 C CA . ASP B 1 65 ? 26.984 -11.312 -8.336 1 89.62 65 ASP B CA 1
ATOM 2513 C C . ASP B 1 65 ? 26.094 -10.758 -9.445 1 89.62 65 ASP B C 1
ATOM 2515 O O . ASP B 1 65 ? 25.297 -9.836 -9.211 1 89.62 65 ASP B O 1
ATOM 2519 N N . ARG B 1 66 ? 26.328 -11.328 -10.539 1 91.69 66 ARG B N 1
ATOM 2520 C CA . ARG B 1 66 ? 25.484 -10.906 -11.656 1 91.69 66 ARG B CA 1
ATOM 2521 C C . ARG B 1 66 ? 24.031 -11.273 -11.414 1 91.69 66 ARG B C 1
ATOM 2523 O O . ARG B 1 66 ? 23.125 -10.461 -11.648 1 91.69 66 ARG B O 1
ATOM 2530 N N . GLN B 1 67 ? 23.812 -12.492 -10.945 1 93.38 67 GLN B N 1
ATOM 2531 C CA . GLN B 1 67 ? 22.469 -12.938 -10.641 1 93.38 67 GLN B CA 1
ATOM 2532 C C . GLN B 1 67 ? 21.828 -12.07 -9.562 1 93.38 67 GLN B C 1
ATOM 2534 O O . GLN B 1 67 ? 20.656 -11.695 -9.672 1 93.38 67 GLN B O 1
ATOM 2539 N N . MET B 1 68 ? 22.609 -11.727 -8.625 1 94.75 68 MET B N 1
ATOM 2540 C CA . MET B 1 68 ? 22.125 -10.898 -7.523 1 94.75 68 MET B CA 1
ATOM 2541 C C . MET B 1 68 ? 21.75 -9.5 -8.008 1 94.75 68 MET B C 1
ATOM 2543 O O . MET B 1 68 ? 20.688 -8.984 -7.668 1 94.75 68 MET B O 1
ATOM 2547 N N . THR B 1 69 ? 22.547 -8.914 -8.797 1 94.25 69 THR B N 1
ATOM 2548 C CA . THR B 1 69 ? 22.297 -7.574 -9.32 1 94.25 69 THR B CA 1
ATOM 2549 C C . THR B 1 69 ? 21.047 -7.555 -10.18 1 94.25 69 THR B C 1
ATOM 2551 O O . THR B 1 69 ? 20.219 -6.641 -10.062 1 94.25 69 THR B O 1
ATOM 2554 N N . GLN B 1 70 ? 20.938 -8.523 -10.953 1 95.06 70 GLN B N 1
ATOM 2555 C CA . GLN B 1 70 ? 19.75 -8.625 -11.797 1 95.06 70 GLN B CA 1
ATOM 2556 C C . GLN B 1 70 ? 18.484 -8.797 -10.961 1 95.06 70 GLN B C 1
ATOM 2558 O O . GLN B 1 70 ? 17.469 -8.164 -11.227 1 95.06 70 GLN B O 1
ATOM 2563 N N . ALA B 1 71 ? 18.578 -9.625 -9.992 1 96.44 71 ALA B N 1
ATOM 2564 C CA . ALA B 1 71 ? 17.422 -9.883 -9.125 1 96.44 71 ALA B CA 1
ATOM 2565 C C . ALA B 1 71 ? 17.016 -8.617 -8.375 1 96.44 71 ALA B C 1
ATOM 2567 O O . ALA B 1 71 ? 15.828 -8.328 -8.242 1 96.44 71 ALA B O 1
ATOM 2568 N N . MET B 1 72 ? 17.953 -7.918 -7.934 1 96.81 72 MET B N 1
ATOM 2569 C CA . MET B 1 72 ? 17.672 -6.68 -7.215 1 96.81 72 MET B CA 1
ATOM 2570 C C . MET B 1 72 ? 16.953 -5.684 -8.109 1 96.81 72 MET B C 1
ATOM 2572 O O . MET B 1 72 ? 16.016 -5.008 -7.672 1 96.81 72 MET B O 1
ATOM 2576 N N . SER B 1 73 ? 17.406 -5.633 -9.297 1 96.62 73 SER B N 1
ATOM 2577 C CA . SER B 1 73 ? 16.766 -4.734 -10.25 1 96.62 73 SER B CA 1
ATOM 2578 C C . SER B 1 73 ? 15.32 -5.148 -10.523 1 96.62 73 SER B C 1
ATOM 2580 O O . SER B 1 73 ? 14.414 -4.309 -10.547 1 96.62 73 SER B O 1
ATOM 2582 N N . VAL B 1 74 ? 15.102 -6.406 -10.703 1 96.69 74 VAL B N 1
ATOM 2583 C CA . VAL B 1 74 ? 13.766 -6.945 -10.969 1 96.69 74 VAL B CA 1
ATOM 2584 C C . VAL B 1 74 ? 12.867 -6.715 -9.758 1 96.69 74 VAL B C 1
ATOM 2586 O O . VAL B 1 74 ? 11.711 -6.301 -9.906 1 96.69 74 VAL B O 1
ATOM 2589 N N . ILE B 1 75 ? 13.352 -6.949 -8.609 1 97.81 75 ILE B N 1
ATOM 2590 C CA . ILE B 1 75 ? 12.594 -6.758 -7.371 1 97.81 75 ILE B CA 1
ATOM 2591 C C . ILE B 1 75 ? 12.195 -5.289 -7.238 1 97.81 75 ILE B C 1
ATOM 2593 O O . ILE B 1 75 ? 11.055 -4.984 -6.887 1 97.81 75 ILE B O 1
ATOM 2597 N N . ARG B 1 76 ? 13.102 -4.449 -7.539 1 95.56 76 ARG B N 1
ATOM 2598 C CA . ARG B 1 76 ? 12.82 -3.02 -7.469 1 95.56 76 ARG B CA 1
ATOM 2599 C C . ARG B 1 76 ? 11.727 -2.627 -8.453 1 95.56 76 ARG B C 1
ATOM 2601 O O . ARG B 1 76 ? 10.789 -1.91 -8.094 1 95.56 76 ARG B O 1
ATOM 2608 N N . GLU B 1 77 ? 11.836 -3.086 -9.594 1 93.75 77 GLU B N 1
ATOM 2609 C CA . GLU B 1 77 ? 10.852 -2.764 -10.625 1 93.75 77 GLU B CA 1
ATOM 2610 C C . GLU B 1 77 ? 9.469 -3.283 -10.25 1 93.75 77 GLU B C 1
ATOM 2612 O O . GLU B 1 77 ? 8.477 -2.553 -10.336 1 93.75 77 GLU B O 1
ATOM 2617 N N . MET B 1 78 ? 9.422 -4.531 -9.805 1 95.06 78 MET B N 1
ATOM 2618 C CA . MET B 1 78 ? 8.141 -5.117 -9.406 1 95.06 78 MET B CA 1
ATOM 2619 C C . MET B 1 78 ? 7.539 -4.352 -8.234 1 95.06 78 MET B C 1
ATOM 2621 O O . MET B 1 78 ? 6.34 -4.07 -8.219 1 95.06 78 MET B O 1
ATOM 2625 N N . SER B 1 79 ? 8.383 -4.031 -7.32 1 95.56 79 SER B N 1
ATOM 2626 C CA . SER B 1 79 ? 7.941 -3.336 -6.113 1 95.56 79 SER B CA 1
ATOM 2627 C C . SER B 1 79 ? 7.359 -1.966 -6.449 1 95.56 79 SER B C 1
ATOM 2629 O O . SER B 1 79 ? 6.336 -1.567 -5.887 1 95.56 79 SER B O 1
ATOM 2631 N N . GLU B 1 80 ? 7.949 -1.289 -7.363 1 89.12 80 GLU B N 1
ATOM 2632 C CA . GLU B 1 80 ? 7.504 0.049 -7.742 1 89.12 80 GLU B CA 1
ATOM 2633 C C . GLU B 1 80 ? 6.156 0.002 -8.453 1 89.12 80 GLU B C 1
ATOM 2635 O O . GLU B 1 80 ? 5.32 0.886 -8.266 1 89.12 80 GLU B O 1
ATOM 2640 N N . ARG B 1 81 ? 5.934 -1.004 -9.141 1 87.62 81 ARG B N 1
ATOM 2641 C CA . ARG B 1 81 ? 4.695 -1.13 -9.906 1 87.62 81 ARG B CA 1
ATOM 2642 C C . ARG B 1 81 ? 3.502 -1.346 -8.977 1 87.62 81 ARG B C 1
ATOM 2644 O O . ARG B 1 81 ? 2.381 -0.941 -9.297 1 87.62 81 ARG B O 1
ATOM 2651 N N . ILE B 1 82 ? 3.748 -1.953 -7.824 1 88.56 82 ILE B N 1
ATOM 2652 C CA . ILE B 1 82 ? 2.637 -2.234 -6.918 1 88.56 82 ILE B CA 1
ATOM 2653 C C . ILE B 1 82 ? 2.842 -1.489 -5.602 1 88.56 82 ILE B C 1
ATOM 2655 O O . ILE B 1 82 ? 2.26 -1.854 -4.578 1 88.56 82 ILE B O 1
ATOM 2659 N N . HIS B 1 83 ? 3.693 -0.534 -5.586 1 87.44 83 HIS B N 1
ATOM 2660 C CA . HIS B 1 83 ? 3.867 0.472 -4.543 1 87.44 83 HIS B CA 1
ATOM 2661 C C . HIS B 1 83 ? 4.258 -0.171 -3.217 1 87.44 83 HIS B C 1
ATOM 2663 O O . HIS B 1 83 ? 3.617 0.076 -2.191 1 87.44 83 HIS B O 1
ATOM 2669 N N . LEU B 1 84 ? 5.289 -0.966 -3.258 1 93.81 84 LEU B N 1
ATOM 2670 C CA . LEU B 1 84 ? 5.828 -1.56 -2.041 1 93.81 84 LEU B CA 1
ATOM 2671 C C . LEU B 1 84 ? 6.938 -0.687 -1.456 1 93.81 84 LEU B C 1
ATOM 2673 O O . LEU B 1 84 ? 7.676 -0.034 -2.197 1 93.81 84 LEU B O 1
ATOM 2677 N N . ALA B 1 85 ? 7.031 -0.75 -0.171 1 94.5 85 ALA B N 1
ATOM 2678 C CA . ALA B 1 85 ? 8.016 0.04 0.559 1 94.5 85 ALA B CA 1
ATOM 2679 C C . ALA B 1 85 ? 9.43 -0.475 0.302 1 94.5 85 ALA B C 1
ATOM 2681 O O . ALA B 1 85 ? 9.617 -1.646 -0.036 1 94.5 85 ALA B O 1
ATOM 2682 N N . LYS B 1 86 ? 10.391 0.4 0.579 1 95 86 LYS B N 1
ATOM 2683 C CA . LYS B 1 86 ? 11.805 0.073 0.398 1 95 86 LYS B CA 1
ATOM 2684 C C . LYS B 1 86 ? 12.227 -1.074 1.313 1 95 86 LYS B C 1
ATOM 2686 O O . LYS B 1 86 ? 13.031 -1.921 0.926 1 95 86 LYS B O 1
ATOM 2691 N N . SER B 1 87 ? 11.641 -1.065 2.455 1 96.38 87 SER B N 1
ATOM 2692 C CA . SER B 1 87 ? 11.992 -2.102 3.42 1 96.38 87 SER B CA 1
ATOM 2693 C C . SER B 1 87 ? 11.594 -3.484 2.916 1 96.38 87 SER B C 1
ATOM 2695 O O . SER B 1 87 ? 12.281 -4.473 3.184 1 96.38 87 SER B O 1
ATOM 2697 N N . ILE B 1 88 ? 10.547 -3.516 2.182 1 97.06 88 ILE B N 1
ATOM 2698 C CA . ILE B 1 88 ? 10.102 -4.789 1.628 1 97.06 88 ILE B CA 1
ATOM 2699 C C . ILE B 1 88 ? 11.047 -5.223 0.506 1 97.06 88 ILE B C 1
ATOM 2701 O O . ILE B 1 88 ? 11.406 -6.398 0.41 1 97.06 88 ILE B O 1
ATOM 2705 N N . GLN B 1 89 ? 11.445 -4.254 -0.274 1 97.44 89 GLN B N 1
ATOM 2706 C CA . GLN B 1 89 ? 12.414 -4.531 -1.333 1 97.44 89 GLN B CA 1
ATOM 2707 C C . GLN B 1 89 ? 13.711 -5.09 -0.762 1 97.44 89 GLN B C 1
ATOM 2709 O O . GLN B 1 89 ? 14.25 -6.07 -1.28 1 97.44 89 GLN B O 1
ATOM 2714 N N . ASP B 1 90 ? 14.125 -4.473 0.297 1 97.25 90 ASP B N 1
ATOM 2715 C CA . ASP B 1 90 ? 15.367 -4.887 0.936 1 97.25 90 ASP B CA 1
ATOM 2716 C C . ASP B 1 90 ? 15.25 -6.301 1.507 1 97.25 90 ASP B C 1
ATOM 2718 O O . ASP B 1 90 ? 16.172 -7.102 1.384 1 97.25 90 ASP B O 1
ATOM 2722 N N . LEU B 1 91 ? 14.164 -6.559 2.076 1 97.31 91 LEU B N 1
ATOM 2723 C CA . LEU B 1 91 ? 13.938 -7.887 2.639 1 97.31 91 LEU B CA 1
ATOM 2724 C C . LEU B 1 91 ? 13.898 -8.945 1.541 1 97.31 91 LEU B C 1
ATOM 2726 O O . LEU B 1 91 ? 14.453 -10.031 1.702 1 97.31 91 LEU B O 1
ATOM 2730 N N . ALA B 1 92 ? 13.211 -8.633 0.473 1 98.19 92 ALA B N 1
ATOM 2731 C CA . ALA B 1 92 ? 13.156 -9.555 -0.66 1 98.19 92 ALA B CA 1
ATOM 2732 C C . ALA B 1 92 ? 14.555 -9.828 -1.214 1 98.19 92 ALA B C 1
ATOM 2734 O O . ALA B 1 92 ? 14.891 -10.977 -1.521 1 98.19 92 ALA B O 1
ATOM 2735 N N . SER B 1 93 ? 15.328 -8.758 -1.317 1 98 93 SER B N 1
ATOM 2736 C CA . SER B 1 93 ? 16.688 -8.891 -1.811 1 98 93 SER B CA 1
ATOM 2737 C C . SER B 1 93 ? 17.547 -9.742 -0.867 1 98 93 SER B C 1
ATOM 2739 O O . SER B 1 93 ? 18.344 -10.57 -1.312 1 98 93 SER B O 1
ATOM 2741 N N . LYS B 1 94 ? 17.359 -9.531 0.379 1 96.88 94 LYS B N 1
ATOM 2742 C CA . LYS B 1 94 ? 18.078 -10.328 1.372 1 96.88 94 LYS B CA 1
ATOM 2743 C C . LYS B 1 94 ? 17.672 -11.805 1.29 1 96.88 94 LYS B C 1
ATOM 2745 O O . LYS B 1 94 ? 18.531 -12.688 1.37 1 96.88 94 LYS B O 1
ATOM 2750 N N . THR B 1 95 ? 16.422 -12.047 1.185 1 96.38 95 THR B N 1
ATOM 2751 C CA . THR B 1 95 ? 15.938 -13.414 1.046 1 96.38 95 THR B CA 1
ATOM 2752 C C . THR B 1 95 ? 16.516 -14.078 -0.196 1 96.38 95 THR B C 1
ATOM 2754 O O . THR B 1 95 ? 16.891 -15.25 -0.162 1 96.38 95 THR B O 1
ATOM 2757 N N . PHE B 1 96 ? 16.609 -13.312 -1.275 1 97.12 96 PHE B N 1
ATOM 2758 C CA . PHE B 1 96 ? 17.172 -13.836 -2.514 1 97.12 96 PHE B CA 1
ATOM 2759 C C . PHE B 1 96 ? 18.641 -14.219 -2.32 1 97.12 96 PHE B C 1
ATOM 2761 O O . PHE B 1 96 ? 19.094 -15.234 -2.838 1 97.12 96 PHE B O 1
ATOM 2768 N N . LYS B 1 97 ? 19.344 -13.359 -1.636 1 96.31 97 LYS B N 1
ATOM 2769 C CA . LYS B 1 97 ? 20.75 -13.664 -1.34 1 96.31 97 LYS B CA 1
ATOM 2770 C C . LYS B 1 97 ? 20.875 -14.984 -0.585 1 96.31 97 LYS B C 1
ATOM 2772 O O . LYS B 1 97 ? 21.734 -15.812 -0.908 1 96.31 97 LYS B O 1
ATOM 2777 N N . ASP B 1 98 ? 20.031 -15.148 0.383 1 95.5 98 ASP B N 1
ATOM 2778 C CA . ASP B 1 98 ? 20.016 -16.391 1.156 1 95.5 98 ASP B CA 1
ATOM 2779 C C . ASP B 1 98 ? 19.734 -17.594 0.263 1 95.5 98 ASP B C 1
ATOM 2781 O O . ASP B 1 98 ? 20.312 -18.656 0.454 1 95.5 98 ASP B O 1
ATOM 2785 N N . VAL B 1 99 ? 18.859 -17.391 -0.661 1 94.94 99 VAL B N 1
ATOM 2786 C CA . VAL B 1 99 ? 18.5 -18.453 -1.598 1 94.94 99 VAL B CA 1
ATOM 2787 C C . VAL B 1 99 ? 19.688 -18.781 -2.492 1 94.94 99 VAL B C 1
ATOM 2789 O O . VAL B 1 99 ? 19.984 -19.969 -2.729 1 94.94 99 VAL B O 1
ATOM 2792 N N . LEU B 1 100 ? 20.328 -17.781 -2.984 1 92.75 100 LEU B N 1
ATOM 2793 C CA . LEU B 1 100 ? 21.5 -17.969 -3.834 1 92.75 100 LEU B CA 1
ATOM 2794 C C . LEU B 1 100 ? 22.594 -18.719 -3.08 1 92.75 100 LEU B C 1
ATOM 2796 O O . LEU B 1 100 ? 23.219 -19.625 -3.625 1 92.75 100 LEU B O 1
ATOM 2800 N N . ASP B 1 101 ? 22.812 -18.312 -1.873 1 91.69 101 ASP B N 1
ATOM 2801 C CA . ASP B 1 101 ? 23.859 -18.906 -1.046 1 91.69 101 ASP B CA 1
ATOM 2802 C C . ASP B 1 101 ? 23.547 -20.375 -0.732 1 91.69 101 ASP B C 1
ATOM 2804 O O . ASP B 1 101 ? 24.469 -21.188 -0.639 1 91.69 101 ASP B O 1
ATOM 2808 N N . SER B 1 102 ? 22.359 -20.656 -0.558 1 91.69 102 SER B N 1
ATOM 2809 C CA . SER B 1 102 ? 21.953 -22.016 -0.213 1 91.69 102 SER B CA 1
ATOM 2810 C C . SER B 1 102 ? 21.953 -22.922 -1.441 1 91.69 102 SER B C 1
ATOM 2812 O O . SER B 1 102 ? 21.938 -24.156 -1.316 1 91.69 102 SER B O 1
ATOM 2814 N N . LYS B 1 103 ? 21.906 -22.359 -2.656 1 90.31 103 LYS B N 1
ATOM 2815 C CA . LYS B 1 103 ? 21.828 -23.078 -3.926 1 90.31 103 LYS B CA 1
ATOM 2816 C C . LYS B 1 103 ? 20.625 -24 -3.975 1 90.31 103 LYS B C 1
ATOM 2818 O O . LYS B 1 103 ? 20.656 -25.047 -4.637 1 90.31 103 LYS B O 1
ATOM 2823 N N . ALA B 1 104 ? 19.625 -23.672 -3.207 1 89.81 104 ALA B N 1
ATOM 2824 C CA . ALA B 1 104 ? 18.422 -24.484 -3.102 1 89.81 104 ALA B CA 1
ATOM 2825 C C . ALA B 1 104 ? 17.641 -24.484 -4.41 1 89.81 104 ALA B C 1
ATOM 2827 O O . ALA B 1 104 ? 16.922 -25.438 -4.715 1 89.81 104 ALA B O 1
ATOM 2828 N N . LEU B 1 105 ? 17.828 -23.438 -5.191 1 93.94 105 LEU B N 1
ATOM 2829 C CA . LEU B 1 105 ? 17.016 -23.266 -6.391 1 93.94 105 LEU B CA 1
ATOM 2830 C C . LEU B 1 105 ? 17.891 -23.156 -7.633 1 93.94 105 LEU B C 1
ATOM 2832 O O . LEU B 1 105 ? 17.5 -22.516 -8.617 1 93.94 105 LEU B O 1
ATOM 2836 N N . LYS B 1 106 ? 18.969 -23.781 -7.539 1 90.62 106 LYS B N 1
ATOM 2837 C CA . LYS B 1 106 ? 19.875 -23.781 -8.688 1 90.62 106 LYS B CA 1
ATOM 2838 C C . LYS B 1 106 ? 19.188 -24.312 -9.938 1 90.62 106 LYS B C 1
ATOM 2840 O O . LYS B 1 106 ? 18.5 -25.328 -9.883 1 90.62 106 LYS B O 1
ATOM 2845 N N . GLY B 1 107 ? 19.234 -23.562 -11.055 1 89.94 107 GLY B N 1
ATOM 2846 C CA . GLY B 1 107 ? 18.656 -24 -12.312 1 89.94 107 GLY B CA 1
ATOM 2847 C C . GLY B 1 107 ? 17.281 -23.406 -12.57 1 89.94 107 GLY B C 1
ATOM 2848 O O . GLY B 1 107 ? 16.766 -23.516 -13.68 1 89.94 107 GLY B O 1
ATOM 2849 N N . LYS B 1 108 ? 16.688 -22.891 -11.57 1 93.62 108 LYS B N 1
ATOM 2850 C CA . LYS B 1 108 ? 15.375 -22.281 -11.75 1 93.62 108 LYS B CA 1
ATOM 2851 C C . LYS B 1 108 ? 15.5 -20.875 -12.32 1 93.62 108 LYS B C 1
ATOM 2853 O O . LYS B 1 108 ? 16.562 -20.266 -12.25 1 93.62 108 LYS B O 1
ATOM 2858 N N . ASN B 1 109 ? 14.398 -20.438 -12.867 1 94.88 109 ASN B N 1
ATOM 2859 C CA . ASN B 1 109 ? 14.336 -19.109 -13.453 1 94.88 109 ASN B CA 1
ATOM 2860 C C . ASN B 1 109 ? 14.625 -18.016 -12.414 1 94.88 109 ASN B C 1
ATOM 2862 O O . ASN B 1 109 ? 14.016 -18 -11.344 1 94.88 109 ASN B O 1
ATOM 2866 N N . ASN B 1 110 ? 15.547 -17.172 -12.711 1 95 110 ASN B N 1
ATOM 2867 C CA . ASN B 1 110 ? 15.984 -16.109 -11.797 1 95 110 ASN B CA 1
ATOM 2868 C C . ASN B 1 110 ? 14.844 -15.156 -11.469 1 95 110 ASN B C 1
ATOM 2870 O O . ASN B 1 110 ? 14.719 -14.711 -10.328 1 95 110 ASN B O 1
ATOM 2874 N N . GLU B 1 111 ? 14.094 -14.828 -12.438 1 96.69 111 GLU B N 1
ATOM 2875 C CA . GLU B 1 111 ? 12.977 -13.922 -12.211 1 96.69 111 GLU B CA 1
ATOM 2876 C C . GLU B 1 111 ? 11.906 -14.57 -11.336 1 96.69 111 GLU B C 1
ATOM 2878 O O . GLU B 1 111 ? 11.297 -13.906 -10.5 1 96.69 111 GLU B O 1
ATOM 2883 N N . ALA B 1 112 ? 11.734 -15.812 -11.547 1 97.38 112 ALA B N 1
ATOM 2884 C CA . ALA B 1 112 ? 10.773 -16.547 -10.727 1 97.38 112 ALA B CA 1
ATOM 2885 C C . ALA B 1 112 ? 11.227 -16.594 -9.266 1 97.38 112 ALA B C 1
ATOM 2887 O O . ALA B 1 112 ? 10.414 -16.438 -8.352 1 97.38 112 ALA B O 1
ATOM 2888 N N . GLN B 1 113 ? 12.477 -16.797 -9.086 1 97.62 113 GLN B N 1
ATOM 2889 C CA . GLN B 1 113 ? 13.031 -16.781 -7.734 1 97.62 113 GLN B CA 1
ATOM 2890 C C . GLN B 1 113 ? 12.844 -15.406 -7.086 1 97.62 113 GLN B C 1
ATOM 2892 O O . GLN B 1 113 ? 12.438 -15.32 -5.926 1 97.62 113 GLN B O 1
ATOM 2897 N N . ALA B 1 114 ? 13.133 -14.375 -7.852 1 98 114 ALA B N 1
ATOM 2898 C CA . ALA B 1 114 ? 12.992 -13.008 -7.352 1 98 114 ALA B CA 1
ATOM 2899 C C . ALA B 1 114 ? 11.539 -12.711 -6.984 1 98 114 ALA B C 1
ATOM 2901 O O . ALA B 1 114 ? 11.266 -12.133 -5.93 1 98 114 ALA B O 1
ATOM 2902 N N . ALA B 1 115 ? 10.633 -13.125 -7.793 1 98.06 115 ALA B N 1
ATOM 2903 C CA . ALA B 1 115 ? 9.211 -12.914 -7.555 1 98.06 115 ALA B CA 1
ATOM 2904 C C . ALA B 1 115 ? 8.75 -13.641 -6.293 1 98.06 115 ALA B C 1
ATOM 2906 O O . ALA B 1 115 ? 7.988 -13.094 -5.492 1 98.06 115 ALA B O 1
ATOM 2907 N N . ALA B 1 116 ? 9.242 -14.844 -6.141 1 97.81 116 ALA B N 1
ATOM 2908 C CA . ALA B 1 116 ? 8.898 -15.617 -4.949 1 97.81 116 ALA B CA 1
ATOM 2909 C C . ALA B 1 116 ? 9.438 -14.945 -3.688 1 97.81 116 ALA B C 1
ATOM 2911 O O . ALA B 1 116 ? 8.758 -14.914 -2.658 1 97.81 116 ALA B O 1
ATOM 2912 N N . CYS B 1 117 ? 10.609 -14.414 -3.768 1 97.88 117 CYS B N 1
ATOM 2913 C CA . CYS B 1 117 ? 11.195 -13.719 -2.627 1 97.88 117 CYS B CA 1
ATOM 2914 C C . CYS B 1 117 ? 10.391 -12.469 -2.275 1 97.88 117 CYS B C 1
ATOM 2916 O O . CYS B 1 117 ? 10.211 -12.148 -1.1 1 97.88 117 CYS B O 1
ATOM 2918 N N . LEU B 1 118 ? 9.945 -11.789 -3.303 1 98.19 118 LEU B N 1
ATOM 2919 C CA . LEU B 1 118 ? 9.117 -10.609 -3.059 1 98.19 118 LEU B CA 1
ATOM 2920 C C . LEU B 1 118 ? 7.805 -11 -2.395 1 98.19 118 LEU B C 1
ATOM 2922 O O . LEU B 1 118 ? 7.352 -10.336 -1.46 1 98.19 118 LEU B O 1
ATOM 2926 N N . TYR B 1 119 ? 7.246 -12.102 -2.828 1 97.56 119 TYR B N 1
ATOM 2927 C CA . TYR B 1 119 ? 6.016 -12.625 -2.242 1 97.56 119 TYR B CA 1
ATOM 2928 C C . TYR B 1 119 ? 6.207 -12.938 -0.765 1 97.56 119 TYR B C 1
ATOM 2930 O O . TYR B 1 119 ? 5.375 -12.578 0.069 1 97.56 119 TYR B O 1
ATOM 2938 N N . ILE B 1 120 ? 7.281 -13.555 -0.472 1 97.12 120 ILE B N 1
ATOM 2939 C CA . ILE B 1 120 ? 7.598 -13.953 0.895 1 97.12 120 ILE B CA 1
ATOM 2940 C C . ILE B 1 120 ? 7.82 -12.711 1.755 1 97.12 120 ILE B C 1
ATOM 2942 O O . ILE B 1 120 ? 7.344 -12.641 2.889 1 97.12 120 ILE B O 1
ATOM 2946 N N . ALA B 1 121 ? 8.539 -11.758 1.179 1 97.38 121 ALA B N 1
ATOM 2947 C CA . ALA B 1 121 ? 8.812 -10.523 1.909 1 97.38 121 ALA B CA 1
ATOM 2948 C C . ALA B 1 121 ? 7.512 -9.797 2.254 1 97.38 121 ALA B C 1
ATOM 2950 O O . ALA B 1 121 ? 7.355 -9.289 3.365 1 97.38 121 ALA B O 1
ATOM 2951 N N . CYS B 1 122 ? 6.621 -9.766 1.352 1 96.81 122 CYS B N 1
ATOM 2952 C CA . CYS B 1 122 ? 5.336 -9.125 1.598 1 96.81 122 CYS B CA 1
ATOM 2953 C C . CYS B 1 122 ? 4.594 -9.82 2.736 1 96.81 122 CYS B C 1
ATOM 2955 O O . CYS B 1 122 ? 4.043 -9.156 3.617 1 96.81 122 CYS B O 1
ATOM 2957 N N . ARG B 1 123 ? 4.609 -11.078 2.752 1 95.12 123 ARG B N 1
ATOM 2958 C CA . ARG B 1 123 ? 3.934 -11.852 3.791 1 95.12 123 ARG B CA 1
ATOM 2959 C C . ARG B 1 123 ? 4.562 -11.594 5.156 1 95.12 123 ARG B C 1
ATOM 2961 O O . ARG B 1 123 ? 3.855 -11.383 6.141 1 95.12 123 ARG B O 1
ATOM 2968 N N . LYS B 1 124 ? 5.816 -11.578 5.141 1 94.75 124 LYS B N 1
ATOM 2969 C CA . LYS B 1 124 ? 6.527 -11.367 6.402 1 94.75 124 LYS B CA 1
ATOM 2970 C C . LYS B 1 124 ? 6.258 -9.969 6.957 1 94.75 124 LYS B C 1
ATOM 2972 O O . LYS B 1 124 ? 6.223 -9.781 8.172 1 94.75 124 LYS B O 1
ATOM 2977 N N . GLU B 1 125 ? 6.047 -9.07 6.055 1 94.69 125 GLU B N 1
ATOM 2978 C CA . GLU B 1 125 ? 5.848 -7.68 6.449 1 94.69 125 GLU B CA 1
ATOM 2979 C C . GLU B 1 125 ? 4.375 -7.402 6.75 1 94.69 125 GLU B C 1
ATOM 2981 O O . GLU B 1 125 ? 4.02 -6.293 7.148 1 94.69 125 GLU B O 1
ATOM 2986 N N . GLY B 1 126 ? 3.49 -8.336 6.523 1 92.19 126 GLY B N 1
ATOM 2987 C CA . GLY B 1 126 ? 2.084 -8.219 6.879 1 92.19 126 GLY B CA 1
ATOM 2988 C C . GLY B 1 126 ? 1.252 -7.543 5.809 1 92.19 126 GLY B C 1
ATOM 2989 O O . GLY B 1 126 ? 0.174 -7.016 6.094 1 92.19 126 GLY B O 1
ATOM 2990 N N . VAL B 1 127 ? 1.796 -7.434 4.656 1 93 127 VAL B N 1
ATOM 2991 C CA . VAL B 1 127 ? 1.065 -6.887 3.516 1 93 127 VAL B CA 1
ATOM 2992 C C . VAL B 1 127 ? 1.07 -7.895 2.367 1 93 127 VAL B C 1
ATOM 2994 O O . VAL B 1 127 ? 1.552 -7.598 1.273 1 93 127 VAL B O 1
ATOM 2997 N N . PRO B 1 128 ? 0.413 -8.977 2.605 1 94.69 128 PRO B N 1
ATOM 2998 C CA . PRO B 1 128 ? 0.475 -10.055 1.615 1 94.69 128 PRO B CA 1
ATOM 2999 C C . PRO B 1 128 ? -0.138 -9.656 0.274 1 94.69 128 PRO B C 1
ATOM 3001 O O . PRO B 1 128 ? -1.127 -8.922 0.235 1 94.69 128 PRO B O 1
ATOM 3004 N N . ARG B 1 129 ? 0.545 -10.133 -0.75 1 94.06 129 ARG B N 1
ATOM 3005 C CA . ARG B 1 129 ? 0.057 -10.008 -2.119 1 94.06 129 ARG B CA 1
ATOM 3006 C C . ARG B 1 129 ? -0.385 -11.359 -2.672 1 94.06 129 ARG B C 1
ATOM 3008 O O . ARG B 1 129 ? 0.142 -12.398 -2.273 1 94.06 129 ARG B O 1
ATOM 3015 N N . THR B 1 130 ? -1.349 -11.336 -3.576 1 92.81 130 THR B N 1
ATOM 3016 C CA . THR B 1 130 ? -1.775 -12.578 -4.215 1 92.81 130 THR B CA 1
ATOM 3017 C C . THR B 1 130 ? -0.784 -13 -5.297 1 92.81 130 THR B C 1
ATOM 3019 O O . THR B 1 130 ? -0.019 -12.172 -5.797 1 92.81 130 THR B O 1
ATOM 3022 N N . PHE B 1 131 ? -0.823 -14.258 -5.656 1 92.25 131 PHE B N 1
ATOM 3023 C CA . PHE B 1 131 ? 0.017 -14.742 -6.746 1 92.25 131 PHE B CA 1
ATOM 3024 C C . PHE B 1 131 ? -0.328 -14.039 -8.055 1 92.25 131 PHE B C 1
ATOM 3026 O O . PHE B 1 131 ? 0.555 -13.758 -8.867 1 92.25 131 PHE B O 1
ATOM 3033 N N . LYS B 1 132 ? -1.551 -13.727 -8.172 1 91.38 132 LYS B N 1
ATOM 3034 C CA . LYS B 1 132 ? -2 -13.07 -9.398 1 91.38 132 LYS B CA 1
ATOM 3035 C C . LYS B 1 132 ? -1.399 -11.672 -9.523 1 91.38 132 LYS B C 1
ATOM 3037 O O . LYS B 1 132 ? -1.005 -11.25 -10.609 1 91.38 132 LYS B O 1
ATOM 3042 N N . GLU B 1 133 ? -1.313 -10.992 -8.422 1 91 133 GLU B N 1
ATOM 3043 C CA . GLU B 1 133 ? -0.722 -9.656 -8.406 1 91 133 GLU B CA 1
ATOM 3044 C C . GLU B 1 133 ? 0.759 -9.703 -8.773 1 91 133 GLU B C 1
ATOM 3046 O O . GLU B 1 133 ? 1.23 -8.898 -9.578 1 91 133 GLU B O 1
ATOM 3051 N N . ILE B 1 134 ? 1.452 -10.641 -8.156 1 95.25 134 ILE B N 1
ATOM 3052 C CA . ILE B 1 134 ? 2.889 -10.758 -8.391 1 95.25 134 ILE B CA 1
ATOM 3053 C C . ILE B 1 134 ? 3.143 -11.195 -9.828 1 95.25 134 ILE B C 1
ATOM 3055 O O . ILE B 1 134 ? 4.062 -10.695 -10.477 1 95.25 134 ILE B O 1
ATOM 3059 N N . CYS B 1 135 ? 2.324 -12.055 -10.336 1 93.81 135 CYS B N 1
ATOM 3060 C CA . CYS B 1 135 ? 2.443 -12.516 -11.719 1 93.81 135 CYS B CA 1
ATOM 3061 C C . CYS B 1 135 ? 2.207 -11.375 -12.695 1 93.81 135 CYS B C 1
ATOM 3063 O O . CYS B 1 135 ? 2.848 -11.305 -13.742 1 93.81 135 CYS B O 1
ATOM 3065 N N . ALA B 1 136 ? 1.323 -10.508 -12.344 1 88.69 136 ALA B N 1
ATOM 3066 C CA . ALA B 1 136 ? 0.955 -9.406 -13.234 1 88.69 136 ALA B CA 1
ATOM 3067 C C . ALA B 1 136 ? 2.125 -8.445 -13.43 1 88.69 136 ALA B C 1
ATOM 3069 O O . ALA B 1 136 ? 2.234 -7.797 -14.477 1 88.69 136 ALA B O 1
ATOM 3070 N N . VAL B 1 137 ? 2.967 -8.359 -12.469 1 90.56 137 VAL B N 1
ATOM 3071 C CA . VAL B 1 137 ? 4.062 -7.398 -12.562 1 90.56 137 VAL B CA 1
ATOM 3072 C C . VAL B 1 137 ? 5.367 -8.133 -12.867 1 90.56 137 VAL B C 1
ATOM 3074 O O . VAL B 1 137 ? 6.445 -7.539 -12.828 1 90.56 137 VAL B O 1
ATOM 3077 N N . SER B 1 138 ? 5.215 -9.406 -13.055 1 91.31 138 SER B N 1
ATOM 3078 C CA . SER B 1 138 ? 6.352 -10.227 -13.461 1 91.31 138 SER B CA 1
ATOM 3079 C C . SER B 1 138 ? 6.102 -10.898 -14.805 1 91.31 138 SER B C 1
ATOM 3081 O O . SER B 1 138 ? 5.016 -10.766 -15.375 1 91.31 138 SER B O 1
ATOM 3083 N N . ARG B 1 139 ? 7.07 -11.469 -15.375 1 90.06 139 ARG B N 1
ATOM 3084 C CA . ARG B 1 139 ? 6.934 -12.203 -16.641 1 90.06 139 ARG B CA 1
ATOM 3085 C C . ARG B 1 139 ? 6.941 -13.703 -16.406 1 90.06 139 ARG B C 1
ATOM 3087 O O . ARG B 1 139 ? 7.27 -14.477 -17.297 1 90.06 139 ARG B O 1
ATOM 3094 N N . VAL B 1 140 ? 6.582 -14.086 -15.188 1 95.19 140 VAL B N 1
ATOM 3095 C CA . VAL B 1 140 ? 6.668 -15.5 -14.836 1 95.19 140 VAL B CA 1
ATOM 3096 C C . VAL B 1 140 ? 5.285 -16.031 -14.461 1 95.19 140 VAL B C 1
ATOM 3098 O O . VAL B 1 140 ? 4.434 -15.266 -13.992 1 95.19 140 VAL B O 1
ATOM 3101 N N . SER B 1 141 ? 5.047 -17.266 -14.68 1 95.5 141 SER B N 1
ATOM 3102 C CA . SER B 1 141 ? 3.75 -17.891 -14.43 1 95.5 141 SER B CA 1
ATOM 3103 C C . SER B 1 141 ? 3.539 -18.141 -12.945 1 95.5 141 SER B C 1
ATOM 3105 O O . SER B 1 141 ? 4.504 -18.25 -12.18 1 95.5 141 SER B O 1
ATOM 3107 N N . LYS B 1 142 ? 2.252 -18.266 -12.633 1 94 142 LYS B N 1
ATOM 3108 C CA . LYS B 1 142 ? 1.873 -18.562 -11.258 1 94 142 LYS B CA 1
ATOM 3109 C C . LYS B 1 142 ? 2.486 -19.875 -10.789 1 94 142 LYS B C 1
ATOM 3111 O O . LYS B 1 142 ? 2.961 -19.984 -9.656 1 94 142 LYS B O 1
ATOM 3116 N N . LYS B 1 143 ? 2.516 -20.812 -11.586 1 95.5 143 LYS B N 1
ATOM 3117 C CA . LYS B 1 143 ? 3.039 -22.141 -11.273 1 95.5 143 LYS B CA 1
ATOM 3118 C C . LYS B 1 143 ? 4.523 -22.078 -10.922 1 95.5 143 LYS B C 1
ATOM 3120 O O . LYS B 1 143 ? 4.965 -22.703 -9.953 1 95.5 143 LYS B O 1
ATOM 3125 N N . GLU B 1 144 ? 5.246 -21.344 -11.68 1 96.38 144 GLU B N 1
ATOM 3126 C CA . GLU B 1 144 ? 6.684 -21.219 -11.461 1 96.38 144 GLU B CA 1
ATOM 3127 C C . GLU B 1 144 ? 6.98 -20.484 -10.156 1 96.38 144 GLU B C 1
ATOM 3129 O O . GLU B 1 144 ? 7.871 -20.891 -9.406 1 96.38 144 GLU B O 1
ATOM 3134 N N . ILE B 1 145 ? 6.238 -19.453 -9.945 1 96.69 145 ILE B N 1
ATOM 3135 C CA . ILE B 1 145 ? 6.422 -18.719 -8.695 1 96.69 145 ILE B CA 1
ATOM 3136 C C . ILE B 1 145 ? 6.082 -19.609 -7.512 1 96.69 145 ILE B C 1
ATOM 3138 O O . ILE B 1 145 ? 6.809 -19.641 -6.516 1 96.69 145 ILE B O 1
ATOM 3142 N N . GLY B 1 146 ? 5.016 -20.312 -7.621 1 96 146 GLY B N 1
ATOM 3143 C CA . GLY B 1 146 ? 4.602 -21.219 -6.57 1 96 146 GLY B CA 1
ATOM 3144 C C . GLY B 1 146 ? 5.637 -22.281 -6.262 1 96 146 GLY B C 1
ATOM 3145 O O . GLY B 1 146 ? 5.863 -22.625 -5.098 1 96 146 GLY B O 1
ATOM 3146 N N . ARG B 1 147 ? 6.238 -22.828 -7.246 1 96.25 147 ARG B N 1
ATOM 3147 C CA . ARG B 1 147 ? 7.285 -23.828 -7.062 1 96.25 147 ARG B CA 1
ATOM 3148 C C . ARG B 1 147 ? 8.484 -23.25 -6.324 1 96.25 147 ARG B C 1
ATOM 3150 O O . ARG B 1 147 ? 9.016 -23.859 -5.402 1 96.25 147 ARG B O 1
ATOM 3157 N N . CYS B 1 148 ? 8.898 -22.094 -6.785 1 96.81 148 CYS B N 1
ATOM 3158 C CA . CYS B 1 148 ? 10.016 -21.438 -6.121 1 96.81 148 CYS B CA 1
ATOM 3159 C C . CYS B 1 148 ? 9.68 -21.141 -4.664 1 96.81 148 CYS B C 1
ATOM 3161 O O . CYS B 1 148 ? 10.516 -21.328 -3.779 1 96.81 148 CYS B O 1
ATOM 3163 N N . PHE B 1 149 ? 8.461 -20.703 -4.473 1 96.44 149 PHE B N 1
ATOM 3164 C CA . PHE B 1 149 ? 7.996 -20.391 -3.129 1 96.44 149 PHE B CA 1
ATOM 3165 C C . PHE B 1 149 ? 8.117 -21.609 -2.215 1 96.44 149 PHE B C 1
ATOM 3167 O O . PHE B 1 149 ? 8.68 -21.516 -1.123 1 96.44 149 PHE B O 1
ATOM 3174 N N . LYS B 1 150 ? 7.633 -22.688 -2.596 1 95.12 150 LYS B N 1
ATOM 3175 C CA . LYS B 1 150 ? 7.664 -23.906 -1.799 1 95.12 150 LYS B CA 1
ATOM 3176 C C . LYS B 1 150 ? 9.102 -24.328 -1.493 1 95.12 150 LYS B C 1
ATOM 3178 O O . LYS B 1 150 ? 9.414 -24.703 -0.363 1 95.12 150 LYS B O 1
ATOM 3183 N N . LEU B 1 151 ? 9.953 -24.266 -2.438 1 95.69 151 LEU B N 1
ATOM 3184 C CA . LEU B 1 151 ? 11.344 -24.656 -2.27 1 95.69 151 LEU B CA 1
ATOM 3185 C C . LEU B 1 151 ? 12.062 -23.734 -1.3 1 95.69 151 LEU B C 1
ATOM 3187 O O . LEU B 1 151 ? 12.875 -24.172 -0.483 1 95.69 151 LEU B O 1
ATOM 3191 N N . ILE B 1 152 ? 11.734 -22.469 -1.392 1 95.88 152 ILE B N 1
ATOM 3192 C CA . ILE B 1 152 ? 12.398 -21.5 -0.534 1 95.88 152 ILE B CA 1
ATOM 3193 C C . ILE B 1 152 ? 11.992 -21.719 0.919 1 95.88 152 ILE B C 1
ATOM 3195 O O . ILE B 1 152 ? 12.836 -21.734 1.814 1 95.88 152 ILE B O 1
ATOM 3199 N N . ILE B 1 153 ? 10.727 -21.875 1.154 1 94.56 153 ILE B N 1
ATOM 3200 C CA . ILE B 1 153 ? 10.227 -22.047 2.512 1 94.56 153 ILE B CA 1
ATOM 3201 C C . ILE B 1 153 ? 10.828 -23.328 3.115 1 94.56 153 ILE B C 1
ATOM 3203 O O . ILE B 1 153 ? 11.188 -23.344 4.293 1 94.56 153 ILE B O 1
ATOM 3207 N N . LYS B 1 154 ? 10.93 -24.344 2.324 1 92.31 154 LYS B N 1
ATOM 3208 C CA . LYS B 1 154 ? 11.5 -25.609 2.787 1 92.31 154 LYS B CA 1
ATOM 3209 C C . LYS B 1 154 ? 12.992 -25.453 3.078 1 92.31 154 LYS B C 1
ATOM 3211 O O . LYS B 1 154 ? 13.484 -25.953 4.098 1 92.31 154 LYS B O 1
ATOM 3216 N N . SER B 1 155 ? 13.688 -24.812 2.238 1 91.75 155 SER B N 1
ATOM 3217 C CA . SER B 1 155 ? 15.141 -24.719 2.324 1 91.75 155 SER B CA 1
ATOM 3218 C C . SER B 1 155 ? 15.57 -23.781 3.451 1 91.75 155 SER B C 1
ATOM 3220 O O . SER B 1 155 ? 16.531 -24.047 4.16 1 91.75 155 SER B O 1
ATOM 3222 N N . LEU B 1 156 ? 14.938 -22.625 3.551 1 90.62 156 LEU B N 1
ATOM 3223 C CA . LEU B 1 156 ? 15.352 -21.609 4.508 1 90.62 156 LEU B CA 1
ATOM 3224 C C . LEU B 1 156 ? 14.648 -21.797 5.848 1 90.62 156 LEU B C 1
ATOM 3226 O O . LEU B 1 156 ? 14.922 -21.078 6.809 1 90.62 156 LEU B O 1
ATOM 3230 N N . GLU B 1 157 ? 13.852 -22.812 5.996 1 86.31 157 GLU B N 1
ATOM 3231 C CA . GLU B 1 157 ? 13.086 -23.047 7.219 1 86.31 157 GLU B CA 1
ATOM 3232 C C . GLU B 1 157 ? 12.391 -21.766 7.684 1 86.31 157 GLU B C 1
ATOM 3234 O O . GLU B 1 157 ? 12.484 -21.391 8.859 1 86.31 157 GLU B O 1
ATOM 3239 N N . THR B 1 158 ? 11.977 -21.156 6.672 1 82.94 158 THR B N 1
ATOM 3240 C CA . THR B 1 158 ? 11.266 -19.906 6.957 1 82.94 158 THR B CA 1
ATOM 3241 C C . THR B 1 158 ? 9.875 -20.203 7.508 1 82.94 158 THR B C 1
ATOM 3243 O O . THR B 1 158 ? 9.102 -20.938 6.898 1 82.94 158 THR B O 1
ATOM 3246 N N . ASN B 1 159 ? 9.711 -19.734 8.727 1 86.12 159 ASN B N 1
ATOM 3247 C CA . ASN B 1 159 ? 8.383 -19.844 9.328 1 86.12 159 ASN B CA 1
ATOM 3248 C C . ASN B 1 159 ? 7.48 -18.688 8.906 1 86.12 159 ASN B C 1
ATOM 3250 O O . ASN B 1 159 ? 7.738 -17.531 9.266 1 86.12 159 ASN B O 1
ATOM 3254 N N . LEU B 1 160 ? 6.637 -19.047 8.016 1 88.94 160 LEU B N 1
ATOM 3255 C CA . LEU B 1 160 ? 5.652 -18.047 7.602 1 88.94 160 LEU B CA 1
ATOM 3256 C C . LEU B 1 160 ? 4.324 -18.266 8.312 1 88.94 160 LEU B C 1
ATOM 3258 O O . LEU B 1 160 ? 3.848 -19.391 8.414 1 88.94 160 LEU B O 1
ATOM 3262 N N . GLU B 1 161 ? 3.828 -17.234 8.891 1 87.19 161 GLU B N 1
ATOM 3263 C CA . GLU B 1 161 ? 2.508 -17.297 9.5 1 87.19 161 GLU B CA 1
ATOM 3264 C C . GLU B 1 161 ? 1.428 -17.578 8.461 1 87.19 161 GLU B C 1
ATOM 3266 O O . GLU B 1 161 ? 1.561 -17.172 7.301 1 87.19 161 GLU B O 1
ATOM 3271 N N . GLN B 1 162 ? 0.506 -18.328 8.914 1 90.06 162 GLN B N 1
ATOM 3272 C CA . GLN B 1 162 ? -0.625 -18.578 8.031 1 90.06 162 GLN B CA 1
ATOM 3273 C C . GLN B 1 162 ? -1.359 -17.281 7.688 1 90.06 162 GLN B C 1
ATOM 3275 O O . GLN B 1 162 ? -1.543 -16.422 8.547 1 90.06 162 GLN B O 1
ATOM 3280 N N . ILE B 1 163 ? -1.718 -17.188 6.414 1 91.81 163 ILE B N 1
ATOM 3281 C CA . ILE B 1 163 ? -2.441 -16.016 5.941 1 91.81 163 ILE B CA 1
ATOM 3282 C C . ILE B 1 163 ? -3.926 -16.156 6.27 1 91.81 163 ILE B C 1
ATOM 3284 O O . ILE B 1 163 ? -4.484 -17.25 6.195 1 91.81 163 ILE B O 1
ATOM 3288 N N . THR B 1 164 ? -4.531 -15.078 6.672 1 93.69 164 THR B N 1
ATOM 3289 C CA . THR B 1 164 ? -5.969 -15.047 6.918 1 93.69 164 THR B CA 1
ATOM 3290 C C . THR B 1 164 ? -6.656 -14.047 5.992 1 93.69 164 THR B C 1
ATOM 3292 O O . THR B 1 164 ? -5.992 -13.266 5.312 1 93.69 164 THR B O 1
ATOM 3295 N N . SER B 1 165 ? -7.965 -14.117 5.945 1 95.75 165 SER B N 1
ATOM 3296 C CA . SER B 1 165 ? -8.742 -13.188 5.137 1 95.75 165 SER B CA 1
ATOM 3297 C C . SER B 1 165 ? -8.547 -11.75 5.602 1 95.75 165 SER B C 1
ATOM 3299 O O . SER B 1 165 ? -8.57 -10.82 4.793 1 95.75 165 SER B O 1
ATOM 3301 N N . ALA B 1 166 ? -8.32 -11.625 6.875 1 92.62 166 ALA B N 1
ATOM 3302 C CA . ALA B 1 166 ? -8.172 -10.297 7.473 1 92.62 166 ALA B CA 1
ATOM 3303 C C . ALA B 1 166 ? -6.945 -9.578 6.91 1 92.62 166 ALA B C 1
ATOM 3305 O O . ALA B 1 166 ? -6.938 -8.352 6.793 1 92.62 166 ALA B O 1
ATOM 3306 N N . ASP B 1 167 ? -6.039 -10.289 6.465 1 93.06 167 ASP B N 1
ATOM 3307 C CA . ASP B 1 167 ? -4.789 -9.719 5.977 1 93.06 167 ASP B CA 1
ATOM 3308 C C . ASP B 1 167 ? -4.996 -9.008 4.645 1 93.06 167 ASP B C 1
ATOM 3310 O O . ASP B 1 167 ? -4.195 -8.156 4.258 1 93.06 167 ASP B O 1
ATOM 3314 N N . PHE B 1 168 ? -6.051 -9.297 3.977 1 94.44 168 PHE B N 1
ATOM 3315 C CA . PHE B 1 168 ? -6.297 -8.727 2.656 1 94.44 168 PHE B CA 1
ATOM 3316 C C . PHE B 1 168 ? -7.344 -7.625 2.725 1 94.44 168 PHE B C 1
ATOM 3318 O O . PHE B 1 168 ? -7.508 -6.855 1.776 1 94.44 168 PHE B O 1
ATOM 3325 N N . MET B 1 169 ? -8 -7.504 3.844 1 95 169 MET B N 1
ATOM 3326 C CA . MET B 1 169 ? -9.227 -6.715 3.938 1 95 169 MET B CA 1
ATOM 3327 C C . MET B 1 169 ? -8.945 -5.238 3.693 1 95 169 MET B C 1
ATOM 3329 O O . MET B 1 169 ? -9.609 -4.598 2.875 1 95 169 MET B O 1
ATOM 3333 N N . SER B 1 170 ? -7.934 -4.75 4.324 1 91.38 170 SER B N 1
ATOM 3334 C CA . SER B 1 170 ? -7.641 -3.326 4.223 1 91.38 170 SER B CA 1
ATOM 3335 C C . SER B 1 170 ? -7.258 -2.939 2.801 1 91.38 170 SER B C 1
ATOM 3337 O O . SER B 1 170 ? -7.762 -1.953 2.26 1 91.38 170 SER B O 1
ATOM 3339 N N . ARG B 1 171 ? -6.453 -3.666 2.24 1 91.25 171 ARG B N 1
ATOM 3340 C CA . ARG B 1 171 ? -5.996 -3.369 0.888 1 91.25 171 ARG B CA 1
ATOM 3341 C C . ARG B 1 171 ? -7.129 -3.514 -0.12 1 91.25 171 ARG B C 1
ATOM 3343 O O . ARG B 1 171 ? -7.32 -2.648 -0.978 1 91.25 171 ARG B O 1
ATOM 3350 N N . PHE B 1 172 ? -7.91 -4.613 -0.034 1 94 172 PHE B N 1
ATOM 3351 C CA . PHE B 1 172 ? -9 -4.84 -0.979 1 94 172 PHE B CA 1
ATOM 3352 C C . PHE B 1 172 ? -10.047 -3.742 -0.87 1 94 172 PHE B C 1
ATOM 3354 O O . PHE B 1 172 ? -10.492 -3.195 -1.882 1 94 172 PHE B O 1
ATOM 3361 N N . CYS B 1 173 ? -10.406 -3.422 0.34 1 93.31 173 CYS B N 1
ATOM 3362 C CA . CYS B 1 173 ? -11.406 -2.381 0.535 1 93.31 173 CYS B CA 1
ATOM 3363 C C . CYS B 1 173 ? -10.883 -1.024 0.08 1 93.31 173 CYS B C 1
ATOM 3365 O O . CYS B 1 173 ? -11.617 -0.238 -0.521 1 93.31 173 CYS B O 1
ATOM 3367 N N . GLY B 1 174 ? -9.609 -0.811 0.35 1 87.69 174 GLY B N 1
ATOM 3368 C CA . GLY B 1 174 ? -9.008 0.42 -0.132 1 87.69 174 GLY B CA 1
ATOM 3369 C C . GLY B 1 174 ? -9.023 0.543 -1.644 1 87.69 174 GLY B C 1
ATOM 3370 O O . GLY B 1 174 ? -9.391 1.588 -2.182 1 87.69 174 GLY B O 1
ATOM 3371 N N . ASN B 1 175 ? -8.672 -0.457 -2.285 1 87.75 175 ASN B N 1
ATOM 3372 C CA . ASN B 1 175 ? -8.641 -0.464 -3.744 1 87.75 175 ASN B CA 1
ATOM 3373 C C . ASN B 1 175 ? -10.039 -0.311 -4.336 1 87.75 175 ASN B C 1
ATOM 3375 O O . ASN B 1 175 ? -10.188 0.114 -5.484 1 87.75 175 ASN B O 1
ATOM 3379 N N . LEU B 1 176 ? -11.031 -0.644 -3.5 1 91.19 176 LEU B N 1
ATOM 3380 C CA . LEU B 1 176 ? -12.422 -0.51 -3.934 1 91.19 176 LEU B CA 1
ATOM 3381 C C . LEU B 1 176 ? -13.016 0.812 -3.455 1 91.19 176 LEU B C 1
ATOM 3383 O O . LEU B 1 176 ? -14.188 1.093 -3.697 1 91.19 176 LEU B O 1
ATOM 3387 N N . SER B 1 177 ? -12.25 1.571 -2.727 1 86.12 177 SER B N 1
ATOM 3388 C CA . SER B 1 177 ? -12.648 2.865 -2.186 1 86.12 177 SER B CA 1
ATOM 3389 C C . SER B 1 177 ? -13.852 2.723 -1.251 1 86.12 177 SER B C 1
ATOM 3391 O O . SER B 1 177 ? -14.805 3.502 -1.331 1 86.12 177 SER B O 1
ATOM 3393 N N . LEU B 1 178 ? -13.789 1.674 -0.509 1 91.69 178 LEU B N 1
ATOM 3394 C CA . LEU B 1 178 ? -14.852 1.454 0.465 1 91.69 178 LEU B CA 1
ATOM 3395 C C . LEU B 1 178 ? -14.516 2.109 1.799 1 91.69 178 LEU B C 1
ATOM 3397 O O . LEU B 1 178 ? -13.359 2.098 2.223 1 91.69 178 LEU B O 1
ATOM 3401 N N . PRO B 1 179 ? -15.516 2.604 2.422 1 90.06 179 PRO B N 1
ATOM 3402 C CA . PRO B 1 179 ? -15.25 3.24 3.715 1 90.06 179 PRO B CA 1
ATOM 3403 C C . PRO B 1 179 ? -14.82 2.242 4.789 1 90.06 179 PRO B C 1
ATOM 3405 O O . PRO B 1 179 ? -15.031 1.035 4.633 1 90.06 179 PRO B O 1
ATOM 3408 N N . ASN B 1 180 ? -14.297 2.762 5.863 1 89.19 180 ASN B N 1
ATOM 3409 C CA . ASN B 1 180 ? -13.766 1.951 6.953 1 89.19 180 ASN B CA 1
ATOM 3410 C C . ASN B 1 180 ? -14.867 1.154 7.645 1 89.19 180 ASN B C 1
ATOM 3412 O O . ASN B 1 180 ? -14.625 0.061 8.156 1 89.19 180 ASN B O 1
ATOM 3416 N N . SER B 1 181 ? -16.047 1.722 7.648 1 92.75 181 SER B N 1
ATOM 3417 C CA . SER B 1 181 ? -17.156 1.024 8.281 1 92.75 181 SER B CA 1
ATOM 3418 C C . SER B 1 181 ? -17.469 -0.292 7.574 1 92.75 181 SER B C 1
ATOM 3420 O O . SER B 1 181 ? -17.75 -1.303 8.227 1 92.75 181 SER B O 1
ATOM 3422 N N . ILE B 1 182 ? -17.359 -0.266 6.285 1 95.94 182 ILE B N 1
ATOM 3423 C CA . ILE B 1 182 ? -17.609 -1.476 5.504 1 95.94 182 ILE B CA 1
ATOM 3424 C C . ILE B 1 182 ? -16.438 -2.451 5.691 1 95.94 182 ILE B C 1
ATOM 3426 O O . ILE B 1 182 ? -16.656 -3.66 5.812 1 95.94 182 ILE B O 1
ATOM 3430 N N . GLN B 1 183 ? -15.25 -1.901 5.727 1 94.94 183 GLN B N 1
ATOM 3431 C CA . GLN B 1 183 ? -14.086 -2.736 5.98 1 94.94 183 GLN B CA 1
ATOM 3432 C C . GLN B 1 183 ? -14.203 -3.459 7.32 1 94.94 183 GLN B C 1
ATOM 3434 O O . GLN B 1 183 ? -13.914 -4.652 7.414 1 94.94 183 GLN B O 1
ATOM 3439 N N . ALA B 1 184 ? -14.594 -2.754 8.344 1 94.56 184 ALA B N 1
ATOM 3440 C CA . ALA B 1 184 ? -14.758 -3.338 9.672 1 94.56 184 ALA B CA 1
ATOM 3441 C C . ALA B 1 184 ? -15.82 -4.434 9.664 1 94.56 184 ALA B C 1
ATOM 3443 O O . ALA B 1 184 ? -15.633 -5.492 10.266 1 94.56 184 ALA B O 1
ATOM 3444 N N . ALA B 1 185 ? -16.906 -4.137 9 1 97.56 185 ALA B N 1
ATOM 3445 C CA . ALA B 1 185 ? -17.969 -5.121 8.906 1 97.56 185 ALA B CA 1
ATOM 3446 C C . ALA B 1 185 ? -17.516 -6.371 8.164 1 97.56 185 ALA B C 1
ATOM 3448 O O . ALA B 1 185 ? -17.766 -7.492 8.609 1 97.56 185 ALA B O 1
ATOM 3449 N N . ALA B 1 186 ? -16.875 -6.164 7.035 1 98.19 186 ALA B N 1
ATOM 3450 C CA . ALA B 1 186 ? -16.391 -7.289 6.242 1 98.19 186 ALA B CA 1
ATOM 3451 C C . ALA B 1 186 ? -15.398 -8.133 7.047 1 98.19 186 ALA B C 1
ATOM 3453 O O . ALA B 1 186 ? -15.414 -9.367 6.957 1 98.19 186 ALA B O 1
ATOM 3454 N N . THR B 1 187 ? -14.57 -7.496 7.781 1 97.06 187 THR B N 1
ATOM 3455 C CA . THR B 1 187 ? -13.609 -8.195 8.625 1 97.06 187 THR B CA 1
ATOM 3456 C C . THR B 1 187 ? -14.32 -9.062 9.656 1 97.06 187 THR B C 1
ATOM 3458 O O . THR B 1 187 ? -13.938 -10.211 9.883 1 97.06 187 THR B O 1
ATOM 3461 N N . ARG B 1 188 ? -15.305 -8.516 10.266 1 97.56 188 ARG B N 1
ATOM 3462 C CA . ARG B 1 188 ? -16.094 -9.25 11.25 1 97.56 188 ARG B CA 1
ATOM 3463 C C . ARG B 1 188 ? -16.812 -10.422 10.602 1 97.56 188 ARG B C 1
ATOM 3465 O O . ARG B 1 188 ? -16.859 -11.523 11.164 1 97.56 188 ARG B O 1
ATOM 3472 N N . ILE B 1 189 ? -17.359 -10.188 9.484 1 98.5 189 ILE B N 1
ATOM 3473 C CA . ILE B 1 189 ? -18.078 -11.227 8.75 1 98.5 189 ILE B CA 1
ATOM 3474 C C . ILE B 1 189 ? -17.125 -12.391 8.438 1 98.5 189 ILE B C 1
ATOM 3476 O O . ILE B 1 189 ? -17.453 -13.547 8.68 1 98.5 189 ILE B O 1
ATOM 3480 N N . ALA B 1 190 ? -16 -12.086 7.922 1 98.44 190 ALA B N 1
ATOM 3481 C CA . ALA B 1 190 ? -15.016 -13.117 7.574 1 98.44 190 ALA B CA 1
ATOM 3482 C C . ALA B 1 190 ? -14.578 -13.898 8.805 1 98.44 190 ALA B C 1
ATOM 3484 O O . ALA B 1 190 ? -14.492 -15.125 8.766 1 98.44 190 ALA B O 1
ATOM 3485 N N . LYS B 1 191 ? -14.328 -13.219 9.859 1 97.62 191 LYS B N 1
ATOM 3486 C CA . LYS B 1 191 ? -13.906 -13.859 11.102 1 97.62 191 LYS B CA 1
ATOM 3487 C C . LYS B 1 191 ? -14.977 -14.812 11.617 1 97.62 191 LYS B C 1
ATOM 3489 O O . LYS B 1 191 ? -14.688 -15.953 11.969 1 97.62 191 LYS B O 1
ATOM 3494 N N . ARG B 1 192 ? -16.172 -14.359 11.641 1 98 192 ARG B N 1
ATOM 3495 C CA . ARG B 1 192 ? -17.281 -15.172 12.133 1 98 192 ARG B CA 1
ATOM 3496 C C . ARG B 1 192 ? -17.547 -16.359 11.219 1 98 192 ARG B C 1
ATOM 3498 O O . ARG B 1 192 ? -17.906 -17.453 11.68 1 98 192 ARG B O 1
ATOM 3505 N N . ALA B 1 193 ? -17.422 -16.125 9.969 1 98.25 193 ALA B N 1
ATOM 3506 C CA . ALA B 1 193 ? -17.609 -17.219 9.008 1 98.25 193 ALA B CA 1
ATOM 3507 C C . ALA B 1 193 ? -16.625 -18.359 9.266 1 98.25 193 ALA B C 1
ATOM 3509 O O . ALA B 1 193 ? -16.984 -19.531 9.164 1 98.25 193 ALA B O 1
ATOM 3510 N N . VAL B 1 194 ? -15.43 -18.016 9.609 1 97.12 194 VAL B N 1
ATOM 3511 C CA . VAL B 1 194 ? -14.398 -19 9.906 1 97.12 194 VAL B CA 1
ATOM 3512 C C . VAL B 1 194 ? -14.711 -19.688 11.234 1 97.12 194 VAL B C 1
ATOM 3514 O O . VAL B 1 194 ? -14.617 -20.906 11.352 1 97.12 194 VAL B O 1
ATOM 3517 N N . GLU B 1 195 ? -15.086 -18.922 12.164 1 97.06 195 GLU B N 1
ATOM 3518 C CA . GLU B 1 195 ? -15.398 -19.453 13.492 1 97.06 195 GLU B CA 1
ATOM 3519 C C . GLU B 1 195 ? -16.562 -20.438 13.438 1 97.06 195 GLU B C 1
ATOM 3521 O O . GLU B 1 195 ? -16.594 -21.438 14.156 1 97.06 195 GLU B O 1
ATOM 3526 N N . MET B 1 196 ? -17.453 -20.156 12.555 1 97.62 196 MET B N 1
ATOM 3527 C CA . MET B 1 196 ? -18.656 -20.969 12.43 1 97.62 196 MET B CA 1
ATOM 3528 C C . MET B 1 196 ? -18.453 -22.094 11.422 1 97.62 196 MET B C 1
ATOM 3530 O O . MET B 1 196 ? -19.375 -22.844 11.125 1 97.62 196 MET B O 1
ATOM 3534 N N . ASP B 1 197 ? -17.312 -22.172 10.805 1 96.81 197 ASP B N 1
ATOM 3535 C CA . ASP B 1 197 ? -16.922 -23.219 9.859 1 96.81 197 ASP B CA 1
ATOM 3536 C C . ASP B 1 197 ? -17.859 -23.219 8.641 1 96.81 197 ASP B C 1
ATOM 3538 O O . ASP B 1 197 ? -18.25 -24.297 8.172 1 96.81 197 ASP B O 1
ATOM 3542 N N . LEU B 1 198 ? -18.188 -22.047 8.188 1 97.38 198 LEU B N 1
ATOM 3543 C CA . LEU B 1 198 ? -19.094 -21.953 7.039 1 97.38 198 LEU B CA 1
ATOM 3544 C C . LEU B 1 198 ? -18.312 -22.047 5.73 1 97.38 198 LEU B C 1
ATOM 3546 O O . LEU B 1 198 ? -18.891 -22.328 4.676 1 97.38 198 LEU B O 1
ATOM 3550 N N . VAL B 1 199 ? -17.016 -21.781 5.844 1 97 199 VAL B N 1
ATOM 3551 C CA . VAL B 1 199 ? -16.234 -21.609 4.625 1 97 199 VAL B CA 1
ATOM 3552 C C . VAL B 1 199 ? -15.07 -22.609 4.613 1 97 199 VAL B C 1
ATOM 3554 O O . VAL B 1 199 ? -13.969 -22.266 4.184 1 97 199 VAL B O 1
ATOM 3557 N N . ALA B 1 200 ? -15.352 -23.781 4.996 1 93.06 200 ALA B N 1
ATOM 3558 C CA . ALA B 1 200 ? -14.328 -24.812 4.973 1 93.06 200 ALA B CA 1
ATOM 3559 C C . ALA B 1 200 ? -13.875 -25.109 3.545 1 93.06 200 ALA B C 1
ATOM 3561 O O . ALA B 1 200 ? -14.703 -25.234 2.639 1 93.06 200 ALA B O 1
ATOM 3562 N N . GLY B 1 201 ? -12.586 -25.109 3.332 1 93.25 201 GLY B N 1
ATOM 3563 C CA . GLY B 1 201 ? -12.031 -25.469 2.033 1 93.25 201 GLY B CA 1
ATOM 3564 C C . GLY B 1 201 ? -11.859 -24.266 1.118 1 93.25 201 GLY B C 1
ATOM 3565 O O . GLY B 1 201 ? -11.328 -24.391 0.013 1 93.25 201 GLY B O 1
ATOM 3566 N N . ARG B 1 202 ? -12.273 -23.125 1.553 1 95.81 202 ARG B N 1
ATOM 3567 C CA . ARG B 1 202 ? -12.141 -21.922 0.74 1 95.81 202 ARG B CA 1
ATOM 3568 C C . ARG B 1 202 ? -10.867 -21.156 1.104 1 95.81 202 ARG B C 1
ATOM 3570 O O . ARG B 1 202 ? -10.406 -21.219 2.244 1 95.81 202 ARG B O 1
ATOM 3577 N N . SER B 1 203 ? -10.375 -20.516 0.101 1 95.19 203 SER B N 1
ATOM 3578 C CA . SER B 1 203 ? -9.156 -19.75 0.339 1 95.19 203 SER B CA 1
ATOM 3579 C C . SER B 1 203 ? -9.445 -18.469 1.125 1 95.19 203 SER B C 1
ATOM 3581 O O . SER B 1 203 ? -10.547 -17.922 1.039 1 95.19 203 SER B O 1
ATOM 3583 N N . PRO B 1 204 ? -8.445 -17.984 1.856 1 96.44 204 PRO B N 1
ATOM 3584 C CA . PRO B 1 204 ? -8.602 -16.703 2.541 1 96.44 204 PRO B CA 1
ATOM 3585 C C . PRO B 1 204 ? -9 -15.57 1.593 1 96.44 204 PRO B C 1
ATOM 3587 O O . PRO B 1 204 ? -9.758 -14.672 1.975 1 96.44 204 PRO B O 1
ATOM 3590 N N . ILE B 1 205 ? -8.531 -15.641 0.406 1 96.38 205 ILE B N 1
ATOM 3591 C CA . ILE B 1 205 ? -8.828 -14.625 -0.602 1 96.38 205 ILE B CA 1
ATOM 3592 C C . ILE B 1 205 ? -10.32 -14.664 -0.946 1 96.38 205 ILE B C 1
ATOM 3594 O O . ILE B 1 205 ? -10.984 -13.625 -0.97 1 96.38 205 ILE B O 1
ATOM 3598 N N . SER B 1 206 ? -10.836 -15.82 -1.159 1 97.5 206 SER B N 1
ATOM 3599 C CA . SER B 1 206 ? -12.242 -15.992 -1.508 1 97.5 206 SER B CA 1
ATOM 3600 C C . SER B 1 206 ? -13.148 -15.586 -0.35 1 97.5 206 SER B C 1
ATOM 3602 O O . SER B 1 206 ? -14.203 -14.984 -0.562 1 97.5 206 SER B O 1
ATOM 3604 N N . ILE B 1 207 ? -12.703 -15.93 0.815 1 98.19 207 ILE B N 1
ATOM 3605 C CA . ILE B 1 207 ? -13.469 -15.578 2.008 1 98.19 207 ILE B CA 1
ATOM 3606 C C . ILE B 1 207 ? -13.531 -14.055 2.152 1 98.19 207 ILE B C 1
ATOM 3608 O O . ILE B 1 207 ? -14.594 -13.492 2.393 1 98.19 207 ILE B O 1
ATOM 3612 N N . ALA B 1 208 ? -12.422 -13.414 1.985 1 98.38 208 ALA B N 1
ATOM 3613 C CA . ALA B 1 208 ? -12.367 -11.953 2.051 1 98.38 208 ALA B CA 1
ATOM 3614 C C . ALA B 1 208 ? -13.273 -11.32 0.995 1 98.38 208 ALA B C 1
ATOM 3616 O O . ALA B 1 208 ? -14.047 -10.414 1.295 1 98.38 208 ALA B O 1
ATOM 3617 N N . ALA B 1 209 ? -13.18 -11.805 -0.174 1 98.38 209 ALA B N 1
ATOM 3618 C CA . ALA B 1 209 ? -13.961 -11.273 -1.284 1 98.38 209 ALA B CA 1
ATOM 3619 C C . ALA B 1 209 ? -15.453 -11.422 -1.025 1 98.38 209 ALA B C 1
ATOM 3621 O O . ALA B 1 209 ? -16.234 -10.484 -1.231 1 98.38 209 ALA B O 1
ATOM 3622 N N . ALA B 1 210 ? -15.828 -12.578 -0.566 1 98.5 210 ALA B N 1
ATOM 3623 C CA . ALA B 1 210 ? -17.234 -12.836 -0.285 1 98.5 210 ALA B CA 1
ATOM 3624 C C . ALA B 1 210 ? -17.734 -11.953 0.855 1 98.5 210 ALA B C 1
ATOM 3626 O O . ALA B 1 210 ? -18.859 -11.453 0.809 1 98.5 210 ALA B O 1
ATOM 3627 N N . ALA B 1 211 ? -16.938 -11.836 1.86 1 98.75 211 ALA B N 1
ATOM 3628 C CA . ALA B 1 211 ? -17.297 -10.984 2.994 1 98.75 211 ALA B CA 1
ATOM 3629 C C . ALA B 1 211 ? -17.469 -9.531 2.561 1 98.75 211 ALA B C 1
ATOM 3631 O O . ALA B 1 211 ? -18.406 -8.859 2.992 1 98.75 211 ALA B O 1
ATOM 3632 N N . ILE B 1 212 ? -16.594 -9.039 1.731 1 98.5 212 ILE B N 1
ATOM 3633 C CA . ILE B 1 212 ? -16.688 -7.68 1.211 1 98.5 212 ILE B CA 1
ATOM 3634 C C . ILE B 1 212 ? -17.953 -7.527 0.384 1 98.5 212 ILE B C 1
ATOM 3636 O O . ILE B 1 212 ? -18.656 -6.516 0.485 1 98.5 212 ILE B O 1
ATOM 3640 N N . TYR B 1 213 ? -18.219 -8.531 -0.385 1 98.56 213 TYR B N 1
ATOM 3641 C CA . TYR B 1 213 ? -19.438 -8.508 -1.201 1 98.56 213 TYR B CA 1
ATOM 3642 C C . TYR B 1 213 ? -20.672 -8.398 -0.328 1 98.56 213 TYR B C 1
ATOM 3644 O O . TYR B 1 213 ? -21.531 -7.547 -0.565 1 98.56 213 TYR B O 1
ATOM 3652 N N . MET B 1 214 ? -20.719 -9.156 0.671 1 98.44 214 MET B N 1
ATOM 3653 C CA . MET B 1 214 ? -21.875 -9.148 1.571 1 98.44 214 MET B CA 1
ATOM 3654 C C . MET B 1 214 ? -22 -7.801 2.275 1 98.44 214 MET B C 1
ATOM 3656 O O . MET B 1 214 ? -23.078 -7.211 2.303 1 98.44 214 MET B O 1
ATOM 3660 N N . ALA B 1 215 ? -20.922 -7.34 2.807 1 98.44 215 ALA B N 1
ATOM 3661 C CA . ALA B 1 215 ? -20.922 -6.074 3.537 1 98.44 215 ALA B CA 1
ATOM 3662 C C . ALA B 1 215 ? -21.297 -4.914 2.617 1 98.44 215 ALA B C 1
ATOM 3664 O O . ALA B 1 215 ? -22.062 -4.035 2.996 1 98.44 215 ALA B O 1
ATOM 3665 N N . SER B 1 216 ? -20.75 -4.93 1.453 1 98.19 216 SER B N 1
ATOM 3666 C CA . SER B 1 216 ? -21 -3.844 0.513 1 98.19 216 SER B CA 1
ATOM 3667 C C . SER B 1 216 ? -22.453 -3.855 0.039 1 98.19 216 SER B C 1
ATOM 3669 O O . SER B 1 216 ? -23.078 -2.803 -0.073 1 98.19 216 SER B O 1
ATOM 3671 N N . GLN B 1 217 ? -22.984 -5.035 -0.21 1 98.06 217 GLN B N 1
ATOM 3672 C CA . GLN B 1 217 ? -24.359 -5.156 -0.665 1 98.06 217 GLN B CA 1
ATOM 3673 C C . GLN B 1 217 ? -25.344 -4.699 0.414 1 98.06 217 GLN B C 1
ATOM 3675 O O . GLN B 1 217 ? -26.438 -4.227 0.107 1 98.06 217 GLN B O 1
ATOM 3680 N N . ALA B 1 218 ? -24.922 -4.789 1.603 1 98.06 218 ALA B N 1
ATOM 3681 C CA . ALA B 1 218 ? -25.781 -4.398 2.721 1 98.06 218 ALA B CA 1
ATOM 3682 C C . ALA B 1 218 ? -25.656 -2.906 3.012 1 98.06 218 ALA B C 1
ATOM 3684 O O . ALA B 1 218 ? -26.422 -2.354 3.793 1 98.06 218 ALA B O 1
ATOM 3685 N N . SER B 1 219 ? -24.703 -2.301 2.377 1 97.5 219 SER B N 1
ATOM 3686 C CA . SER B 1 219 ? -24.422 -0.89 2.623 1 97.5 219 SER B CA 1
ATOM 3687 C C . SER B 1 219 ? -24.844 -0.026 1.44 1 97.5 219 SER B C 1
ATOM 3689 O O . SER B 1 219 ? -25.359 -0.536 0.448 1 97.5 219 SER B O 1
ATOM 3691 N N . SER B 1 220 ? -24.641 1.278 1.589 1 96.06 220 SER B N 1
ATOM 3692 C CA . SER B 1 220 ? -25 2.205 0.518 1 96.06 220 SER B CA 1
ATOM 3693 C C . SER B 1 220 ? -23.969 2.158 -0.611 1 96.06 220 SER B C 1
ATOM 3695 O O . SER B 1 220 ? -24.297 2.455 -1.763 1 96.06 220 SER B O 1
ATOM 3697 N N . GLU B 1 221 ? -22.75 1.774 -0.295 1 95.06 221 GLU B N 1
ATOM 3698 C CA . GLU B 1 221 ? -21.672 1.669 -1.279 1 95.06 221 GLU B CA 1
ATOM 3699 C C . GLU B 1 221 ? -21.531 0.238 -1.788 1 95.06 221 GLU B C 1
ATOM 3701 O O . GLU B 1 221 ? -20.641 -0.497 -1.347 1 95.06 221 GLU B O 1
ATOM 3706 N N . LYS B 1 222 ? -22.234 -0.008 -2.834 1 96.75 222 LYS B N 1
ATOM 3707 C CA . LYS B 1 222 ? -22.281 -1.372 -3.354 1 96.75 222 LYS B CA 1
ATOM 3708 C C . LYS B 1 222 ? -21.203 -1.599 -4.41 1 96.75 222 LYS B C 1
ATOM 3710 O O . LYS B 1 222 ? -20.922 -0.706 -5.211 1 96.75 222 LYS B O 1
ATOM 3715 N N . ARG B 1 223 ? -20.625 -2.793 -4.309 1 96.5 223 ARG B N 1
ATOM 3716 C CA . ARG B 1 223 ? -19.672 -3.24 -5.328 1 96.5 223 ARG B CA 1
ATOM 3717 C C . ARG B 1 223 ? -20.094 -4.582 -5.914 1 96.5 223 ARG B C 1
ATOM 3719 O O . ARG B 1 223 ? -20.578 -5.461 -5.191 1 96.5 223 ARG B O 1
ATOM 3726 N N . SER B 1 224 ? -19.891 -4.738 -7.184 1 97.19 224 SER B N 1
ATOM 3727 C CA . SER B 1 224 ? -20.234 -5.996 -7.832 1 97.19 224 SER B CA 1
ATOM 3728 C C . SER B 1 224 ? -19.219 -7.09 -7.508 1 97.19 224 SER B C 1
ATOM 3730 O O . SER B 1 224 ? -18.078 -6.801 -7.191 1 97.19 224 SER B O 1
ATOM 3732 N N . ALA B 1 225 ? -19.703 -8.344 -7.586 1 97.56 225 ALA B N 1
ATOM 3733 C CA . ALA B 1 225 ? -18.797 -9.484 -7.41 1 97.56 225 ALA B CA 1
ATOM 3734 C C . ALA B 1 225 ? -17.672 -9.461 -8.438 1 97.56 225 ALA B C 1
ATOM 3736 O O . ALA B 1 225 ? -16.547 -9.875 -8.148 1 97.56 225 ALA B O 1
ATOM 3737 N N . LYS B 1 226 ? -17.953 -8.961 -9.539 1 96.12 226 LYS B N 1
ATOM 3738 C CA . LYS B 1 226 ? -16.969 -8.852 -10.609 1 96.12 226 LYS B CA 1
ATOM 3739 C C . LYS B 1 226 ? -15.852 -7.883 -10.227 1 96.12 226 LYS B C 1
ATOM 3741 O O . LYS B 1 226 ? -14.672 -8.211 -10.336 1 96.12 226 LYS B O 1
ATOM 3746 N N . ASP B 1 227 ? -16.297 -6.707 -9.766 1 94.44 227 ASP B N 1
ATOM 3747 C CA . ASP B 1 227 ? -15.328 -5.695 -9.367 1 94.44 227 ASP B CA 1
ATOM 3748 C C . ASP B 1 227 ? -14.445 -6.203 -8.227 1 94.44 227 ASP B C 1
ATOM 3750 O O . ASP B 1 227 ? -13.234 -6 -8.242 1 94.44 227 ASP B O 1
ATOM 3754 N N . ILE B 1 228 ? -15.039 -6.848 -7.328 1 96.88 228 ILE B N 1
ATOM 3755 C CA . ILE B 1 228 ? -14.328 -7.367 -6.16 1 96.88 228 ILE B CA 1
ATOM 3756 C C . ILE B 1 228 ? -13.367 -8.477 -6.59 1 96.88 228 ILE B C 1
ATOM 3758 O O . ILE B 1 228 ? -12.219 -8.523 -6.145 1 96.88 228 ILE B O 1
ATOM 3762 N N . GLY B 1 229 ? -13.859 -9.352 -7.449 1 96.12 229 GLY B N 1
ATOM 3763 C CA . GLY B 1 229 ? -13.023 -10.422 -7.965 1 96.12 229 GLY B CA 1
ATOM 3764 C C . GLY B 1 229 ? -11.789 -9.922 -8.688 1 96.12 229 GLY B C 1
ATOM 3765 O O . GLY B 1 229 ? -10.703 -10.492 -8.539 1 96.12 229 GLY B O 1
ATOM 3766 N N . GLU B 1 230 ? -11.898 -8.883 -9.383 1 90.81 230 GLU B N 1
ATOM 3767 C CA . GLU B 1 230 ? -10.781 -8.305 -10.125 1 90.81 230 GLU B CA 1
ATOM 3768 C C . GLU B 1 230 ? -9.695 -7.785 -9.188 1 90.81 230 GLU B C 1
ATOM 3770 O O . GLU B 1 230 ? -8.508 -7.953 -9.445 1 90.81 230 GLU B O 1
ATOM 3775 N N . ILE B 1 231 ? -10.094 -7.195 -8.109 1 90.25 231 ILE B N 1
ATOM 3776 C CA . ILE B 1 231 ? -9.156 -6.652 -7.129 1 90.25 231 ILE B CA 1
ATOM 3777 C C . ILE B 1 231 ? -8.516 -7.793 -6.348 1 90.25 231 ILE B C 1
ATOM 3779 O O . ILE B 1 231 ? -7.309 -7.77 -6.074 1 90.25 231 ILE B O 1
ATOM 3783 N N . ALA B 1 232 ? -9.312 -8.773 -6.043 1 93.88 232 ALA B N 1
ATOM 3784 C CA . ALA B 1 232 ? -8.859 -9.859 -5.172 1 93.88 232 ALA B CA 1
ATOM 3785 C C . ALA B 1 232 ? -8.07 -10.898 -5.961 1 93.88 232 ALA B C 1
ATOM 3787 O O . ALA B 1 232 ? -7.348 -11.711 -5.383 1 93.88 232 ALA B O 1
ATOM 3788 N N . GLY B 1 233 ? -8.273 -10.898 -7.254 1 90.44 233 GLY B N 1
ATOM 3789 C CA . GLY B 1 233 ? -7.664 -11.938 -8.07 1 90.44 233 GLY B CA 1
ATOM 3790 C C . GLY B 1 233 ? -8.43 -13.242 -8.047 1 90.44 233 GLY B C 1
ATOM 3791 O O . GLY B 1 233 ? -7.836 -14.32 -8.094 1 90.44 233 GLY B O 1
ATOM 3792 N N . ALA B 1 234 ? -9.727 -13.156 -7.871 1 93.69 234 ALA B N 1
ATOM 3793 C CA . ALA B 1 234 ? -10.617 -14.32 -7.859 1 93.69 234 ALA B CA 1
ATOM 3794 C C . ALA B 1 234 ? -11.711 -14.172 -8.906 1 93.69 234 ALA B C 1
ATOM 3796 O O . ALA B 1 234 ? -12.117 -13.062 -9.242 1 93.69 234 ALA B O 1
ATOM 3797 N N . ALA B 1 235 ? -12.07 -15.305 -9.422 1 95.56 235 ALA B N 1
ATOM 3798 C CA . ALA B 1 235 ? -13.172 -15.281 -10.383 1 95.56 235 ALA B CA 1
ATOM 3799 C C . ALA B 1 235 ? -14.469 -14.844 -9.719 1 95.56 235 ALA B C 1
ATOM 3801 O O . ALA B 1 235 ? -14.727 -15.164 -8.555 1 95.56 235 ALA B O 1
ATOM 3802 N N . GLU B 1 236 ? -15.289 -14.172 -10.562 1 97.19 236 GLU B N 1
ATOM 3803 C CA . GLU B 1 236 ? -16.594 -13.727 -10.094 1 97.19 236 GLU B CA 1
ATOM 3804 C C . GLU B 1 236 ? -17.422 -14.891 -9.555 1 97.19 236 GLU B C 1
ATOM 3806 O O . GLU B 1 236 ? -18.062 -14.773 -8.516 1 97.19 236 GLU B O 1
ATOM 3811 N N . VAL B 1 237 ? -17.391 -15.992 -10.234 1 97.38 237 VAL B N 1
ATOM 3812 C CA . VAL B 1 237 ? -18.156 -17.188 -9.867 1 97.38 237 VAL B CA 1
ATOM 3813 C C . VAL B 1 237 ? -17.703 -17.672 -8.492 1 97.38 237 VAL B C 1
ATOM 3815 O O . VAL B 1 237 ? -18.531 -18.078 -7.672 1 97.38 237 VAL B O 1
ATOM 3818 N N . THR B 1 238 ? -16.406 -17.641 -8.211 1 97.06 238 THR B N 1
ATOM 3819 C CA . THR B 1 238 ? -15.852 -18.078 -6.945 1 97.06 238 THR B CA 1
ATOM 3820 C C . THR B 1 238 ? -16.328 -17.188 -5.801 1 97.06 238 THR B C 1
ATOM 3822 O O . THR B 1 238 ? -16.672 -17.688 -4.723 1 97.06 238 THR B O 1
ATOM 3825 N N . VAL B 1 239 ? -16.391 -15.914 -6.051 1 97.88 239 VAL B N 1
ATOM 3826 C CA . VAL B 1 239 ? -16.859 -14.961 -5.059 1 97.88 239 VAL B CA 1
ATOM 3827 C C . VAL B 1 239 ? -18.312 -15.242 -4.719 1 97.88 239 VAL B C 1
ATOM 3829 O O . VAL B 1 239 ? -18.688 -15.305 -3.545 1 97.88 239 VAL B O 1
ATOM 3832 N N . LYS B 1 240 ? -19.078 -15.477 -5.691 1 97.94 240 LYS B N 1
ATOM 3833 C CA . LYS B 1 240 ? -20.5 -15.711 -5.52 1 97.94 240 LYS B CA 1
ATOM 3834 C C . LYS B 1 240 ? -20.766 -17.047 -4.824 1 97.94 240 LYS B C 1
ATOM 3836 O O . LYS B 1 240 ? -21.656 -17.156 -3.992 1 97.94 240 LYS B O 1
ATOM 3841 N N . GLN B 1 241 ? -19.984 -18.016 -5.195 1 97.5 241 GLN B N 1
ATOM 3842 C CA . GLN B 1 241 ? -20.141 -19.328 -4.57 1 97.5 241 GLN B CA 1
ATOM 3843 C C . GLN B 1 241 ? -19.812 -19.266 -3.078 1 97.5 241 GLN B C 1
ATOM 3845 O O . GLN B 1 241 ? -20.5 -19.891 -2.264 1 97.5 241 GLN B O 1
ATOM 3850 N N . THR B 1 242 ? -18.781 -18.578 -2.762 1 98 242 THR B N 1
ATOM 3851 C CA . THR B 1 242 ? -18.438 -18.422 -1.356 1 98 242 THR B CA 1
ATOM 3852 C C . THR B 1 242 ? -19.484 -17.609 -0.618 1 98 242 THR B C 1
ATOM 3854 O O . THR B 1 242 ? -19.828 -17.906 0.528 1 98 242 THR B O 1
ATOM 3857 N N . TYR B 1 243 ? -19.984 -16.609 -1.286 1 98.31 243 TYR B N 1
ATOM 3858 C CA . TYR B 1 243 ? -21.047 -15.773 -0.724 1 98.31 243 TYR B CA 1
ATOM 3859 C C . TYR B 1 243 ? -22.281 -16.594 -0.404 1 98.31 243 TYR B C 1
ATOM 3861 O O . TYR B 1 243 ? -22.922 -16.391 0.632 1 98.31 243 TYR B O 1
ATOM 3869 N N . LYS B 1 244 ? -22.578 -17.484 -1.231 1 97.5 244 LYS B N 1
ATOM 3870 C CA . LYS B 1 244 ? -23.75 -18.344 -1.046 1 97.5 244 LYS B CA 1
ATOM 3871 C C . LYS B 1 244 ? -23.641 -19.156 0.242 1 97.5 244 LYS B C 1
ATOM 3873 O O . LYS B 1 244 ? -24.656 -19.484 0.858 1 97.5 244 LYS B O 1
ATOM 3878 N N . LEU B 1 245 ? -22.453 -19.469 0.606 1 97.31 245 LEU B N 1
ATOM 3879 C CA . LEU B 1 245 ? -22.219 -20.203 1.844 1 97.31 245 LEU B CA 1
ATOM 3880 C C . LEU B 1 245 ? -22.469 -19.312 3.059 1 97.31 245 LEU B C 1
ATOM 3882 O O . LEU B 1 245 ? -22.828 -19.812 4.129 1 97.31 245 LEU B O 1
ATOM 3886 N N . LEU B 1 246 ? -22.328 -18 2.893 1 97.94 246 LEU B N 1
ATOM 3887 C CA . LEU B 1 246 ? -22.453 -17.047 3.992 1 97.94 246 LEU B CA 1
ATOM 3888 C C . LEU B 1 246 ? -23.906 -16.609 4.168 1 97.94 246 LEU B C 1
ATOM 3890 O O . LEU B 1 246 ? -24.344 -16.344 5.289 1 97.94 246 LEU B O 1
ATOM 3894 N N . TYR B 1 247 ? -24.594 -16.594 3.098 1 97.19 247 TYR B N 1
ATOM 3895 C CA . TYR B 1 247 ? -25.891 -15.93 3.018 1 97.19 247 TYR B CA 1
ATOM 3896 C C . TYR B 1 247 ? -26.875 -16.531 4.023 1 97.19 247 TYR B C 1
ATOM 3898 O O . TYR B 1 247 ? -27.578 -15.789 4.723 1 97.19 247 TYR B O 1
ATOM 3906 N N . PRO B 1 248 ? -26.953 -17.812 4.156 1 96.38 248 PRO B N 1
ATOM 3907 C CA . PRO B 1 248 ? -27.938 -18.406 5.078 1 96.38 248 PRO B CA 1
ATOM 3908 C C . PRO B 1 248 ? -27.719 -17.953 6.523 1 96.38 248 PRO B C 1
ATOM 3910 O O . PRO B 1 248 ? -28.672 -17.922 7.305 1 96.38 248 PRO B O 1
ATOM 3913 N N . LYS B 1 249 ? -26.484 -17.594 6.871 1 97.19 249 LYS B N 1
ATOM 3914 C CA . LYS B 1 249 ? -26.188 -17.203 8.242 1 97.19 249 LYS B CA 1
ATOM 3915 C C . LYS B 1 249 ? -25.844 -15.719 8.32 1 97.19 249 LYS B C 1
ATOM 3917 O O . LYS B 1 249 ? -25.188 -15.273 9.266 1 97.19 249 LYS B O 1
ATOM 3922 N N . ALA B 1 250 ? -26.297 -14.961 7.402 1 97.12 250 ALA B N 1
ATOM 3923 C CA . ALA B 1 250 ? -25.953 -13.547 7.281 1 97.12 250 ALA B CA 1
ATOM 3924 C C . ALA B 1 250 ? -26.312 -12.781 8.555 1 97.12 250 ALA B C 1
ATOM 3926 O O . ALA B 1 250 ? -25.562 -11.914 9 1 97.12 250 ALA B O 1
ATOM 3927 N N . ALA B 1 251 ? -27.375 -13.094 9.141 1 95.5 251 ALA B N 1
ATOM 3928 C CA . ALA B 1 251 ? -27.875 -12.367 10.312 1 95.5 251 ALA B CA 1
ATOM 3929 C C . ALA B 1 251 ? -26.891 -12.477 11.469 1 95.5 251 ALA B C 1
ATOM 3931 O O . ALA B 1 251 ? -26.734 -11.539 12.258 1 95.5 251 ALA B O 1
ATOM 3932 N N . GLU B 1 252 ? -26.203 -13.586 11.516 1 97.12 252 GLU B N 1
ATOM 3933 C CA . GLU B 1 252 ? -25.266 -13.828 12.617 1 97.12 252 GLU B CA 1
ATOM 3934 C C . GLU B 1 252 ? -23.875 -13.289 12.289 1 97.12 252 GLU B C 1
ATOM 3936 O O . GLU B 1 252 ? -23.047 -13.141 13.188 1 97.12 252 GLU B O 1
ATOM 3941 N N . LEU B 1 253 ? -23.656 -12.992 11.062 1 98.25 253 LEU B N 1
ATOM 3942 C CA . LEU B 1 253 ? -22.297 -12.648 10.625 1 98.25 253 LEU B CA 1
ATOM 3943 C C . LEU B 1 253 ? -22.031 -11.156 10.797 1 98.25 253 LEU B C 1
ATOM 3945 O O . LEU B 1 253 ? -20.922 -10.75 11.109 1 98.25 253 LEU B O 1
ATOM 3949 N N . PHE B 1 254 ? -23.031 -10.367 10.656 1 97.81 254 PHE B N 1
ATOM 3950 C CA . PHE B 1 254 ? -22.875 -8.922 10.742 1 97.81 254 PHE B CA 1
ATOM 3951 C C . PHE B 1 254 ? -22.672 -8.484 12.188 1 97.81 254 PHE B C 1
ATOM 3953 O O . PHE B 1 254 ? -23.156 -9.141 13.117 1 97.81 254 PHE B O 1
ATOM 3960 N N . PRO B 1 255 ? -21.953 -7.402 12.32 1 95.88 255 PRO B N 1
ATOM 3961 C CA . PRO B 1 255 ? -21.922 -6.82 13.664 1 95.88 255 PRO B CA 1
ATOM 3962 C C . PRO B 1 255 ? -23.312 -6.418 14.164 1 95.88 255 PRO B C 1
ATOM 3964 O O . PRO B 1 255 ? -24.172 -6.043 13.367 1 95.88 255 PRO B O 1
ATOM 3967 N N . GLU B 1 256 ? -23.438 -6.375 15.438 1 93.5 256 GLU B N 1
ATOM 3968 C CA . GLU B 1 256 ? -24.734 -6.098 16.047 1 93.5 256 GLU B CA 1
ATOM 3969 C C . GLU B 1 256 ? -25.188 -4.668 15.75 1 93.5 256 GLU B C 1
ATOM 3971 O O . GLU B 1 256 ? -26.375 -4.41 15.57 1 93.5 256 GLU B O 1
ATOM 3976 N N . ASP B 1 257 ? -24.234 -3.836 15.625 1 93.69 257 ASP B N 1
ATOM 3977 C CA . ASP B 1 257 ? -24.562 -2.422 15.477 1 93.69 257 ASP B CA 1
ATOM 3978 C C . ASP B 1 257 ? -24.484 -1.992 14.016 1 93.69 257 ASP B C 1
ATOM 3980 O O . ASP B 1 257 ? -24.438 -0.797 13.711 1 93.69 257 ASP B O 1
ATOM 3984 N N . PHE B 1 258 ? -24.484 -2.951 13.172 1 95.31 258 PHE B N 1
ATOM 3985 C CA . PHE B 1 258 ? -24.344 -2.613 11.758 1 95.31 258 PHE B CA 1
ATOM 3986 C C . PHE B 1 258 ? -25.609 -1.907 11.25 1 95.31 258 PHE B C 1
ATOM 3988 O O . PHE B 1 258 ? -26.719 -2.316 11.562 1 95.31 258 PHE B O 1
ATOM 3995 N N . LYS B 1 259 ? -25.422 -0.85 10.539 1 94.5 259 LYS B N 1
ATOM 3996 C CA . LYS B 1 259 ? -26.531 -0.118 9.938 1 94.5 259 LYS B CA 1
ATOM 3997 C C . LYS B 1 259 ? -26.797 -0.584 8.508 1 94.5 259 LYS B C 1
ATOM 3999 O O . LYS B 1 259 ? -26.078 -0.189 7.586 1 94.5 259 LYS B O 1
ATOM 4004 N N . PHE B 1 260 ? -27.906 -1.165 8.352 1 95.88 260 PHE B N 1
ATOM 4005 C CA . PHE B 1 260 ? -28.25 -1.735 7.055 1 95.88 260 PHE B CA 1
ATOM 4006 C C . PHE B 1 260 ? -28.906 -0.691 6.156 1 95.88 260 PHE B C 1
ATOM 4008 O O . PHE B 1 260 ? -29.891 -0.075 6.539 1 95.88 260 PHE B O 1
ATOM 4015 N N . PHE B 1 261 ? -28.344 -0.522 5.07 1 96.75 261 PHE B N 1
ATOM 4016 C CA . PHE B 1 261 ? -29.031 0.195 4 1 96.75 261 PHE B CA 1
ATOM 4017 C C . PHE B 1 261 ? -29.953 -0.737 3.234 1 96.75 261 PHE B C 1
ATOM 4019 O O . PHE B 1 261 ? -31.062 -0.341 2.846 1 96.75 261 PHE B O 1
ATOM 4026 N N . THR B 1 262 ? -29.453 -1.938 2.99 1 96.81 262 THR B N 1
ATOM 4027 C CA . THR B 1 262 ? -30.234 -3.039 2.441 1 96.81 262 THR B CA 1
ATOM 4028 C C . THR B 1 262 ? -30.391 -4.16 3.467 1 96.81 262 THR B C 1
ATOM 4030 O O . THR B 1 262 ? -29.406 -4.789 3.855 1 96.81 262 THR B O 1
ATOM 4033 N N . PRO B 1 263 ? -31.562 -4.348 3.875 1 95.94 263 PRO B N 1
ATOM 4034 C CA . PRO B 1 263 ? -31.781 -5.41 4.859 1 95.94 263 PRO B CA 1
ATOM 4035 C C . PRO B 1 263 ? -31.359 -6.785 4.348 1 95.94 263 PRO B C 1
ATOM 4037 O O . PRO B 1 263 ? -31.266 -6.996 3.133 1 95.94 263 PRO B O 1
ATOM 4040 N N . ILE B 1 264 ? -31.109 -7.688 5.234 1 95.06 264 ILE B N 1
ATOM 4041 C CA . ILE B 1 264 ? -30.547 -9 4.938 1 95.06 264 ILE B CA 1
ATOM 4042 C C . ILE B 1 264 ? -31.469 -9.758 3.982 1 95.06 264 ILE B C 1
ATOM 4044 O O . ILE B 1 264 ? -31 -10.445 3.072 1 95.06 264 ILE B O 1
ATOM 4048 N N . ASP B 1 265 ? -32.719 -9.617 4.156 1 93.75 265 ASP B N 1
ATOM 4049 C CA . ASP B 1 265 ? -33.688 -10.359 3.363 1 93.75 265 ASP B CA 1
ATOM 4050 C C . ASP B 1 265 ? -33.719 -9.859 1.921 1 93.75 265 ASP B C 1
ATOM 4052 O O . ASP B 1 265 ? -34.281 -10.523 1.04 1 93.75 265 ASP B O 1
ATOM 4056 N N . GLN B 1 266 ? -33.062 -8.734 1.652 1 95.38 266 GLN B N 1
ATOM 4057 C CA . GLN B 1 266 ? -33.062 -8.156 0.31 1 95.38 266 GLN B CA 1
ATOM 4058 C C . GLN B 1 266 ? -31.672 -8.258 -0.313 1 95.38 266 GLN B C 1
ATOM 4060 O O . GLN B 1 266 ? -31.438 -7.746 -1.408 1 95.38 266 GLN B O 1
ATOM 4065 N N . LEU B 1 267 ? -30.812 -8.922 0.384 1 95.31 267 LEU B N 1
ATOM 4066 C CA . LEU B 1 267 ? -29.484 -9.156 -0.177 1 95.31 267 LEU B CA 1
ATOM 4067 C C . LEU B 1 267 ? -29.547 -10.148 -1.338 1 95.31 267 LEU B C 1
ATOM 4069 O O . LEU B 1 267 ? -30.453 -10.992 -1.386 1 95.31 267 LEU B O 1
ATOM 4073 N N . PRO B 1 268 ? -28.578 -9.961 -2.258 1 93.31 268 PRO B N 1
ATOM 4074 C CA . PRO B 1 268 ? -28.578 -10.93 -3.355 1 93.31 268 PRO B CA 1
ATOM 4075 C C . PRO B 1 268 ? -28.438 -12.375 -2.869 1 93.31 268 PRO B C 1
ATOM 4077 O O . PRO B 1 268 ? -27.719 -12.633 -1.903 1 93.31 268 PRO B O 1
ATOM 4080 N N . THR B 1 269 ? -29.125 -13.281 -3.492 1 87.88 269 THR B N 1
ATOM 4081 C CA . THR B 1 269 ? -29.094 -14.688 -3.102 1 87.88 269 THR B CA 1
ATOM 4082 C C . THR B 1 269 ? -27.922 -15.406 -3.781 1 87.88 269 THR B C 1
ATOM 4084 O O . THR B 1 269 ? -27.594 -16.547 -3.428 1 87.88 269 THR B O 1
ATOM 4087 N N . SER B 1 270 ? -27.438 -14.789 -4.922 1 80.62 270 SER B N 1
ATOM 4088 C CA . SER B 1 270 ? -26.266 -15.305 -5.613 1 80.62 270 SER B CA 1
ATOM 4089 C C . SER B 1 270 ? -25.391 -14.164 -6.145 1 80.62 270 SER B C 1
ATOM 4091 O O . SER B 1 270 ? -25.875 -13.047 -6.344 1 80.62 270 SER B O 1
#

Solvent-accessible surface area (backbone atoms only — not comparable to full-atom values): 30538 Å² total; per-residue (Å²): 126,90,75,84,74,82,76,80,79,79,74,79,75,80,82,63,78,73,73,72,71,72,68,70,71,81,61,55,86,86,43,80,71,59,77,66,78,65,77,76,74,76,58,95,80,61,54,75,61,56,57,49,51,53,50,50,51,49,52,49,49,51,49,53,41,49,52,47,54,51,34,44,52,51,40,48,54,38,30,52,66,71,56,49,41,47,66,43,46,50,45,12,46,50,49,42,52,53,41,60,74,64,51,75,58,71,90,55,60,62,66,28,45,33,52,23,25,40,47,50,25,25,47,76,34,61,50,55,66,51,63,59,59,55,29,70,61,42,97,44,54,59,66,54,25,50,52,40,38,54,52,47,38,64,69,66,65,53,85,71,78,84,82,52,30,66,58,42,39,38,51,52,30,48,48,66,70,50,54,67,69,45,43,53,37,16,44,45,24,37,53,43,35,56,74,66,58,53,54,76,92,57,50,40,63,41,44,33,44,17,20,42,37,54,34,20,51,24,33,87,68,63,57,54,51,54,61,45,15,65,71,65,65,42,54,39,67,54,26,33,56,48,29,47,52,44,54,87,49,41,81,76,28,49,56,90,82,60,76,66,67,34,52,78,92,71,45,78,81,102,133,85,79,79,74,80,77,80,77,78,77,79,74,82,80,67,83,76,74,74,74,73,68,73,71,80,61,55,86,87,44,81,71,60,76,66,79,65,78,74,75,78,59,93,80,60,54,76,61,58,56,48,51,53,50,51,50,48,52,49,50,50,49,51,42,48,53,49,54,51,34,45,51,50,40,48,52,38,31,50,65,70,55,50,39,48,66,44,46,51,44,13,45,50,48,41,50,53,42,61,73,64,50,76,58,71,91,55,60,63,66,26,45,34,52,24,24,43,46,50,24,26,46,75,34,61,49,56,68,51,63,60,60,54,29,69,62,43,97,44,54,59,67,54,25,52,53,39,36,53,52,46,38,64,69,65,65,53,85,71,78,84,82,51,30,66,58,44,40,38,53,51,31,49,47,66,69,49,55,66,70,46,44,52,37,15,45,44,24,37,52,43,35,56,75,67,59,53,54,74,92,57,51,40,62,41,44,32,44,17,22,42,37,53,35,19,52,25,32,86,68,63,57,52,52,54,61,46,14,66,74,65,66,41,54,39,65,53,24,35,55,46,29,47,52,44,55,88,49,43,83,76,29,46,56,90,83,62,76,66,67,35,54,76,91,70,45,80,80,101

pLDDT: mean 83.93, std 21.66, range [23.97, 98.75]

Nearest PDB structures (foldseek):
  8wak-assembly1_R  TM=9.915E-01  e=7.091E-22  Homo sapiens
  1c9b-assembly4_M  TM=9.909E-01  e=5.519E-21  Homo sapiens
  8bvw-assembly1_M  TM=9.482E-01  e=7.768E-22  Homo sapiens
  7nvu-assembly1_M  TM=8.298E-01  e=3.341E-23  Homo sapiens
  8s52-assembly1_M  TM=8.774E-01  e=1.686E-21  Homo sapiens

Radius of gyration: 30.97 Å; Cα contacts (8 Å, |Δi|>4): 639; chains: 2; bounding box: 94×60×124 Å